Protein AF-A0AAV2GF00-F1 (afdb_monomer_lite)

InterPro domains:
  IPR001841 Zinc finger, RING-type [PS50089] (253-298)
  IPR001965 Zinc finger, PHD-type [SM00249] (252-298)
  IPR011011 Zinc finger, FYVE/PHD-type [SSF57903] (240-303)
  IPR013083 Zinc finger, RING/FYVE/PHD-type [G3DSA:3.30.40.10] (199-309)
  IPR019786 Zinc finger, PHD-type, conserved site [PS01359] (253-297)
  IPR019787 Zinc finger, PHD-finger [PF00628] (253-297)
  IPR019787 Zinc finger, PHD-finger [PS50016] (250-300)
  IPR026741 Protein strawberry notch [PTHR12706] (1-463)
  IPR026937 Strawberry notch, helicase C domain [PF13871] (341-463)
  IPR039187 Strawberry notch, AAA domain [PF13872] (1-72)

Radius of gyration: 35.1 Å; chains: 1; bounding box: 76×73×106 Å

pLDDT: mean 79.02, std 20.94, range [22.95, 98.44]

Structure (mmCIF, N/CA/C/O backbone):
data_AF-A0AAV2GF00-F1
#
_entry.id   AF-A0AAV2GF00-F1
#
loop_
_atom_site.group_PDB
_atom_site.id
_atom_site.type_symbol
_atom_site.label_atom_id
_atom_site.label_alt_id
_atom_site.label_comp_id
_atom_site.label_asym_id
_atom_site.label_entity_id
_atom_site.label_seq_id
_atom_site.pdbx_PDB_ins_code
_atom_site.Cartn_x
_atom_site.Cartn_y
_atom_site.Cartn_z
_atom_site.occupancy
_atom_site.B_iso_or_equiv
_atom_site.auth_seq_id
_atom_site.auth_comp_id
_atom_site.auth_asym_id
_atom_site.auth_atom_id
_atom_site.pdbx_PDB_model_num
ATOM 1 N N . MET A 1 1 ? 25.069 5.594 42.311 1.00 43.16 1 MET A N 1
ATOM 2 C CA . MET A 1 1 ? 23.740 5.204 41.784 1.00 43.16 1 MET A CA 1
ATOM 3 C C . MET A 1 1 ? 23.203 4.025 42.594 1.00 43.16 1 MET A C 1
ATOM 5 O O . MET A 1 1 ? 23.507 2.888 42.274 1.00 43.16 1 MET A O 1
ATOM 9 N N . VAL A 1 2 ? 22.445 4.291 43.662 1.00 58.97 2 VAL A N 1
ATOM 10 C CA . VAL A 1 2 ? 21.734 3.275 44.479 1.00 58.97 2 VAL A CA 1
ATOM 11 C C . VAL A 1 2 ? 20.240 3.628 44.480 1.00 58.97 2 VAL A C 1
ATOM 13 O O . VAL A 1 2 ? 19.574 3.681 45.503 1.00 5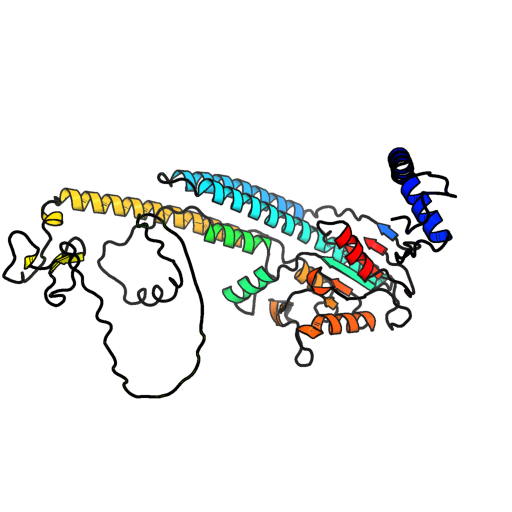8.97 2 VAL A O 1
ATOM 16 N N . ARG A 1 3 ? 19.722 4.036 43.315 1.00 56.78 3 ARG A N 1
ATOM 17 C CA . ARG A 1 3 ? 18.448 4.771 43.228 1.00 56.78 3 ARG A CA 1
ATOM 18 C C . ARG A 1 3 ? 17.212 3.877 43.387 1.00 56.78 3 ARG A C 1
ATOM 20 O O . ARG A 1 3 ? 16.143 4.394 43.667 1.00 56.78 3 ARG A O 1
ATOM 27 N N . LEU A 1 4 ? 17.369 2.565 43.197 1.00 67.06 4 LEU A N 1
ATOM 28 C CA . LEU A 1 4 ? 16.282 1.577 43.217 1.00 67.06 4 LEU A CA 1
ATOM 29 C C . LEU A 1 4 ? 16.335 0.632 44.429 1.00 67.06 4 LEU A C 1
ATOM 31 O O . LEU A 1 4 ? 15.473 -0.227 44.551 1.00 67.06 4 LEU A O 1
ATOM 35 N N . GLY A 1 5 ? 17.349 0.753 45.299 1.00 77.25 5 GLY A N 1
ATOM 36 C CA . GLY A 1 5 ? 17.471 -0.081 46.505 1.00 77.25 5 GLY A CA 1
ATOM 37 C C . GLY A 1 5 ? 17.649 -1.586 46.254 1.00 77.25 5 GLY A C 1
ATOM 38 O O . GLY A 1 5 ? 17.351 -2.381 47.136 1.00 77.25 5 GLY A O 1
ATOM 39 N N . LEU A 1 6 ? 18.108 -1.990 45.063 1.00 81.88 6 LEU A N 1
ATOM 40 C CA . LEU A 1 6 ? 18.257 -3.405 44.683 1.00 81.88 6 LEU A CA 1
ATOM 41 C C . LEU A 1 6 ? 19.615 -4.016 45.076 1.00 81.88 6 LEU A C 1
ATOM 43 O O . LEU A 1 6 ? 19.744 -5.235 45.124 1.00 81.88 6 LEU A O 1
ATOM 47 N N . TRP A 1 7 ? 20.622 -3.185 45.345 1.00 87.19 7 TRP A N 1
ATOM 48 C CA . TRP A 1 7 ? 21.958 -3.590 45.791 1.00 87.19 7 TRP A CA 1
ATOM 49 C C . TRP A 1 7 ? 22.527 -2.548 46.763 1.00 87.19 7 TRP A C 1
ATOM 51 O O . TRP A 1 7 ? 22.106 -1.389 46.759 1.00 87.19 7 TRP A O 1
ATOM 61 N N . GLY A 1 8 ? 23.506 -2.943 47.573 1.00 83.38 8 GLY A N 1
ATOM 62 C CA . GLY A 1 8 ? 24.110 -2.129 48.627 1.00 83.38 8 GLY A CA 1
ATOM 63 C C . GLY A 1 8 ? 23.740 -2.606 50.034 1.00 83.38 8 GLY A C 1
ATOM 64 O O . GLY A 1 8 ? 23.125 -3.659 50.219 1.00 83.38 8 GLY A O 1
ATOM 65 N N . SER A 1 9 ? 24.145 -1.830 51.042 1.00 81.62 9 SER A N 1
ATOM 66 C CA . SER A 1 9 ? 23.937 -2.174 52.455 1.00 81.62 9 SER A CA 1
ATOM 67 C C . SER A 1 9 ? 22.452 -2.390 52.771 1.00 81.62 9 SER A C 1
ATOM 69 O O . SER A 1 9 ? 21.619 -1.553 52.427 1.00 81.62 9 SER A O 1
ATOM 71 N N . GLY A 1 10 ? 22.122 -3.518 53.408 1.00 78.56 10 GLY A N 1
ATOM 72 C CA . GLY A 1 10 ? 20.743 -3.888 53.753 1.00 78.56 10 GLY A CA 1
ATOM 73 C C . GLY A 1 10 ? 19.945 -4.588 52.644 1.00 78.56 10 GLY A C 1
ATOM 74 O O . GLY A 1 10 ? 18.751 -4.814 52.815 1.00 78.56 10 GLY A O 1
ATOM 75 N N . THR A 1 11 ? 20.574 -4.955 51.524 1.00 83.38 11 THR A N 1
ATOM 76 C CA . THR A 1 11 ? 19.934 -5.702 50.424 1.00 83.38 11 THR A CA 1
ATOM 77 C C . THR A 1 11 ? 20.565 -7.089 50.244 1.00 83.38 11 THR A C 1
ATOM 79 O O . THR A 1 11 ? 21.616 -7.382 50.811 1.00 83.38 11 THR A O 1
ATOM 82 N N . CYS A 1 12 ? 19.947 -7.953 49.430 1.00 82.56 12 CYS A N 1
ATOM 83 C CA . CYS A 1 12 ? 20.475 -9.295 49.136 1.00 82.56 12 CYS A CA 1
ATOM 84 C C . CYS A 1 12 ? 21.765 -9.281 48.293 1.00 82.56 12 CYS A C 1
ATOM 86 O O . CYS A 1 12 ? 22.437 -10.305 48.183 1.00 82.56 12 CYS A O 1
ATOM 88 N N . PHE A 1 13 ? 22.123 -8.137 47.700 1.00 88.62 13 PHE A N 1
ATOM 89 C CA . PHE A 1 13 ? 23.288 -7.992 46.833 1.00 88.62 13 PHE A CA 1
ATOM 90 C C . PHE A 1 13 ? 24.203 -6.892 47.368 1.00 88.62 13 PHE A C 1
ATOM 92 O O . PHE A 1 13 ? 23.803 -5.738 47.462 1.00 88.62 13 PHE A O 1
ATOM 99 N N . SER A 1 14 ? 25.456 -7.220 47.692 1.00 87.75 14 SER A N 1
ATOM 100 C CA . SER A 1 14 ? 26.396 -6.236 48.255 1.00 87.75 14 SER A CA 1
ATOM 101 C C . SER A 1 14 ? 26.741 -5.101 47.287 1.00 87.75 14 SER A C 1
ATOM 103 O O . SER A 1 14 ? 26.985 -3.977 47.716 1.00 87.75 14 SER A O 1
ATOM 105 N N . ASP A 1 15 ? 26.759 -5.395 45.987 1.00 88.44 15 ASP A N 1
ATOM 106 C CA . ASP A 1 15 ? 27.180 -4.495 44.918 1.00 88.44 15 ASP A CA 1
ATOM 107 C C . ASP A 1 15 ? 26.457 -4.824 43.600 1.00 88.44 15 ASP A C 1
ATOM 109 O O . ASP A 1 15 ? 25.808 -5.866 43.457 1.00 88.44 15 ASP A O 1
ATOM 113 N N . PHE A 1 16 ? 26.570 -3.914 42.630 1.00 86.62 16 PHE A N 1
ATOM 114 C CA . PHE A 1 16 ? 25.917 -4.046 41.329 1.00 86.62 16 PHE A CA 1
ATOM 115 C C . PHE A 1 16 ? 26.411 -5.261 40.530 1.00 86.62 16 PHE A C 1
ATOM 117 O O . PHE A 1 16 ? 25.608 -5.892 39.850 1.00 86.62 16 PHE A O 1
ATOM 124 N N . HIS A 1 17 ? 27.694 -5.627 40.621 1.00 90.44 17 HIS A N 1
ATOM 125 C CA . HIS A 1 17 ? 28.245 -6.738 39.840 1.00 90.44 17 HIS A CA 1
ATOM 126 C C . HIS A 1 17 ? 27.657 -8.082 40.272 1.00 90.44 17 HIS A C 1
ATOM 128 O O . HIS A 1 17 ? 27.344 -8.917 39.424 1.00 90.44 17 HIS A O 1
ATOM 134 N N . LYS A 1 18 ? 27.434 -8.281 41.576 1.00 88.94 18 LYS A N 1
ATOM 135 C CA . LYS A 1 18 ? 26.750 -9.482 42.078 1.00 88.94 18 LYS A CA 1
ATOM 136 C C . LYS A 1 18 ? 25.276 -9.528 41.692 1.00 88.94 18 LYS A C 1
ATOM 138 O O . LYS A 1 18 ? 24.780 -10.603 41.368 1.00 88.94 18 LYS A O 1
ATOM 143 N N . PHE A 1 19 ? 24.592 -8.383 41.708 1.00 90.06 19 PHE A N 1
ATOM 144 C CA . PHE A 1 19 ? 23.216 -8.286 41.217 1.00 90.06 19 PHE A CA 1
ATOM 145 C C . PHE A 1 19 ? 23.138 -8.630 39.722 1.00 90.06 19 PHE A C 1
ATOM 147 O O . PHE A 1 19 ? 22.374 -9.512 39.336 1.00 90.06 19 PHE A O 1
ATOM 154 N N . LEU A 1 20 ? 23.978 -8.001 38.892 1.00 88.69 20 LEU A N 1
ATOM 155 C CA . LEU A 1 20 ? 24.018 -8.228 37.448 1.00 88.69 20 LEU A CA 1
ATOM 156 C C . LEU A 1 20 ? 24.326 -9.692 37.114 1.00 88.69 20 LEU A C 1
ATOM 158 O O . LEU A 1 20 ? 23.580 -10.309 36.362 1.00 88.69 20 LEU A O 1
ATOM 162 N N . GLY A 1 21 ? 25.344 -10.285 37.747 1.00 92.06 21 GLY A N 1
ATOM 163 C CA . GLY A 1 21 ? 25.698 -11.687 37.515 1.00 92.06 21 GLY A CA 1
ATOM 164 C C . GLY A 1 21 ? 24.604 -12.680 37.933 1.00 92.06 21 GLY A C 1
ATOM 165 O O . GLY A 1 21 ? 24.490 -13.754 37.342 1.00 92.06 21 GLY A O 1
ATOM 166 N N . ALA A 1 22 ? 23.774 -12.343 38.927 1.00 89.06 22 ALA A N 1
ATOM 167 C CA . ALA A 1 22 ? 22.606 -13.147 39.288 1.00 89.06 22 ALA A CA 1
ATOM 168 C C . ALA A 1 22 ? 21.471 -13.010 38.259 1.00 89.06 22 ALA A C 1
ATOM 170 O O . ALA A 1 22 ? 20.836 -14.009 37.922 1.00 89.06 22 ALA A O 1
ATOM 171 N N . MET A 1 23 ? 21.244 -11.801 37.731 1.00 91.44 23 MET A N 1
ATOM 172 C CA . MET A 1 23 ? 20.253 -11.559 36.676 1.00 91.44 23 MET A CA 1
ATOM 173 C C . MET A 1 23 ? 20.641 -12.236 35.359 1.00 91.44 23 MET A C 1
ATOM 175 O O . MET A 1 23 ? 19.802 -12.875 34.736 1.00 91.44 23 MET A O 1
ATOM 179 N N . GLU A 1 24 ? 21.915 -12.178 34.969 1.00 89.12 24 GLU A N 1
ATOM 180 C CA . GLU A 1 24 ? 22.420 -12.841 33.761 1.00 89.12 24 GLU A CA 1
ATOM 181 C C . GLU A 1 24 ? 22.286 -14.367 33.845 1.00 89.12 24 GLU A C 1
ATOM 183 O O . GLU A 1 24 ? 21.831 -14.998 32.893 1.00 89.12 24 GLU A O 1
ATOM 188 N N . LYS A 1 25 ? 22.604 -14.969 35.001 1.00 91.62 25 LYS A N 1
ATOM 189 C CA . LYS A 1 25 ? 22.424 -16.416 35.225 1.00 91.62 25 LYS A CA 1
ATOM 190 C C . LYS A 1 25 ? 20.957 -16.840 35.259 1.00 91.62 25 LYS A C 1
ATOM 192 O O . LYS A 1 25 ? 20.638 -17.949 34.843 1.00 91.62 25 LYS A O 1
ATOM 197 N N . GLY A 1 26 ? 20.083 -15.988 35.791 1.00 83.06 26 GLY A N 1
ATOM 198 C CA . GLY A 1 26 ? 18.647 -16.251 35.897 1.00 83.06 26 GLY A CA 1
ATOM 199 C C . GLY A 1 26 ? 17.848 -15.935 34.627 1.00 83.06 26 GLY A C 1
ATOM 200 O O . GLY A 1 26 ? 16.679 -16.313 34.534 1.00 83.06 26 GLY A O 1
ATOM 201 N N . GLY A 1 27 ? 18.462 -15.259 33.653 1.00 83.88 27 GLY A N 1
ATOM 202 C CA . GLY A 1 27 ? 17.851 -14.915 32.374 1.00 83.88 27 GLY A CA 1
ATOM 203 C C . GLY A 1 27 ? 16.578 -14.072 32.507 1.00 83.88 27 GLY A C 1
ATOM 204 O O . GLY A 1 27 ? 16.378 -13.327 33.468 1.00 83.88 27 GLY A O 1
ATOM 205 N N . VAL A 1 28 ? 15.691 -14.201 31.519 1.00 74.56 28 VAL A N 1
ATOM 206 C CA . VAL A 1 28 ? 14.460 -13.396 31.415 1.00 74.56 28 VAL A CA 1
ATOM 207 C C . VAL A 1 28 ? 13.525 -13.610 32.611 1.00 74.56 28 VAL A C 1
ATOM 209 O O . VAL A 1 28 ? 12.979 -12.641 33.127 1.00 74.56 28 VAL A O 1
ATOM 212 N N . GLY A 1 29 ? 13.410 -14.837 33.130 1.00 77.94 29 GLY A N 1
ATOM 213 C CA . GLY A 1 29 ? 12.537 -15.127 34.274 1.00 77.94 29 GLY A CA 1
ATOM 214 C C . GLY A 1 29 ? 12.967 -14.429 35.572 1.00 77.94 29 GLY A C 1
ATOM 215 O O . GLY A 1 29 ? 12.126 -13.946 36.328 1.00 77.94 29 GLY A O 1
ATOM 216 N N . ALA A 1 30 ? 14.276 -14.305 35.824 1.00 84.31 30 ALA A N 1
ATOM 217 C CA . ALA A 1 30 ? 14.773 -13.548 36.976 1.00 84.31 30 ALA A CA 1
ATOM 218 C C . ALA A 1 30 ? 14.529 -12.038 36.820 1.00 84.31 30 ALA A C 1
ATOM 220 O O . ALA A 1 30 ? 14.140 -11.377 37.784 1.00 84.31 30 ALA A O 1
ATOM 221 N N . LEU A 1 31 ? 14.693 -11.506 35.604 1.00 82.56 31 LEU A N 1
ATOM 222 C CA . LEU A 1 31 ? 14.383 -10.108 35.291 1.00 82.56 31 LEU A CA 1
ATOM 223 C C . LEU A 1 31 ? 12.887 -9.802 35.472 1.00 82.56 31 LEU A C 1
ATOM 225 O O . LEU A 1 31 ? 12.538 -8.756 36.021 1.00 82.56 31 LEU A O 1
ATOM 229 N N . GLU A 1 32 ? 12.005 -10.721 35.075 1.00 79.12 32 GLU A N 1
ATOM 230 C CA . GLU A 1 32 ? 10.556 -10.602 35.271 1.00 79.12 32 GLU A CA 1
ATOM 231 C C . GLU A 1 32 ? 10.169 -10.605 36.753 1.00 79.12 32 GLU A C 1
ATOM 233 O O . GLU A 1 32 ? 9.400 -9.745 37.183 1.00 79.12 32 GLU A O 1
ATOM 238 N N . LEU A 1 33 ? 10.740 -11.508 37.558 1.00 80.75 33 LEU A N 1
ATOM 239 C CA . LEU A 1 33 ? 10.497 -11.562 39.004 1.00 80.75 33 LEU A CA 1
ATOM 240 C C . LEU A 1 33 ? 10.948 -10.283 39.714 1.00 80.75 33 LEU A C 1
ATOM 242 O O . LEU A 1 33 ? 10.219 -9.757 40.557 1.00 80.75 33 LEU A O 1
ATOM 246 N N . VAL A 1 34 ? 12.116 -9.747 39.350 1.00 85.69 34 VAL A N 1
ATOM 247 C CA . VAL A 1 34 ? 12.595 -8.470 39.893 1.00 85.69 34 VAL A CA 1
ATOM 248 C C . VAL A 1 34 ? 11.671 -7.328 39.475 1.00 85.69 34 VAL A C 1
ATOM 250 O O . VAL A 1 34 ? 11.278 -6.529 40.321 1.00 85.69 34 VAL A O 1
ATOM 253 N N . ALA A 1 35 ? 11.241 -7.270 38.212 1.00 77.56 35 ALA A N 1
ATOM 254 C CA . ALA A 1 35 ? 10.284 -6.262 37.759 1.00 77.56 35 ALA A CA 1
ATOM 255 C C . ALA A 1 35 ? 8.925 -6.369 38.484 1.00 77.56 35 ALA A C 1
ATOM 257 O O . ALA A 1 35 ? 8.326 -5.344 38.829 1.00 77.56 35 ALA A O 1
ATOM 258 N N . MET A 1 36 ? 8.448 -7.590 38.756 1.00 74.38 36 MET A N 1
ATOM 259 C CA . MET A 1 36 ? 7.235 -7.846 39.539 1.00 74.38 36 MET A CA 1
ATOM 260 C C . MET A 1 36 ? 7.372 -7.373 40.991 1.00 74.38 36 MET A C 1
ATOM 262 O O . MET A 1 36 ? 6.490 -6.662 41.476 1.00 74.38 36 MET A O 1
ATOM 266 N N . ASP A 1 37 ? 8.471 -7.709 41.673 1.00 80.88 37 ASP A N 1
ATOM 267 C CA . ASP A 1 37 ? 8.743 -7.281 43.053 1.00 80.88 37 ASP A CA 1
ATOM 268 C C . ASP A 1 37 ? 8.906 -5.755 43.147 1.00 80.88 37 ASP A C 1
ATOM 270 O O . ASP A 1 37 ? 8.285 -5.106 43.991 1.00 80.88 37 ASP A O 1
ATOM 274 N N . MET A 1 38 ? 9.638 -5.148 42.208 1.00 79.31 38 MET A N 1
ATOM 275 C CA . MET A 1 38 ? 9.768 -3.693 42.113 1.00 79.31 38 MET A CA 1
ATOM 276 C C . MET A 1 38 ? 8.411 -3.005 41.927 1.00 79.31 38 MET A C 1
ATOM 278 O O . MET A 1 38 ? 8.181 -1.937 42.502 1.00 79.31 38 MET A O 1
ATOM 282 N N . LYS A 1 39 ? 7.500 -3.607 41.148 1.00 72.12 39 LYS A N 1
ATOM 283 C CA . LYS A 1 39 ? 6.128 -3.111 40.977 1.00 72.12 39 LYS A CA 1
ATOM 284 C C . LYS A 1 39 ? 5.318 -3.239 42.266 1.00 72.12 39 LYS A C 1
ATOM 286 O O . LYS A 1 39 ? 4.652 -2.282 42.653 1.00 72.12 39 LYS A O 1
ATOM 291 N N . ALA A 1 40 ? 5.389 -4.389 42.936 1.00 73.38 40 ALA A N 1
ATOM 292 C CA . ALA A 1 40 ? 4.667 -4.648 44.182 1.00 73.38 40 ALA A CA 1
ATOM 293 C C . ALA A 1 40 ? 5.099 -3.701 45.314 1.00 73.38 40 ALA A C 1
ATOM 295 O O . ALA A 1 40 ? 4.260 -3.217 46.069 1.00 73.38 40 ALA A O 1
ATOM 296 N N . ARG A 1 41 ? 6.394 -3.373 45.387 1.00 76.12 41 ARG A N 1
ATOM 297 C CA . ARG A 1 41 ? 6.958 -2.431 46.369 1.00 76.12 41 ARG A CA 1
ATOM 298 C C . ARG A 1 41 ? 6.765 -0.957 46.001 1.00 76.12 41 ARG A C 1
ATOM 300 O O . ARG A 1 41 ? 7.250 -0.087 46.716 1.00 76.12 41 ARG A O 1
ATOM 307 N N . GLY A 1 42 ? 6.120 -0.656 44.870 1.00 71.31 42 GLY A N 1
ATOM 308 C CA . GLY A 1 42 ? 5.932 0.717 44.389 1.00 71.31 42 GLY A CA 1
ATOM 309 C C . GLY A 1 42 ? 7.222 1.417 43.941 1.00 71.31 42 GLY A C 1
ATOM 310 O O . GLY A 1 42 ? 7.198 2.608 43.646 1.00 71.31 42 GLY A O 1
ATOM 311 N N . MET A 1 43 ? 8.340 0.688 43.847 1.00 72.44 43 MET A N 1
ATOM 312 C CA . MET A 1 43 ? 9.632 1.198 43.362 1.00 72.44 43 MET A CA 1
ATOM 313 C C . MET A 1 43 ? 9.641 1.371 41.838 1.00 72.44 43 MET A C 1
ATOM 315 O O . MET A 1 43 ? 10.477 2.081 41.282 1.00 72.44 43 MET A O 1
ATOM 319 N N . TYR A 1 44 ? 8.695 0.718 41.163 1.00 63.94 44 TYR A N 1
ATOM 320 C CA . TYR A 1 44 ? 8.493 0.769 39.727 1.00 63.94 44 TYR A CA 1
ATOM 321 C C . TYR A 1 44 ? 7.005 0.944 39.410 1.00 63.94 44 TYR A C 1
ATOM 323 O O . TYR A 1 44 ? 6.180 0.071 39.676 1.00 63.94 44 TYR A O 1
ATOM 331 N N . VAL A 1 45 ? 6.645 2.070 38.792 1.00 58.94 45 VAL A N 1
ATOM 332 C CA . VAL A 1 45 ? 5.304 2.256 38.227 1.00 58.94 45 VAL A CA 1
ATOM 333 C C . VAL A 1 45 ? 5.308 1.723 36.801 1.00 58.94 45 VAL A C 1
ATOM 335 O O . VAL A 1 45 ? 5.698 2.402 35.852 1.00 58.94 45 VAL A O 1
ATOM 338 N N . CYS A 1 46 ? 4.840 0.491 36.653 1.00 58.09 46 CYS A N 1
ATOM 339 C CA . CYS A 1 46 ? 4.565 -0.110 35.358 1.00 58.09 46 CYS A CA 1
ATOM 340 C C . CYS A 1 46 ? 3.311 0.546 34.757 1.00 58.09 46 CYS A C 1
ATOM 342 O O . CYS A 1 46 ? 2.189 0.136 35.056 1.00 58.09 46 CYS A O 1
ATOM 344 N N . ARG A 1 47 ? 3.491 1.589 33.936 1.00 58.72 47 ARG A N 1
ATOM 345 C CA . ARG A 1 47 ? 2.397 2.226 33.171 1.00 58.72 47 ARG A CA 1
ATOM 346 C C . ARG A 1 47 ? 1.919 1.369 31.991 1.00 58.72 47 ARG A C 1
ATOM 348 O O . ARG A 1 47 ? 1.006 1.769 31.274 1.00 58.72 47 ARG A O 1
ATOM 355 N N . THR A 1 48 ? 2.546 0.217 31.772 1.00 59.31 48 THR A N 1
ATOM 356 C CA . THR A 1 48 ? 2.193 -0.738 30.726 1.00 59.31 48 THR A CA 1
ATOM 357 C C . THR A 1 48 ? 0.830 -1.350 31.033 1.00 59.31 48 THR A C 1
ATOM 359 O O . THR A 1 48 ? 0.588 -1.851 32.134 1.00 59.31 48 THR A O 1
ATOM 362 N N . LEU A 1 49 ? -0.085 -1.273 30.065 1.00 67.31 49 LEU A N 1
ATOM 363 C CA . LEU A 1 49 ? -1.417 -1.847 30.202 1.00 67.31 49 LEU A CA 1
ATOM 364 C C . LEU A 1 49 ? -1.348 -3.371 30.316 1.00 67.31 49 LEU A C 1
ATOM 366 O O . LEU A 1 49 ? -0.550 -4.019 29.645 1.00 67.31 49 LEU A O 1
ATOM 370 N N . SER A 1 50 ? -2.230 -3.946 31.132 1.00 77.25 50 SER A N 1
ATOM 371 C CA . SER A 1 50 ? -2.435 -5.393 31.144 1.00 77.25 50 SER A CA 1
ATOM 372 C C . SER A 1 50 ? -3.061 -5.833 29.823 1.00 77.25 50 SER A C 1
ATOM 374 O O . SER A 1 50 ? -4.082 -5.280 29.433 1.00 77.25 50 SER A O 1
ATOM 376 N N . TYR A 1 51 ? -2.506 -6.863 29.182 1.00 81.88 51 TYR A N 1
ATOM 377 C CA . TYR A 1 51 ? -3.121 -7.546 28.032 1.00 81.88 51 TYR A CA 1
ATOM 378 C C . TYR A 1 51 ? -4.252 -8.507 28.432 1.00 81.88 51 TYR A C 1
ATOM 380 O O . TYR A 1 51 ? -4.706 -9.310 27.624 1.00 81.88 51 TYR A O 1
ATOM 388 N N . LYS A 1 52 ? -4.741 -8.441 29.677 1.00 80.62 52 LYS A N 1
ATOM 389 C CA . LYS A 1 52 ? -5.872 -9.255 30.125 1.00 80.62 52 LYS A CA 1
ATOM 390 C C . LYS A 1 52 ? -7.110 -8.953 29.272 1.00 80.62 52 LYS A C 1
ATOM 392 O O . LYS A 1 52 ? -7.605 -7.828 29.268 1.00 80.62 52 LYS A O 1
ATOM 397 N N . GLY A 1 53 ? -7.617 -9.982 28.595 1.00 85.44 53 GLY A N 1
ATOM 398 C CA . GLY A 1 53 ? -8.771 -9.900 27.694 1.00 85.44 53 GLY A CA 1
ATOM 399 C C . GLY A 1 53 ? -8.434 -9.472 26.262 1.00 85.44 53 GLY A C 1
ATOM 400 O O . GLY A 1 53 ? -9.340 -9.439 25.430 1.00 85.44 53 GLY A O 1
ATOM 401 N N . ALA A 1 54 ? -7.171 -9.139 25.970 1.00 90.44 54 ALA A N 1
ATOM 402 C CA . ALA A 1 54 ? -6.716 -8.987 24.596 1.00 90.44 54 ALA A CA 1
ATOM 403 C C . ALA A 1 54 ? -6.479 -10.375 23.989 1.00 90.44 54 ALA A C 1
ATOM 405 O O . ALA A 1 54 ? -5.881 -11.240 24.630 1.00 90.44 54 ALA A O 1
ATOM 406 N N . GLU A 1 55 ? -6.945 -10.571 22.763 1.00 94.38 55 GLU A N 1
ATOM 407 C CA . GLU A 1 55 ? -6.776 -11.814 22.006 1.00 94.38 55 GLU A CA 1
ATOM 408 C C . GLU A 1 55 ? -5.803 -11.565 20.856 1.00 94.38 55 GLU A C 1
ATOM 410 O O . GLU A 1 55 ? -5.817 -10.483 20.271 1.00 94.38 55 GLU A O 1
ATOM 415 N N . PHE A 1 56 ? -4.954 -12.544 20.549 1.00 93.00 56 PHE A N 1
ATOM 416 C CA . PHE A 1 56 ? -4.021 -12.492 19.427 1.00 93.00 56 PHE A CA 1
ATOM 417 C C . PHE A 1 56 ? -4.185 -13.762 18.607 1.00 93.00 56 PHE A C 1
ATOM 419 O O . PHE A 1 56 ? -4.022 -14.864 19.130 1.00 93.00 56 PHE A O 1
ATOM 426 N N . GLU A 1 57 ? -4.485 -13.595 17.330 1.00 94.06 57 GLU A N 1
ATOM 427 C CA . GLU A 1 57 ? -4.613 -14.676 16.368 1.00 94.06 57 GLU A CA 1
ATOM 428 C C . GLU A 1 57 ? -3.745 -14.337 15.158 1.00 94.06 57 GLU A C 1
ATOM 430 O O . GLU A 1 57 ? -3.785 -13.218 14.662 1.00 94.06 57 GLU A O 1
ATOM 435 N N . VAL A 1 58 ? -2.937 -15.286 14.689 1.00 93.75 58 VAL A N 1
ATOM 436 C CA . VAL A 1 58 ? -2.248 -15.139 13.404 1.00 93.75 58 VAL A CA 1
ATOM 437 C C . VAL A 1 58 ? -3.112 -15.823 12.363 1.00 93.75 58 VAL A C 1
ATOM 439 O O . VAL A 1 58 ? -3.233 -17.047 12.371 1.00 93.75 58 VAL A O 1
ATOM 442 N N . VAL A 1 59 ? -3.713 -15.037 11.475 1.00 93.00 59 VAL A N 1
ATOM 443 C CA . VAL A 1 59 ? -4.528 -15.583 10.390 1.00 93.00 59 VAL A CA 1
ATOM 444 C C . VAL A 1 59 ? -3.637 -15.889 9.191 1.00 93.00 59 VAL A C 1
ATOM 446 O O . VAL A 1 59 ? -3.106 -14.986 8.541 1.00 93.00 59 VAL A O 1
ATOM 449 N N . GLU A 1 60 ? -3.483 -17.173 8.877 1.00 92.81 60 GLU A N 1
ATOM 450 C CA . GLU A 1 60 ? -2.798 -17.603 7.662 1.00 92.81 60 GLU A CA 1
ATOM 451 C C . GLU A 1 60 ? -3.719 -17.421 6.448 1.00 92.81 60 GLU A C 1
ATOM 453 O O . GLU A 1 60 ? -4.821 -17.968 6.381 1.00 92.81 60 GLU A O 1
ATOM 458 N N . VAL A 1 61 ? -3.272 -16.617 5.482 1.00 91.19 61 VAL A N 1
ATOM 459 C CA . VAL A 1 61 ? -4.016 -16.331 4.252 1.00 91.19 61 VAL A CA 1
ATOM 460 C C . VAL A 1 61 ? -3.379 -17.103 3.107 1.00 91.19 61 VAL A C 1
ATOM 462 O O . VAL A 1 61 ? -2.290 -16.757 2.649 1.00 91.19 61 VAL A O 1
ATOM 465 N N . ALA A 1 62 ? -4.070 -18.139 2.633 1.00 90.19 62 ALA A N 1
ATOM 466 C CA . ALA A 1 62 ? -3.679 -18.838 1.416 1.00 90.19 62 ALA A CA 1
ATOM 467 C C . ALA A 1 62 ? -3.828 -17.916 0.193 1.00 90.19 62 ALA A C 1
ATOM 469 O O . ALA A 1 62 ? -4.785 -17.144 0.098 1.00 90.19 62 ALA A O 1
ATOM 470 N N . LEU A 1 63 ? -2.887 -18.015 -0.749 1.00 90.88 63 LEU A N 1
ATOM 471 C CA . LEU A 1 63 ? -2.971 -17.325 -2.035 1.00 90.88 63 LEU A CA 1
ATOM 472 C C . LEU A 1 63 ? -4.146 -17.879 -2.845 1.00 90.88 63 LEU A C 1
ATOM 474 O O . LEU A 1 63 ? -4.211 -19.080 -3.110 1.00 90.88 63 LEU A O 1
ATOM 478 N N . GLU A 1 64 ? -5.058 -16.997 -3.249 1.00 91.50 64 GLU A N 1
ATOM 479 C CA . GLU A 1 64 ? -6.147 -17.349 -4.161 1.00 91.50 64 GLU A CA 1
ATOM 480 C C . GLU A 1 64 ? -5.575 -17.758 -5.535 1.00 91.50 64 GLU A C 1
ATOM 482 O O . GLU A 1 64 ? -4.528 -17.229 -5.928 1.00 91.50 64 GLU A O 1
ATOM 487 N N . PRO A 1 65 ? -6.220 -18.686 -6.273 1.00 93.81 65 PRO A N 1
ATOM 488 C CA . PRO A 1 65 ? -5.689 -19.205 -7.538 1.00 93.81 65 PRO A CA 1
ATOM 489 C C . PRO A 1 65 ? -5.329 -18.109 -8.548 1.00 93.81 65 PRO A C 1
ATOM 491 O O . PRO A 1 65 ? -4.252 -18.150 -9.140 1.00 93.81 65 PRO A O 1
ATOM 494 N N . ASP A 1 66 ? -6.179 -17.088 -8.670 1.00 92.75 66 ASP A N 1
ATOM 495 C CA . ASP A 1 66 ? -5.969 -15.963 -9.587 1.00 92.75 66 ASP A CA 1
ATOM 496 C C . ASP A 1 66 ? -4.725 -15.148 -9.200 1.00 92.75 66 ASP A C 1
ATOM 498 O O . ASP A 1 66 ? -3.887 -14.825 -10.043 1.00 92.75 66 ASP A O 1
ATOM 502 N N . MET A 1 67 ? -4.536 -14.892 -7.901 1.00 93.75 67 MET A N 1
ATOM 503 C CA . MET A 1 67 ? -3.357 -14.194 -7.381 1.00 93.75 67 MET A CA 1
ATOM 504 C C . MET A 1 67 ? -2.082 -15.036 -7.526 1.00 93.75 67 MET A C 1
ATOM 506 O O . MET A 1 67 ? -1.000 -14.494 -7.754 1.00 93.75 67 MET A O 1
ATOM 510 N N . MET A 1 68 ? -2.188 -16.361 -7.399 1.00 94.62 68 MET A N 1
ATOM 511 C CA . MET A 1 68 ? -1.069 -17.281 -7.601 1.00 94.62 68 MET A CA 1
ATOM 512 C C . MET A 1 68 ? -0.593 -17.267 -9.057 1.00 94.62 68 MET A C 1
ATOM 514 O O . MET A 1 68 ? 0.610 -17.165 -9.304 1.00 94.62 68 MET A O 1
ATOM 518 N N . GLU A 1 69 ? -1.522 -17.308 -10.012 1.00 95.69 69 GLU A N 1
ATOM 519 C CA . GLU A 1 69 ? -1.210 -17.213 -11.439 1.00 95.69 69 GLU A CA 1
ATOM 520 C C . GLU A 1 69 ? -0.616 -15.842 -11.792 1.00 95.69 69 GLU A C 1
ATOM 522 O O . GLU A 1 69 ? 0.405 -15.758 -12.479 1.00 95.69 69 GLU A O 1
ATOM 527 N N . MET A 1 70 ? -1.187 -14.761 -11.251 1.00 95.81 70 MET A N 1
ATOM 528 C CA . MET A 1 70 ? -0.657 -13.403 -11.397 1.00 95.81 70 MET A CA 1
ATOM 529 C C . MET A 1 70 ? 0.781 -13.288 -10.868 1.00 95.81 70 MET A C 1
ATOM 531 O O . MET A 1 70 ? 1.662 -12.743 -11.537 1.00 95.81 70 MET A O 1
ATOM 535 N N . TYR A 1 71 ? 1.049 -13.841 -9.680 1.00 95.56 71 TYR A N 1
ATOM 536 C CA . TYR A 1 71 ? 2.386 -13.869 -9.088 1.00 95.56 71 TYR A CA 1
ATOM 537 C C . TYR A 1 71 ? 3.375 -14.643 -9.965 1.00 95.56 71 TYR A C 1
ATOM 539 O O . TYR A 1 71 ? 4.503 -14.191 -10.168 1.00 95.56 71 TYR A O 1
ATOM 547 N N . LYS A 1 72 ? 2.955 -15.795 -10.501 1.00 96.00 72 LYS A N 1
ATOM 548 C CA . LYS A 1 72 ? 3.783 -16.640 -11.363 1.00 96.00 72 LYS A CA 1
ATOM 549 C C . LYS A 1 72 ? 4.173 -15.914 -12.651 1.00 96.00 72 LYS A C 1
ATOM 551 O O . LYS A 1 72 ? 5.364 -15.811 -12.931 1.00 96.00 72 LYS A O 1
ATOM 556 N N . LYS A 1 73 ? 3.204 -15.319 -13.355 1.00 96.50 73 LYS A N 1
ATOM 557 C CA . LYS A 1 73 ? 3.456 -14.502 -14.557 1.00 96.50 73 LYS A CA 1
ATOM 558 C C . LYS A 1 73 ? 4.392 -13.333 -14.269 1.00 96.50 73 LYS A C 1
ATOM 560 O O . LYS A 1 73 ? 5.303 -13.058 -15.043 1.00 96.50 73 LYS A O 1
ATOM 565 N N . ALA A 1 74 ? 4.207 -12.658 -13.135 1.00 96.88 74 ALA A N 1
ATOM 566 C CA . ALA A 1 74 ? 5.092 -11.572 -12.737 1.00 96.88 74 ALA A CA 1
ATOM 567 C C . ALA A 1 74 ? 6.530 -12.059 -12.471 1.00 96.88 74 ALA A C 1
ATOM 569 O O . ALA A 1 74 ? 7.486 -11.380 -12.844 1.00 96.88 74 ALA A O 1
ATOM 570 N N . ALA A 1 75 ? 6.705 -13.228 -11.848 1.00 96.88 75 ALA A N 1
ATOM 571 C CA . ALA A 1 75 ? 8.019 -13.826 -11.611 1.00 96.88 75 ALA A CA 1
ATOM 572 C C . ALA A 1 75 ? 8.712 -14.269 -12.907 1.00 96.88 75 ALA A C 1
ATOM 574 O O . ALA A 1 75 ? 9.905 -14.005 -13.072 1.00 96.88 75 ALA A O 1
ATOM 575 N N . GLU A 1 76 ? 7.969 -14.882 -13.829 1.00 97.00 76 GLU A N 1
ATOM 576 C CA . GLU A 1 76 ? 8.447 -15.221 -15.174 1.00 97.00 76 GLU A CA 1
ATOM 577 C C . GLU A 1 76 ? 8.900 -13.959 -15.917 1.00 97.00 76 GLU A C 1
ATOM 579 O O . GLU A 1 76 ? 10.040 -13.893 -16.376 1.00 97.00 76 GLU A O 1
ATOM 584 N N . PHE A 1 77 ? 8.082 -12.902 -15.904 1.00 97.38 77 PHE A N 1
ATOM 585 C CA . PHE A 1 77 ? 8.430 -11.621 -16.514 1.00 97.38 77 PHE A CA 1
ATOM 586 C C . PHE A 1 77 ? 9.711 -11.008 -15.927 1.00 97.38 77 PHE A C 1
ATOM 588 O O . PHE A 1 77 ? 10.576 -10.556 -16.673 1.00 97.38 77 PHE A O 1
ATOM 595 N N . TRP A 1 78 ? 9.885 -11.001 -14.599 1.00 97.56 78 TRP A N 1
ATOM 596 C CA . TRP A 1 78 ? 11.130 -10.516 -13.987 1.00 97.56 78 TRP A CA 1
ATOM 597 C C . TRP A 1 78 ? 12.345 -11.350 -14.426 1.00 97.56 78 TRP A C 1
ATOM 599 O O . TRP A 1 78 ? 13.416 -10.792 -14.680 1.00 97.56 78 TRP A O 1
ATOM 609 N N . ALA A 1 79 ? 12.199 -12.673 -14.548 1.00 96.69 79 ALA A N 1
ATOM 610 C CA . ALA A 1 79 ? 13.270 -13.543 -15.027 1.00 96.69 79 ALA A CA 1
ATOM 611 C C . ALA A 1 79 ? 13.645 -13.246 -16.490 1.00 96.69 79 ALA A C 1
ATOM 613 O O . ALA A 1 79 ? 14.833 -13.132 -16.803 1.00 96.69 79 ALA A O 1
ATOM 614 N N . GLU A 1 80 ? 12.655 -13.056 -17.360 1.00 96.12 80 GLU A N 1
ATOM 615 C CA . GLU A 1 80 ? 12.851 -12.671 -18.761 1.00 96.12 80 GLU A CA 1
ATOM 616 C C . GLU A 1 80 ? 13.482 -11.282 -18.885 1.00 96.12 80 GLU A C 1
ATOM 618 O O . GLU A 1 80 ? 14.496 -11.120 -19.568 1.00 96.12 80 GLU A O 1
ATOM 623 N N . LEU A 1 81 ? 12.963 -10.297 -18.144 1.00 96.06 81 LEU A N 1
ATOM 624 C CA . LEU A 1 81 ? 13.504 -8.940 -18.096 1.00 96.06 81 LEU A CA 1
ATOM 625 C C . LEU A 1 81 ? 14.980 -8.951 -17.694 1.00 96.06 81 LEU A C 1
ATOM 627 O O . LEU A 1 81 ? 15.786 -8.224 -18.265 1.00 96.06 81 LEU A O 1
ATOM 631 N N . ARG A 1 82 ? 15.375 -9.801 -16.741 1.00 94.62 82 ARG A N 1
ATOM 632 C CA . ARG A 1 82 ? 16.783 -9.950 -16.357 1.00 94.62 82 ARG A CA 1
ATOM 633 C C . ARG A 1 82 ? 17.658 -10.441 -17.511 1.00 94.62 82 ARG A C 1
ATOM 635 O O . ARG A 1 82 ? 18.769 -9.933 -17.669 1.00 94.62 82 ARG A O 1
ATOM 642 N N . VAL A 1 83 ? 17.203 -11.437 -18.271 1.00 93.62 83 VAL A N 1
ATOM 643 C CA . VAL A 1 83 ? 17.936 -11.953 -19.441 1.00 93.62 83 VAL A CA 1
ATOM 644 C C . VAL A 1 83 ? 18.063 -10.865 -20.504 1.00 93.62 83 VAL A C 1
ATOM 646 O O . VAL A 1 83 ? 19.148 -10.657 -21.047 1.00 93.62 83 VAL A O 1
ATOM 649 N N . GLU A 1 84 ? 16.990 -10.115 -20.732 1.00 92.69 84 GLU A N 1
ATOM 650 C CA . GLU A 1 84 ? 16.975 -9.017 -21.691 1.00 92.69 84 GLU A CA 1
ATOM 651 C C . GLU A 1 84 ? 17.914 -7.874 -21.281 1.00 92.69 84 GLU A C 1
ATOM 653 O O . GLU A 1 84 ? 18.718 -7.418 -22.090 1.00 92.69 84 GLU A O 1
ATOM 658 N N . LEU A 1 85 ? 17.916 -7.468 -20.008 1.00 91.81 85 LEU A N 1
ATOM 659 C CA . LEU A 1 85 ? 18.845 -6.455 -19.493 1.00 91.81 85 LEU A CA 1
ATOM 660 C C . LEU A 1 85 ? 20.310 -6.892 -19.616 1.00 91.81 85 LEU A C 1
ATOM 662 O O . LEU A 1 85 ? 21.170 -6.070 -19.934 1.00 91.81 85 LEU A O 1
ATOM 666 N N . LEU A 1 86 ? 20.608 -8.178 -19.390 1.00 89.56 86 LEU A N 1
ATOM 667 C CA . LEU A 1 86 ? 21.949 -8.727 -19.613 1.00 89.56 86 LEU A CA 1
ATOM 668 C C . LEU A 1 86 ? 22.346 -8.612 -21.087 1.00 89.56 86 LEU A C 1
ATOM 670 O O . LEU A 1 86 ? 23.433 -8.113 -21.378 1.00 89.56 86 LEU A O 1
ATOM 674 N N . SER A 1 87 ? 21.455 -9.018 -21.993 1.00 87.69 87 SER A N 1
ATOM 675 C CA . SER A 1 87 ? 21.664 -8.942 -23.442 1.00 87.69 87 SER A CA 1
ATOM 676 C C . SER A 1 87 ? 21.893 -7.501 -23.899 1.00 87.69 87 SER A C 1
ATOM 678 O O . SER A 1 87 ? 22.906 -7.208 -24.528 1.00 87.69 87 SER A O 1
ATOM 680 N N . ALA A 1 88 ? 21.020 -6.575 -23.502 1.00 86.31 88 ALA A N 1
ATOM 681 C CA . ALA A 1 88 ? 21.125 -5.162 -23.845 1.00 86.31 88 ALA A CA 1
ATOM 682 C C . ALA A 1 88 ? 22.399 -4.512 -23.266 1.00 86.31 88 ALA A C 1
ATOM 684 O O . ALA A 1 88 ? 23.061 -3.730 -23.947 1.00 86.31 88 ALA A O 1
ATOM 685 N N . SER A 1 89 ? 22.817 -4.900 -22.054 1.00 81.50 89 SER A N 1
ATOM 686 C CA . SER A 1 89 ? 24.059 -4.400 -21.448 1.00 81.50 89 SER A CA 1
ATOM 687 C C . SER A 1 89 ? 25.339 -4.902 -22.127 1.00 81.50 89 SER A C 1
ATOM 689 O O . SER A 1 89 ? 26.358 -4.221 -22.061 1.00 81.50 89 SER A O 1
ATOM 691 N N . ALA A 1 90 ? 25.308 -6.057 -22.803 1.00 79.00 90 ALA A N 1
ATOM 692 C CA . ALA A 1 90 ? 26.480 -6.610 -23.486 1.00 79.00 90 ALA A CA 1
ATOM 693 C C . ALA A 1 90 ? 26.943 -5.745 -24.674 1.00 79.00 90 ALA A C 1
ATOM 695 O O . ALA A 1 90 ? 28.110 -5.798 -25.057 1.00 79.00 90 ALA A O 1
ATOM 696 N N . PHE A 1 91 ? 26.048 -4.925 -25.231 1.00 69.38 91 PHE A N 1
ATOM 697 C CA . PHE A 1 91 ? 26.348 -4.016 -26.339 1.00 69.38 91 PHE A CA 1
ATOM 698 C C . PHE A 1 91 ? 26.968 -2.680 -25.889 1.00 69.38 91 PHE A C 1
ATOM 700 O O . PHE A 1 91 ? 27.422 -1.906 -26.732 1.00 69.38 91 PHE A O 1
ATOM 707 N N . LEU A 1 92 ? 27.035 -2.415 -24.579 1.00 68.75 92 LEU A N 1
ATOM 708 C CA . LEU A 1 92 ? 27.689 -1.240 -23.994 1.00 68.75 92 LEU A CA 1
ATOM 709 C C . LEU A 1 92 ? 29.174 -1.559 -23.748 1.00 68.75 92 LEU A C 1
ATOM 711 O O . LEU A 1 92 ? 29.574 -1.951 -22.654 1.00 68.75 92 LEU A O 1
ATOM 715 N N . VAL A 1 93 ? 29.986 -1.485 -24.806 1.00 56.94 93 VAL A N 1
ATOM 716 C CA . VAL A 1 93 ? 31.373 -1.998 -24.810 1.00 56.94 93 VAL A CA 1
ATOM 717 C C . VAL A 1 93 ? 32.379 -1.078 -24.099 1.00 56.94 93 VAL A C 1
ATOM 719 O O . VAL A 1 93 ? 33.429 -1.564 -23.689 1.00 56.94 93 VAL A O 1
ATOM 722 N N . ASN A 1 94 ? 32.069 0.199 -23.858 1.00 54.12 94 ASN A N 1
ATOM 723 C CA . ASN A 1 94 ? 32.991 1.125 -23.190 1.00 54.12 94 ASN A CA 1
ATOM 724 C C . ASN A 1 94 ? 32.384 1.706 -21.900 1.00 54.12 94 ASN A C 1
ATOM 726 O O . ASN A 1 94 ? 31.255 2.179 -21.890 1.00 54.12 94 ASN A O 1
ATOM 730 N N . ASP A 1 95 ? 33.182 1.637 -20.831 1.00 47.06 95 ASP A N 1
ATOM 731 C CA . ASP A 1 95 ? 32.993 2.146 -19.465 1.00 47.06 95 ASP A CA 1
ATOM 732 C C . ASP A 1 95 ? 32.025 1.407 -18.515 1.00 47.06 95 ASP A C 1
ATOM 734 O O . ASP A 1 95 ? 30.813 1.609 -18.453 1.00 47.06 95 ASP A O 1
ATOM 738 N N . LYS A 1 96 ? 32.614 0.603 -17.613 1.00 54.09 96 LYS A N 1
ATOM 739 C CA . LYS A 1 96 ? 31.996 0.284 -16.313 1.00 54.09 96 LYS A CA 1
ATOM 740 C C . LYS A 1 96 ? 32.254 1.449 -15.353 1.00 54.09 96 LYS A C 1
ATOM 742 O O . LYS A 1 96 ? 33.411 1.768 -15.091 1.00 54.09 96 LYS A O 1
ATOM 747 N N . PRO A 1 97 ? 31.187 2.008 -14.753 1.00 50.84 97 PRO A N 1
ATOM 748 C CA . PRO A 1 97 ? 30.742 1.503 -13.448 1.00 50.84 97 PRO A CA 1
ATOM 749 C C . PRO A 1 97 ? 29.219 1.252 -13.323 1.00 50.84 97 PRO A C 1
ATOM 751 O O . PRO A 1 97 ? 28.764 0.791 -12.269 1.00 50.84 97 PRO A O 1
ATOM 754 N N . ASN A 1 98 ? 28.425 1.453 -14.385 1.00 56.41 98 ASN A N 1
ATOM 755 C CA . ASN A 1 98 ? 26.951 1.397 -14.311 1.00 56.41 98 ASN A CA 1
ATOM 756 C C . ASN A 1 98 ? 26.340 -0.004 -14.140 1.00 56.41 98 ASN A C 1
ATOM 758 O O . ASN A 1 98 ? 25.227 -0.123 -13.630 1.00 56.41 98 ASN A O 1
ATOM 762 N N . SER A 1 99 ? 27.060 -1.083 -14.471 1.00 64.62 99 SER A N 1
ATOM 763 C CA . SER A 1 99 ? 26.543 -2.453 -14.282 1.00 64.62 99 SER A CA 1
ATOM 764 C C . SER A 1 99 ? 26.224 -2.753 -12.807 1.00 64.62 99 SER A C 1
ATOM 766 O O . SER A 1 99 ? 25.204 -3.365 -12.498 1.00 64.62 99 SER A O 1
ATOM 768 N N . SER A 1 100 ? 27.041 -2.252 -11.870 1.00 74.12 100 SER A N 1
ATOM 769 C CA . SER A 1 100 ? 26.804 -2.449 -10.431 1.00 74.12 100 SER A CA 1
ATOM 770 C C . SER A 1 100 ? 25.580 -1.681 -9.915 1.00 74.12 100 SER A C 1
ATOM 772 O O . SER A 1 100 ? 24.895 -2.145 -9.000 1.00 74.12 100 SER A O 1
ATOM 774 N N . GLN A 1 101 ? 25.292 -0.518 -10.505 1.00 85.00 101 GLN A N 1
ATOM 775 C CA . GLN A 1 101 ? 24.155 0.319 -10.144 1.00 85.00 101 GLN A CA 1
ATOM 776 C C . GLN A 1 101 ? 22.855 -0.253 -10.708 1.00 85.00 101 GLN A C 1
ATOM 778 O O . GLN A 1 101 ? 21.893 -0.379 -9.953 1.00 85.00 101 GLN A O 1
ATOM 783 N N . LEU A 1 102 ? 22.847 -0.686 -11.976 1.00 88.62 102 LEU A N 1
ATOM 784 C CA . LEU A 1 102 ? 21.690 -1.332 -12.599 1.00 88.62 102 LEU A CA 1
ATOM 785 C C . LEU A 1 102 ? 21.220 -2.534 -11.778 1.00 88.62 102 LEU A C 1
ATOM 787 O O . LEU A 1 102 ? 20.050 -2.607 -11.421 1.00 88.62 102 LEU A O 1
ATOM 791 N N . TRP A 1 103 ? 22.126 -3.444 -11.404 1.00 91.50 103 TRP A N 1
ATOM 792 C CA . TRP A 1 103 ? 21.744 -4.634 -10.635 1.00 91.50 103 TRP A CA 1
ATOM 793 C C . TRP A 1 103 ? 21.283 -4.313 -9.215 1.00 91.50 103 TRP A C 1
ATOM 795 O O . TRP A 1 103 ? 20.362 -4.951 -8.705 1.00 91.50 103 TRP A O 1
ATOM 805 N N . ARG A 1 104 ? 21.871 -3.294 -8.579 1.00 92.56 104 ARG A N 1
ATOM 806 C CA . ARG A 1 104 ? 21.405 -2.802 -7.277 1.00 92.56 104 ARG A CA 1
ATOM 807 C C . ARG A 1 104 ? 19.976 -2.265 -7.376 1.00 92.56 104 ARG A C 1
ATOM 809 O O . ARG A 1 104 ? 19.132 -2.610 -6.550 1.00 92.56 104 ARG A O 1
ATOM 816 N N . LEU A 1 105 ? 19.699 -1.461 -8.401 1.00 93.44 105 LEU A N 1
ATOM 817 C CA . LEU A 1 105 ? 18.378 -0.893 -8.655 1.00 93.44 105 LEU A CA 1
ATOM 818 C C . LEU A 1 105 ? 17.367 -1.969 -9.048 1.00 93.44 105 LEU A C 1
ATOM 820 O O . LEU A 1 105 ? 16.263 -1.964 -8.508 1.00 93.44 105 LEU A O 1
ATOM 824 N N . TYR A 1 106 ? 17.764 -2.927 -9.885 1.00 95.12 106 TYR A N 1
ATOM 825 C CA . TYR A 1 106 ? 16.965 -4.087 -10.269 1.00 95.12 106 TYR A CA 1
ATOM 826 C C . TYR A 1 106 ? 16.500 -4.855 -9.030 1.00 95.12 106 TYR A C 1
ATOM 828 O O . TYR A 1 106 ? 15.299 -4.970 -8.799 1.00 95.12 106 TYR A O 1
ATOM 836 N N . TRP A 1 107 ? 17.423 -5.296 -8.167 1.00 95.38 107 TRP A N 1
ATOM 837 C CA . TRP A 1 107 ? 17.055 -6.080 -6.984 1.00 95.38 107 TRP A CA 1
ATOM 838 C C . TRP A 1 107 ? 16.262 -5.267 -5.958 1.00 95.38 107 TRP A C 1
ATOM 840 O O . TRP A 1 107 ? 15.335 -5.796 -5.344 1.00 95.38 107 TRP A O 1
ATOM 850 N N . SER A 1 108 ? 16.554 -3.970 -5.812 1.00 95.06 108 SER A N 1
ATOM 851 C CA . SER A 1 108 ? 15.755 -3.086 -4.953 1.00 95.06 108 SER A CA 1
ATOM 852 C C . SER A 1 108 ? 14.319 -2.906 -5.466 1.00 95.06 108 SER A C 1
ATOM 854 O O . SER A 1 108 ? 13.372 -2.829 -4.682 1.00 95.06 108 SER A O 1
ATOM 856 N N . SER A 1 109 ? 14.134 -2.836 -6.784 1.00 95.81 109 SER A N 1
ATOM 857 C CA . SER A 1 109 ? 12.829 -2.674 -7.426 1.00 95.81 109 SER A CA 1
ATOM 858 C C . SER A 1 109 ? 12.057 -3.988 -7.387 1.00 95.81 109 SER A C 1
ATOM 860 O O . SER A 1 109 ? 10.914 -3.996 -6.947 1.00 95.81 109 SER A O 1
ATOM 862 N N . HIS A 1 110 ? 12.719 -5.106 -7.680 1.00 96.75 110 HIS A N 1
ATOM 863 C CA . HIS A 1 110 ? 12.186 -6.459 -7.541 1.00 96.75 110 HIS A CA 1
ATOM 864 C C . HIS A 1 110 ? 11.658 -6.734 -6.122 1.00 96.75 110 HIS A C 1
ATOM 866 O O . HIS A 1 110 ? 10.520 -7.165 -5.950 1.00 96.75 110 HIS A O 1
ATOM 872 N N . GLN A 1 111 ? 12.439 -6.442 -5.074 1.00 94.81 111 GLN A N 1
ATOM 873 C CA . GLN A 1 111 ? 11.986 -6.630 -3.687 1.00 94.81 111 GLN A CA 1
ATOM 874 C C . GLN A 1 111 ? 10.750 -5.781 -3.357 1.00 94.81 111 GLN A C 1
ATOM 876 O O . GLN A 1 111 ? 9.797 -6.278 -2.756 1.00 94.81 111 GLN A O 1
ATOM 881 N N . ARG A 1 112 ? 10.737 -4.506 -3.769 1.00 93.38 112 ARG A N 1
ATOM 882 C CA . ARG A 1 112 ? 9.592 -3.604 -3.560 1.00 93.38 112 ARG A CA 1
ATOM 883 C C . ARG A 1 112 ? 8.352 -4.059 -4.332 1.00 93.38 112 ARG A C 1
ATOM 885 O O . ARG A 1 112 ? 7.254 -4.003 -3.783 1.00 93.38 112 ARG A O 1
ATOM 892 N N . PHE A 1 113 ? 8.535 -4.547 -5.556 1.00 95.88 113 PHE A N 1
ATOM 893 C CA . PHE A 1 113 ? 7.480 -5.105 -6.394 1.00 95.88 113 PHE A CA 1
ATOM 894 C C . PHE A 1 113 ? 6.792 -6.285 -5.701 1.00 95.88 113 PHE A C 1
ATOM 896 O O . PHE A 1 113 ? 5.593 -6.230 -5.434 1.00 95.88 113 PHE A O 1
ATOM 903 N N . PHE A 1 114 ? 7.550 -7.317 -5.315 1.00 95.56 114 PHE A N 1
ATOM 904 C CA . PHE A 1 114 ? 6.964 -8.506 -4.691 1.00 95.56 114 PHE A CA 1
ATOM 905 C C . PHE A 1 114 ? 6.401 -8.232 -3.302 1.00 95.56 114 PHE A C 1
ATOM 907 O O . PHE A 1 114 ? 5.395 -8.822 -2.918 1.00 95.56 114 PHE A O 1
ATOM 914 N N . ARG A 1 115 ? 6.973 -7.273 -2.570 1.00 92.19 115 ARG A N 1
ATOM 915 C CA . ARG A 1 115 ? 6.376 -6.784 -1.327 1.00 92.19 115 ARG A CA 1
ATOM 916 C C . ARG A 1 115 ? 4.972 -6.225 -1.563 1.00 92.19 115 ARG A C 1
ATOM 918 O O . ARG A 1 115 ? 4.065 -6.585 -0.824 1.00 92.19 115 ARG A O 1
ATOM 925 N N . HIS A 1 116 ? 4.765 -5.393 -2.587 1.00 92.19 116 HIS A N 1
ATOM 926 C CA . HIS A 1 116 ? 3.424 -4.902 -2.929 1.00 92.19 116 HIS A CA 1
ATOM 927 C C . HIS A 1 116 ? 2.480 -6.023 -3.383 1.00 92.19 116 HIS A C 1
ATOM 929 O O . HIS A 1 116 ? 1.318 -6.017 -2.982 1.00 92.19 116 HIS A O 1
ATOM 935 N N . MET A 1 117 ? 2.968 -6.994 -4.164 1.00 93.88 117 MET A N 1
ATOM 936 C CA . MET A 1 117 ? 2.173 -8.165 -4.561 1.00 93.88 117 MET A CA 1
ATOM 937 C C . MET A 1 117 ? 1.663 -8.921 -3.328 1.00 93.88 117 MET A C 1
ATOM 939 O O . MET A 1 117 ? 0.464 -9.141 -3.189 1.00 93.88 117 MET A O 1
ATOM 943 N N . CYS A 1 118 ? 2.550 -9.231 -2.377 1.00 92.12 118 CYS A N 1
ATOM 944 C CA . CYS A 1 118 ? 2.180 -9.908 -1.133 1.00 92.12 118 CYS A CA 1
ATOM 945 C C . CYS A 1 118 ? 1.205 -9.088 -0.277 1.00 92.12 118 CYS A C 1
ATOM 947 O O . CYS A 1 118 ? 0.338 -9.659 0.377 1.00 92.12 118 CYS A O 1
ATOM 949 N N . MET A 1 119 ? 1.333 -7.759 -0.266 1.00 92.31 119 MET A N 1
ATOM 950 C CA . MET A 1 119 ? 0.383 -6.891 0.436 1.00 92.31 119 MET A CA 1
ATOM 951 C C . MET A 1 119 ? -1.005 -6.927 -0.203 1.00 92.31 119 MET A C 1
ATOM 953 O O . MET A 1 119 ? -1.999 -7.040 0.509 1.00 92.31 119 MET A O 1
ATOM 957 N N . SER A 1 120 ? -1.068 -6.890 -1.533 1.00 93.19 120 SER A N 1
ATOM 958 C CA . SER A 1 120 ? -2.324 -6.930 -2.289 1.00 93.19 120 SER A CA 1
ATOM 959 C C . SER A 1 120 ? -3.029 -8.281 -2.142 1.00 93.19 120 SER A C 1
ATOM 961 O O . SER A 1 120 ? -4.237 -8.329 -1.946 1.00 93.19 120 SER A O 1
ATOM 963 N N . ALA A 1 121 ? -2.268 -9.380 -2.094 1.00 94.06 121 ALA A N 1
ATOM 964 C CA . ALA A 1 121 ? -2.801 -10.725 -1.859 1.00 94.06 121 ALA A CA 1
ATOM 965 C C . ALA A 1 121 ? -3.565 -10.865 -0.527 1.00 94.06 121 ALA A C 1
ATOM 967 O O . ALA A 1 121 ? -4.429 -11.728 -0.393 1.00 94.06 121 ALA A O 1
ATOM 968 N N . LYS A 1 122 ? -3.270 -10.020 0.471 1.00 94.31 122 LYS A N 1
ATOM 969 C CA . LYS A 1 122 ? -3.969 -10.032 1.766 1.00 94.31 122 LYS A CA 1
ATOM 970 C C . LYS A 1 122 ? -5.287 -9.257 1.751 1.00 94.31 122 LYS A C 1
ATOM 972 O O . LYS A 1 122 ? -6.069 -9.397 2.697 1.00 94.31 122 LYS A O 1
ATOM 977 N N . VAL A 1 123 ? -5.537 -8.430 0.733 1.00 95.19 123 VAL A N 1
ATOM 978 C CA . VAL A 1 123 ? -6.699 -7.529 0.686 1.00 95.19 123 VAL A CA 1
ATOM 979 C C . VAL A 1 123 ? -8.021 -8.301 0.751 1.00 95.19 123 VAL A C 1
ATOM 981 O O . VAL A 1 123 ? -8.806 -7.998 1.656 1.00 95.19 123 VAL A O 1
ATOM 984 N N . PRO A 1 124 ? -8.261 -9.354 -0.062 1.00 95.31 124 PRO A N 1
ATOM 985 C CA . PRO A 1 124 ? -9.525 -10.092 -0.018 1.00 95.31 124 PRO A CA 1
ATOM 986 C C . PRO A 1 124 ? -9.820 -10.681 1.368 1.00 95.31 124 PRO A C 1
ATOM 988 O O . PRO A 1 124 ? -10.922 -10.533 1.901 1.00 95.31 124 PRO A O 1
ATOM 991 N N . ALA A 1 125 ? -8.819 -11.298 2.004 1.00 95.62 125 ALA A N 1
ATOM 992 C CA . ALA A 1 125 ? -8.958 -11.855 3.348 1.00 95.62 125 ALA A CA 1
ATOM 993 C C . ALA A 1 125 ? -9.215 -10.772 4.406 1.00 95.62 125 ALA A C 1
ATOM 995 O O . ALA A 1 125 ? -10.089 -10.936 5.257 1.00 95.62 125 ALA A O 1
ATOM 996 N N . THR A 1 126 ? -8.516 -9.642 4.318 1.00 96.81 126 THR A N 1
ATOM 997 C CA . THR A 1 126 ? -8.692 -8.500 5.229 1.00 96.81 126 THR A CA 1
ATOM 998 C C . THR A 1 126 ? -10.098 -7.921 5.133 1.00 96.81 126 THR A C 1
ATOM 1000 O O . THR A 1 126 ? -10.745 -7.699 6.155 1.00 96.81 126 THR A O 1
ATOM 1003 N N . VAL A 1 127 ? -10.616 -7.748 3.915 1.00 97.44 127 VAL A N 1
ATOM 1004 C CA . VAL A 1 127 ? -11.991 -7.297 3.672 1.00 97.44 127 VAL A CA 1
ATOM 1005 C C . VAL A 1 127 ? -13.003 -8.301 4.231 1.00 97.44 127 VAL A C 1
ATOM 1007 O O . VAL A 1 127 ? -13.970 -7.892 4.878 1.00 97.44 127 VAL A O 1
ATOM 1010 N N . ARG A 1 128 ? -12.786 -9.613 4.045 1.00 96.88 128 ARG A N 1
ATOM 1011 C CA . ARG A 1 128 ? -13.647 -10.663 4.625 1.00 96.88 128 ARG A CA 1
ATOM 1012 C C . ARG A 1 128 ? -13.667 -10.608 6.154 1.00 96.88 128 ARG A C 1
ATOM 1014 O O . ARG A 1 128 ? -14.752 -10.602 6.735 1.00 96.88 128 ARG A O 1
ATOM 1021 N N . LEU A 1 129 ? -12.501 -10.518 6.796 1.00 97.44 129 LEU A N 1
ATOM 1022 C CA . LEU A 1 129 ? -12.371 -10.413 8.254 1.00 97.44 129 LEU A CA 1
ATOM 1023 C C . LEU A 1 129 ? -13.032 -9.141 8.791 1.00 97.44 129 LEU A C 1
ATOM 1025 O O . LEU A 1 129 ? -13.780 -9.198 9.767 1.00 97.44 129 LEU A O 1
ATOM 1029 N N . ALA A 1 130 ? -12.820 -8.006 8.124 1.00 98.19 130 ALA A N 1
ATOM 1030 C CA . ALA A 1 130 ? -13.444 -6.744 8.493 1.00 98.19 130 ALA A CA 1
ATOM 1031 C C . ALA A 1 130 ? -14.975 -6.828 8.394 1.00 98.19 130 ALA A C 1
ATOM 1033 O O . ALA A 1 130 ? -15.679 -6.509 9.351 1.00 98.19 130 ALA A O 1
ATOM 1034 N N . LYS A 1 131 ? -15.510 -7.330 7.272 1.00 98.25 131 LYS A N 1
ATOM 1035 C CA . LYS A 1 131 ? -16.958 -7.524 7.083 1.00 98.25 131 LYS A CA 1
ATOM 1036 C C . LYS A 1 131 ? -17.546 -8.496 8.108 1.00 98.25 131 LYS A C 1
ATOM 1038 O O . LYS A 1 131 ? -18.663 -8.273 8.565 1.00 98.25 131 LYS A O 1
ATOM 1043 N N . HIS A 1 132 ? -16.818 -9.546 8.485 1.00 97.88 132 HIS A N 1
ATOM 1044 C CA . HIS A 1 132 ? -17.238 -10.471 9.538 1.00 97.88 132 HIS A CA 1
ATOM 1045 C C . HIS A 1 132 ? -17.323 -9.776 10.902 1.00 97.88 132 HIS A C 1
ATOM 1047 O O . HIS A 1 132 ? -18.363 -9.828 11.548 1.00 97.88 132 HIS A O 1
ATOM 1053 N N . ALA A 1 133 ? -16.277 -9.050 11.304 1.00 97.75 133 ALA A N 1
ATOM 1054 C CA . ALA A 1 133 ? -16.265 -8.302 12.559 1.00 97.75 133 ALA A CA 1
ATOM 1055 C C . ALA A 1 133 ? -17.411 -7.275 12.640 1.00 97.75 133 ALA A C 1
ATOM 1057 O O . ALA A 1 133 ? -18.067 -7.159 13.673 1.00 97.75 133 ALA A O 1
ATOM 1058 N N . LEU A 1 134 ? -17.707 -6.576 11.539 1.00 97.69 134 LEU A N 1
ATOM 1059 C CA . LEU A 1 134 ? -18.837 -5.643 11.474 1.00 97.69 134 LEU A CA 1
ATOM 1060 C C . LEU A 1 134 ? -20.197 -6.343 11.658 1.00 97.69 134 LEU A C 1
ATOM 1062 O O . LEU A 1 134 ? -21.092 -5.767 12.273 1.00 97.69 134 LEU A O 1
ATOM 1066 N N . LYS A 1 135 ? -20.360 -7.577 11.156 1.00 97.75 135 LYS A N 1
ATOM 1067 C CA . LYS A 1 135 ? -21.577 -8.387 11.368 1.00 97.75 135 LYS A CA 1
ATOM 1068 C C . LYS A 1 135 ? -21.740 -8.833 12.823 1.00 97.75 135 LYS A C 1
ATOM 1070 O O . LYS A 1 135 ? -22.866 -8.971 13.280 1.00 97.75 135 LYS A O 1
ATOM 1075 N N . GLU A 1 136 ? -20.639 -9.013 13.549 1.00 97.44 136 GLU A N 1
ATOM 1076 C CA . GLU A 1 136 ? -20.623 -9.329 14.987 1.00 97.44 136 GLU A CA 1
ATOM 1077 C C . GLU A 1 136 ? -20.785 -8.091 15.890 1.00 97.44 136 GLU A C 1
ATOM 1079 O O . GLU A 1 136 ? -20.477 -8.144 17.079 1.00 97.44 136 GLU A O 1
ATOM 1084 N N . ASP A 1 137 ? -21.229 -6.961 15.336 1.00 97.12 137 ASP A N 1
ATOM 1085 C CA . ASP A 1 137 ? -21.373 -5.686 16.045 1.00 97.12 137 ASP A CA 1
ATOM 1086 C C . ASP A 1 137 ? -20.055 -5.131 16.630 1.00 97.12 137 ASP A C 1
ATOM 1088 O O . ASP A 1 137 ? -20.041 -4.384 17.611 1.00 97.12 137 ASP A O 1
ATOM 1092 N N . LYS A 1 138 ? -18.915 -5.459 16.008 1.00 97.81 138 LYS A N 1
ATOM 1093 C CA . LYS A 1 138 ? -17.586 -4.943 16.378 1.00 97.81 138 LYS A CA 1
ATOM 1094 C C . LYS A 1 138 ? -17.162 -3.788 15.464 1.00 97.81 138 LYS A C 1
ATOM 1096 O O . LYS A 1 138 ? -17.746 -3.550 14.409 1.00 97.81 138 LYS A O 1
ATOM 1101 N N . CYS A 1 139 ? -16.120 -3.066 15.871 1.00 97.56 139 CYS A N 1
ATOM 1102 C CA . CYS A 1 139 ? -15.468 -2.029 15.065 1.00 97.56 139 CYS A CA 1
ATOM 1103 C C . CYS A 1 139 ? -14.090 -2.498 14.611 1.00 97.56 139 CYS A C 1
ATOM 1105 O O . CYS A 1 139 ? -13.385 -3.167 15.366 1.00 97.56 139 CYS A O 1
ATOM 1107 N N . VAL A 1 140 ? -13.681 -2.097 13.411 1.00 98.44 140 VAL A N 1
ATOM 1108 C CA . VAL A 1 140 ? -12.444 -2.574 12.785 1.00 98.44 140 VAL A CA 1
ATOM 1109 C C . VAL A 1 140 ? -11.415 -1.454 12.725 1.00 98.44 140 VAL A C 1
ATOM 1111 O O . VAL A 1 140 ? -11.738 -0.328 12.357 1.00 98.44 140 VAL A O 1
ATOM 1114 N N . VAL A 1 141 ? -10.168 -1.770 13.063 1.00 97.88 141 VAL A N 1
ATOM 1115 C CA . VAL A 1 141 ? -9.006 -0.904 12.845 1.00 97.88 141 VAL A CA 1
ATOM 1116 C C . VAL A 1 141 ? -8.001 -1.678 12.002 1.00 97.88 141 VAL A C 1
ATOM 1118 O O . VAL A 1 141 ? -7.565 -2.745 12.410 1.00 97.88 141 VAL A O 1
ATOM 1121 N N . ILE A 1 142 ? -7.642 -1.170 10.829 1.00 97.56 142 ILE A N 1
ATOM 1122 C CA . ILE A 1 142 ? -6.695 -1.813 9.916 1.00 97.56 142 ILE A CA 1
ATOM 1123 C C . ILE A 1 142 ? -5.391 -1.028 9.942 1.00 97.56 142 ILE A C 1
ATOM 1125 O O . ILE A 1 142 ? -5.363 0.170 9.663 1.00 97.56 142 ILE A O 1
ATOM 1129 N N . GLY A 1 143 ? -4.309 -1.709 10.288 1.00 94.88 143 GLY A N 1
ATOM 1130 C CA . GLY A 1 143 ? -2.968 -1.159 10.315 1.00 94.88 143 GLY A CA 1
ATOM 1131 C C . GLY A 1 143 ? -2.169 -1.507 9.065 1.00 94.88 143 GLY A C 1
ATOM 1132 O O . GLY A 1 143 ? -1.968 -2.685 8.778 1.00 94.88 143 GLY A O 1
ATOM 1133 N N . LEU A 1 144 ? -1.650 -0.495 8.366 1.00 93.06 144 LEU A N 1
ATOM 1134 C CA . LEU A 1 144 ? -0.723 -0.658 7.237 1.00 93.06 144 LEU A CA 1
ATOM 1135 C C . LEU A 1 144 ? 0.429 0.351 7.319 1.00 93.06 144 LEU A C 1
ATOM 1137 O O . LEU A 1 144 ? 0.282 1.405 7.925 1.00 93.06 144 LEU A O 1
ATOM 1141 N N . GLN A 1 145 ? 1.577 0.061 6.711 1.00 89.06 145 GLN A N 1
ATOM 1142 C CA . GLN A 1 145 ? 2.711 0.998 6.686 1.00 89.06 145 GLN A CA 1
ATOM 1143 C C . GLN A 1 145 ? 2.760 1.766 5.364 1.00 89.06 145 GLN A C 1
ATOM 1145 O O . GLN A 1 145 ? 3.041 2.961 5.342 1.00 89.06 145 GLN A O 1
ATOM 1150 N N . SER A 1 146 ? 2.467 1.086 4.257 1.00 86.62 146 SER A N 1
ATOM 1151 C CA . SER A 1 146 ? 2.670 1.607 2.908 1.00 86.62 146 SER A CA 1
ATOM 1152 C C . SER A 1 146 ? 1.366 2.120 2.299 1.00 86.62 146 SER A C 1
ATOM 1154 O O . SER A 1 146 ? 0.517 1.330 1.905 1.00 86.62 146 SER A O 1
ATOM 1156 N N . THR A 1 147 ? 1.222 3.440 2.161 1.00 88.62 147 THR A N 1
ATOM 1157 C CA . THR A 1 147 ? 0.012 4.075 1.597 1.00 88.62 147 THR A CA 1
ATOM 1158 C C . THR A 1 147 ? 0.019 4.169 0.067 1.00 88.62 147 THR A C 1
ATOM 1160 O O . THR A 1 147 ? -1.017 4.422 -0.539 1.00 88.62 147 THR A O 1
ATOM 1163 N N . GLY A 1 148 ? 1.183 4.027 -0.576 1.00 85.69 148 GLY A N 1
ATOM 1164 C CA . GLY A 1 148 ? 1.331 4.142 -2.034 1.00 85.69 148 GLY A CA 1
ATOM 1165 C C . GLY A 1 148 ? 1.072 5.542 -2.617 1.00 85.69 148 GLY A C 1
ATOM 1166 O O . GLY A 1 148 ? 1.014 5.679 -3.836 1.00 85.69 148 GLY A O 1
ATOM 1167 N N . GLU A 1 149 ? 0.976 6.571 -1.771 1.00 88.06 149 GLU A N 1
ATOM 1168 C CA . GLU A 1 149 ? 0.661 7.954 -2.159 1.00 88.06 149 GLU A CA 1
ATOM 1169 C C . GLU A 1 149 ? 1.594 8.510 -3.235 1.00 88.06 149 GLU A C 1
ATOM 1171 O O . GLU A 1 149 ? 1.111 8.949 -4.268 1.00 88.06 149 GLU A O 1
ATOM 1176 N N . ALA A 1 150 ? 2.915 8.405 -3.055 1.00 87.00 150 ALA A N 1
ATOM 1177 C CA . ALA A 1 150 ? 3.876 8.975 -4.004 1.00 87.00 150 ALA A CA 1
ATOM 1178 C C . ALA A 1 150 ? 3.668 8.484 -5.451 1.00 87.00 150 ALA A C 1
ATOM 1180 O O . ALA A 1 150 ? 3.843 9.246 -6.393 1.00 87.00 150 ALA A O 1
ATOM 1181 N N . ARG A 1 151 ? 3.254 7.219 -5.638 1.00 88.50 151 ARG A N 1
ATOM 1182 C CA . ARG A 1 151 ? 2.947 6.685 -6.980 1.00 88.50 151 ARG A CA 1
ATOM 1183 C C . ARG A 1 151 ? 1.609 7.190 -7.503 1.00 88.50 151 ARG A C 1
ATOM 1185 O O . ARG A 1 151 ? 1.448 7.357 -8.702 1.00 88.50 151 ARG A O 1
ATOM 1192 N N . THR A 1 152 ? 0.660 7.413 -6.601 1.00 88.31 152 THR A N 1
ATOM 1193 C CA . THR A 1 152 ? -0.650 7.968 -6.943 1.00 88.31 152 THR A CA 1
ATOM 1194 C C . THR A 1 152 ? -0.495 9.411 -7.420 1.00 88.31 152 THR A C 1
ATOM 1196 O O . THR A 1 152 ? -1.017 9.752 -8.470 1.00 88.31 152 THR A O 1
ATOM 1199 N N . GLU A 1 153 ? 0.289 10.234 -6.719 1.00 89.81 153 GLU A N 1
ATOM 1200 C CA . GLU A 1 153 ? 0.574 11.619 -7.123 1.00 89.81 153 GLU A CA 1
ATOM 1201 C C . GLU A 1 153 ? 1.349 11.698 -8.447 1.00 89.81 153 GLU A C 1
ATOM 1203 O O . GLU A 1 153 ? 1.015 12.509 -9.314 1.00 89.81 153 GLU A O 1
ATOM 1208 N N . GLU A 1 154 ? 2.353 10.834 -8.637 1.00 89.31 154 GLU A N 1
ATOM 1209 C CA . GLU A 1 154 ? 3.115 10.748 -9.889 1.00 89.31 154 GLU A CA 1
ATOM 1210 C C . GLU A 1 154 ? 2.208 10.361 -11.069 1.00 89.31 154 GLU A C 1
ATOM 1212 O O . GLU A 1 154 ? 2.230 11.018 -12.111 1.00 89.31 154 GLU A O 1
ATOM 1217 N N . ALA A 1 155 ? 1.347 9.356 -10.888 1.00 86.81 155 ALA A N 1
ATOM 1218 C CA . ALA A 1 155 ? 0.398 8.932 -11.911 1.00 86.81 155 ALA A CA 1
ATOM 1219 C C . ALA A 1 155 ? -0.656 10.009 -12.214 1.00 86.81 155 ALA A C 1
ATOM 1221 O O . ALA A 1 155 ? -0.945 10.258 -13.380 1.00 86.81 155 ALA A O 1
ATOM 1222 N N . VAL A 1 156 ? -1.182 10.702 -11.200 1.00 90.00 156 VAL A N 1
ATOM 1223 C CA . VAL A 1 156 ? -2.133 11.813 -11.390 1.00 90.00 156 VAL A CA 1
ATOM 1224 C C . VAL A 1 156 ? -1.483 12.980 -12.133 1.00 90.00 156 VAL A C 1
ATOM 1226 O O . VAL A 1 156 ? -2.107 13.599 -12.989 1.00 90.00 156 VAL A O 1
ATOM 1229 N N . THR A 1 157 ? -0.203 13.249 -11.876 1.00 90.38 157 THR A N 1
ATOM 1230 C CA . THR A 1 157 ? 0.558 14.266 -12.619 1.00 90.38 157 THR A CA 1
ATOM 1231 C C . THR A 1 157 ? 0.761 13.864 -14.086 1.00 90.38 157 THR A C 1
ATOM 1233 O O . THR A 1 157 ? 0.744 14.724 -14.964 1.00 90.38 157 THR A O 1
ATOM 1236 N N . LYS A 1 158 ? 0.938 12.564 -14.365 1.00 88.50 158 LYS A N 1
ATOM 1237 C CA . LYS A 1 158 ? 1.198 12.026 -15.712 1.00 88.50 158 LYS A CA 1
ATOM 1238 C C . LYS A 1 158 ? -0.071 11.854 -16.554 1.00 88.50 158 LYS A C 1
ATOM 1240 O O . LYS A 1 158 ? -0.048 12.163 -17.742 1.00 88.50 158 LYS A O 1
ATOM 1245 N N . TYR A 1 159 ? -1.149 11.347 -15.961 1.00 87.81 159 TYR A N 1
ATOM 1246 C CA . TYR A 1 159 ? -2.368 10.930 -16.667 1.00 87.81 159 TYR A CA 1
ATOM 1247 C C . TYR A 1 159 ? -3.581 11.833 -16.391 1.00 87.81 159 TYR A C 1
ATOM 1249 O O . TYR A 1 159 ? -4.562 11.769 -17.126 1.00 87.81 159 TYR A O 1
ATOM 1257 N N . GLY A 1 160 ? -3.512 12.704 -15.380 1.00 90.19 160 GLY A N 1
ATOM 1258 C CA . GLY A 1 160 ? -4.596 13.600 -14.983 1.00 90.19 160 GLY A CA 1
ATOM 1259 C C . GLY A 1 160 ? -5.381 13.122 -13.757 1.00 90.19 160 GLY A C 1
ATOM 1260 O O . GLY A 1 160 ? -5.037 12.144 -13.095 1.00 90.19 160 GLY A O 1
ATOM 1261 N N . PHE A 1 161 ? -6.443 13.862 -13.428 1.00 88.19 161 PHE A N 1
ATOM 1262 C CA . PHE A 1 161 ? -7.259 13.641 -12.226 1.00 88.19 161 PHE A CA 1
ATOM 1263 C C . PHE A 1 161 ? -8.317 12.541 -12.379 1.00 88.19 161 PHE A C 1
ATOM 1265 O O . PHE A 1 161 ? -8.806 12.035 -11.370 1.00 88.19 161 PHE A O 1
ATOM 1272 N N . GLU A 1 162 ? -8.681 12.184 -13.609 1.00 88.88 162 GLU A N 1
ATOM 1273 C CA . GLU A 1 162 ? -9.633 11.116 -13.921 1.00 88.88 162 GLU A CA 1
ATOM 1274 C C . GLU A 1 162 ? -8.878 9.946 -14.547 1.00 88.88 162 GLU A C 1
ATOM 1276 O O . GLU A 1 162 ? -8.129 10.124 -15.506 1.00 88.88 162 GLU A O 1
ATOM 1281 N N . LEU A 1 163 ? -9.052 8.759 -13.973 1.00 88.69 163 LEU A N 1
ATOM 1282 C CA . LEU A 1 163 ? -8.350 7.540 -14.362 1.00 88.69 163 LEU A CA 1
ATOM 1283 C C . LEU A 1 163 ? -9.356 6.406 -14.565 1.00 88.69 163 LEU A C 1
ATOM 1285 O O . LEU A 1 163 ? -10.422 6.397 -13.948 1.00 88.69 163 LEU A O 1
ATOM 1289 N N . ASP A 1 164 ? -9.000 5.417 -15.382 1.00 87.50 164 ASP A N 1
ATOM 1290 C CA . ASP A 1 164 ? -9.881 4.278 -15.674 1.00 87.50 164 ASP A CA 1
ATOM 1291 C C . ASP A 1 164 ? -10.067 3.336 -14.470 1.00 87.50 164 ASP A C 1
ATOM 1293 O O . ASP A 1 164 ? -11.157 2.795 -14.264 1.00 87.50 164 ASP A O 1
ATOM 1297 N N . ASP A 1 165 ? -9.029 3.158 -13.649 1.00 89.81 165 ASP A N 1
ATOM 1298 C CA . ASP A 1 165 ? -9.081 2.382 -12.406 1.00 89.81 165 ASP A CA 1
ATOM 1299 C C . ASP A 1 165 ? -8.004 2.849 -11.409 1.00 89.81 165 ASP A C 1
ATOM 1301 O O . ASP A 1 165 ? -7.207 3.749 -11.693 1.00 89.81 165 ASP A O 1
ATOM 1305 N N . PHE A 1 166 ? -7.987 2.249 -10.217 1.00 91.56 166 PHE A N 1
ATOM 1306 C CA . PHE A 1 166 ? -6.955 2.501 -9.217 1.00 91.56 166 PHE A CA 1
ATOM 1307 C C . PHE A 1 166 ? -5.542 2.234 -9.747 1.00 91.56 166 PHE A C 1
ATOM 1309 O O . PHE A 1 166 ? -5.289 1.336 -10.546 1.00 91.56 166 PHE A O 1
ATOM 1316 N N . ILE A 1 167 ? -4.577 2.997 -9.233 1.00 91.50 167 ILE A N 1
ATOM 1317 C CA . ILE A 1 167 ? -3.182 2.863 -9.647 1.00 91.50 167 ILE A CA 1
ATOM 1318 C C . ILE A 1 167 ? -2.573 1.573 -9.095 1.00 91.50 167 ILE A C 1
ATOM 1320 O O . ILE A 1 167 ? -2.527 1.339 -7.882 1.00 91.50 167 ILE A O 1
ATOM 1324 N N . SER A 1 168 ? -2.018 0.762 -9.995 1.00 93.88 168 SER A N 1
ATOM 1325 C CA . SER A 1 168 ? -1.224 -0.409 -9.634 1.00 93.88 168 SER A CA 1
ATOM 1326 C C . SER A 1 168 ? 0.201 0.004 -9.259 1.00 93.88 168 SER A C 1
ATOM 1328 O O . SER A 1 168 ? 1.047 0.297 -10.105 1.00 93.88 168 SER A O 1
ATOM 1330 N N . GLY A 1 169 ? 0.499 -0.012 -7.958 1.00 91.31 169 GLY A N 1
ATOM 1331 C CA . GLY A 1 169 ? 1.843 0.265 -7.442 1.00 91.31 169 GLY A CA 1
ATOM 1332 C C . GLY A 1 169 ? 2.951 -0.632 -8.031 1.00 91.31 169 GLY A C 1
ATOM 1333 O O . GLY A 1 169 ? 4.035 -0.118 -8.315 1.00 91.31 169 GLY A O 1
ATOM 1334 N N . PRO A 1 170 ? 2.739 -1.954 -8.205 1.00 94.25 170 PRO A N 1
ATOM 1335 C CA . PRO A 1 170 ? 3.675 -2.829 -8.913 1.00 94.25 170 PRO A CA 1
ATOM 1336 C C . PRO A 1 170 ? 3.913 -2.425 -10.376 1.00 94.25 170 PRO A C 1
ATOM 1338 O O . PRO A 1 170 ? 5.062 -2.445 -10.820 1.00 94.25 170 PRO A O 1
ATOM 1341 N N . ARG A 1 171 ? 2.860 -2.025 -11.105 1.00 94.81 171 ARG A N 1
ATOM 1342 C CA . ARG A 1 171 ? 2.952 -1.615 -12.516 1.00 94.81 171 ARG A CA 1
ATOM 1343 C C . ARG A 1 171 ? 3.775 -0.346 -12.685 1.00 94.81 171 ARG A C 1
ATOM 1345 O O . ARG A 1 171 ? 4.740 -0.354 -13.440 1.00 94.81 171 ARG A O 1
ATOM 1352 N N . GLU A 1 172 ? 3.440 0.709 -11.943 1.00 93.31 172 GLU A N 1
ATOM 1353 C CA . GLU A 1 172 ? 4.155 1.991 -12.026 1.00 93.31 172 GLU A CA 1
ATOM 1354 C C . GLU A 1 172 ? 5.633 1.839 -11.657 1.00 93.31 172 GLU A C 1
ATOM 1356 O O . GLU A 1 172 ? 6.511 2.426 -12.286 1.00 93.31 172 GLU A O 1
ATOM 1361 N N . LEU A 1 173 ? 5.936 0.977 -10.681 1.00 94.06 173 LEU A N 1
ATOM 1362 C CA . LEU A 1 173 ? 7.314 0.660 -10.320 1.00 94.06 173 LEU A CA 1
ATOM 1363 C C . LEU A 1 173 ? 8.078 0.008 -11.481 1.00 94.06 173 LEU A C 1
ATOM 1365 O O . LEU A 1 173 ? 9.226 0.380 -11.725 1.00 94.06 173 LEU A O 1
ATOM 1369 N N . LEU A 1 174 ? 7.469 -0.953 -12.182 1.00 95.19 174 LEU A N 1
ATOM 1370 C CA . LEU A 1 174 ? 8.079 -1.613 -13.340 1.00 95.19 174 LEU A CA 1
ATOM 1371 C C . LEU A 1 174 ? 8.261 -0.656 -14.519 1.00 95.19 174 LEU A C 1
ATOM 1373 O O . LEU A 1 174 ? 9.346 -0.624 -15.101 1.00 95.19 174 LEU A O 1
ATOM 1377 N N . LEU A 1 175 ? 7.229 0.130 -14.842 1.00 95.06 175 LEU A N 1
ATOM 1378 C CA . LEU A 1 175 ? 7.279 1.124 -15.914 1.00 95.06 175 LEU A CA 1
ATOM 1379 C C . LEU A 1 175 ? 8.419 2.106 -15.673 1.00 95.06 175 LEU A C 1
ATOM 1381 O O . LEU A 1 175 ? 9.311 2.208 -16.509 1.00 95.06 175 LEU A O 1
ATOM 1385 N N . LYS A 1 176 ? 8.460 2.729 -14.492 1.00 93.69 176 LYS A N 1
ATOM 1386 C CA . LYS A 1 176 ? 9.518 3.669 -14.116 1.00 93.69 176 LYS A CA 1
ATOM 1387 C C . LYS A 1 176 ? 10.904 3.035 -14.168 1.00 93.69 176 LYS A C 1
ATOM 1389 O O . LYS A 1 176 ? 11.845 3.638 -14.675 1.00 93.69 176 LYS A O 1
ATOM 1394 N N . PHE A 1 177 ? 11.037 1.799 -13.684 1.00 95.31 177 PHE A N 1
ATOM 1395 C CA . PHE A 1 177 ? 12.317 1.099 -13.712 1.00 95.31 177 PHE A CA 1
ATOM 1396 C C . PHE A 1 177 ? 12.835 0.893 -15.146 1.00 95.31 177 PHE A C 1
ATOM 1398 O O . PHE A 1 177 ? 14.005 1.160 -15.417 1.00 95.31 177 PHE A O 1
ATOM 1405 N N . VAL A 1 178 ? 11.982 0.447 -16.071 1.00 95.44 178 VAL A N 1
ATOM 1406 C CA . VAL A 1 178 ? 12.373 0.246 -17.477 1.00 95.44 178 VAL A CA 1
ATOM 1407 C C . VAL A 1 178 ? 12.542 1.584 -18.205 1.00 95.44 178 VAL A C 1
ATOM 1409 O O . VAL A 1 178 ? 13.475 1.737 -18.992 1.00 95.44 178 VAL A O 1
ATOM 1412 N N . GLU A 1 179 ? 11.698 2.579 -17.929 1.00 93.62 179 GLU A N 1
ATOM 1413 C CA . GLU A 1 179 ? 11.808 3.928 -18.497 1.00 93.62 179 GLU A CA 1
ATOM 1414 C C . GLU A 1 179 ? 13.155 4.583 -18.141 1.00 93.62 179 GLU A C 1
ATOM 1416 O O . GLU A 1 179 ? 13.816 5.110 -19.039 1.00 93.62 179 GLU A O 1
ATOM 1421 N N . GLU A 1 180 ? 13.596 4.496 -16.884 1.00 92.06 180 GLU A N 1
ATOM 1422 C CA . GLU A 1 180 ? 14.807 5.172 -16.394 1.00 92.06 180 GLU A CA 1
ATOM 1423 C C . GLU A 1 180 ? 16.098 4.357 -16.565 1.00 92.06 180 GLU A C 1
ATOM 1425 O O . GLU A 1 180 ? 17.147 4.932 -16.853 1.00 92.06 180 GLU A O 1
ATOM 1430 N N . TYR A 1 181 ? 16.054 3.032 -16.379 1.00 91.31 181 TYR A N 1
ATOM 1431 C CA . TYR A 1 181 ? 17.272 2.219 -16.220 1.00 91.31 181 TYR A CA 1
ATOM 1432 C C . TYR A 1 181 ? 17.499 1.180 -17.317 1.00 91.31 181 TYR A C 1
ATOM 1434 O O . TYR A 1 181 ? 18.484 0.440 -17.245 1.00 91.31 181 TYR A O 1
ATOM 1442 N N . TYR A 1 182 ? 16.633 1.098 -18.332 1.00 92.00 182 TYR A N 1
ATOM 1443 C CA . TYR A 1 182 ? 16.901 0.213 -19.465 1.00 92.00 182 TYR A CA 1
ATOM 1444 C C . TYR A 1 182 ? 18.175 0.673 -20.204 1.00 92.00 182 TYR A C 1
ATOM 1446 O O . TYR A 1 182 ? 18.246 1.834 -20.618 1.00 92.00 182 TYR A O 1
ATOM 1454 N N . PRO A 1 183 ? 19.184 -0.202 -20.371 1.00 88.94 183 PRO A N 1
ATOM 1455 C CA . PRO A 1 183 ? 20.455 0.158 -20.987 1.00 88.94 183 PRO A CA 1
ATOM 1456 C C . PRO A 1 183 ? 20.260 0.457 -22.476 1.00 88.94 183 PRO A C 1
ATOM 1458 O O . PRO A 1 183 ? 19.939 -0.432 -23.263 1.00 88.94 183 PRO A O 1
ATOM 1461 N N . LEU A 1 184 ? 20.474 1.715 -22.859 1.00 86.94 184 LEU A N 1
ATOM 1462 C CA . LEU A 1 184 ? 20.475 2.160 -24.251 1.00 86.94 184 LEU A CA 1
ATOM 1463 C C . LEU A 1 184 ? 21.908 2.505 -24.684 1.00 86.94 184 LEU A C 1
ATOM 1465 O O . LEU A 1 184 ? 22.650 3.072 -23.878 1.00 86.94 184 LEU A O 1
ATOM 1469 N N . PRO A 1 185 ? 22.304 2.192 -25.933 1.00 82.38 185 PRO A N 1
ATOM 1470 C CA . PRO A 1 185 ? 23.528 2.724 -26.527 1.00 82.38 185 PRO A CA 1
ATOM 1471 C C . PRO A 1 185 ? 23.544 4.257 -26.512 1.00 82.38 185 PRO A C 1
ATOM 1473 O O . PRO A 1 185 ? 22.492 4.893 -26.418 1.00 82.38 185 PRO A O 1
ATOM 1476 N N . GLU A 1 186 ? 24.726 4.859 -26.646 1.00 78.00 186 GLU A N 1
ATOM 1477 C CA . GLU A 1 186 ? 24.834 6.310 -26.820 1.00 78.00 186 GLU A CA 1
ATOM 1478 C C . GLU A 1 186 ? 24.014 6.759 -28.035 1.00 78.00 186 GLU A C 1
ATOM 1480 O O . GLU A 1 186 ? 24.142 6.198 -29.128 1.00 78.00 186 GLU A O 1
ATOM 1485 N N . LYS A 1 187 ? 23.151 7.763 -27.833 1.00 79.38 187 LYS A N 1
ATOM 1486 C CA . LYS A 1 187 ? 22.377 8.358 -28.922 1.00 79.38 187 LYS A CA 1
ATOM 1487 C C . LYS A 1 187 ? 23.366 9.062 -29.861 1.00 79.38 187 LYS A C 1
ATOM 1489 O O . LYS A 1 187 ? 24.052 9.971 -29.394 1.00 79.38 187 LYS A O 1
ATOM 1494 N N . PRO A 1 188 ? 23.446 8.688 -31.150 1.00 74.81 188 PRO A N 1
ATOM 1495 C CA . PRO A 1 188 ? 24.293 9.404 -32.091 1.00 74.81 188 PRO A CA 1
ATOM 1496 C C . PRO A 1 188 ? 23.828 10.857 -32.181 1.00 74.81 188 PRO A C 1
ATOM 1498 O O . PRO A 1 188 ? 22.635 11.114 -32.368 1.00 74.81 188 PRO A O 1
ATOM 1501 N N . GLU A 1 189 ? 24.749 11.807 -32.046 1.00 69.69 189 GLU A N 1
ATOM 1502 C CA . GLU A 1 189 ? 24.441 13.202 -32.347 1.00 69.69 189 GLU A CA 1
ATOM 1503 C C . GLU A 1 189 ? 24.108 13.323 -33.842 1.00 69.69 189 GLU A C 1
ATOM 1505 O O . GLU A 1 189 ? 24.840 12.769 -34.675 1.00 69.69 189 GLU A O 1
ATOM 1510 N N . PRO A 1 190 ? 23.010 14.012 -34.209 1.00 58.38 190 PRO A N 1
ATOM 1511 C CA . PRO A 1 190 ? 22.743 14.326 -35.602 1.00 58.38 190 PRO A CA 1
ATOM 1512 C C . PRO A 1 190 ? 23.947 15.066 -36.185 1.00 58.38 190 PRO A C 1
ATOM 1514 O O . PRO A 1 190 ? 24.518 15.943 -35.535 1.00 58.38 190 PRO A O 1
ATOM 1517 N N . LEU A 1 191 ? 24.335 14.727 -37.416 1.00 53.16 191 LEU A N 1
ATOM 1518 C CA . LEU A 1 191 ? 25.247 15.573 -38.184 1.00 53.16 191 LEU A CA 1
ATOM 1519 C C . LEU A 1 191 ? 24.616 16.968 -38.216 1.00 53.16 191 LEU A C 1
ATOM 1521 O O . LEU A 1 191 ? 23.496 17.097 -38.695 1.00 53.16 191 LEU A O 1
ATOM 1525 N N . GLY A 1 192 ? 25.282 17.976 -37.648 1.00 50.38 192 GLY A N 1
ATOM 1526 C CA . GLY A 1 192 ? 24.764 19.341 -37.607 1.00 50.38 192 GLY A CA 1
ATOM 1527 C C . GLY A 1 192 ? 24.341 19.804 -39.001 1.00 50.38 192 GLY A C 1
ATOM 1528 O O . GLY A 1 192 ? 25.187 20.092 -39.843 1.00 50.38 192 GLY A O 1
ATOM 1529 N N . GLY A 1 193 ? 23.030 19.847 -39.226 1.00 51.03 193 GLY A N 1
ATOM 1530 C CA . GLY A 1 193 ? 22.398 20.142 -40.505 1.00 51.03 193 GLY A CA 1
ATOM 1531 C C . GLY A 1 193 ? 20.926 19.741 -40.438 1.00 51.03 193 GLY A C 1
ATOM 1532 O O . GLY A 1 193 ? 20.626 18.557 -40.435 1.00 51.03 193 GLY A O 1
ATOM 1533 N N . GLU A 1 194 ? 20.055 20.748 -40.366 1.00 39.47 194 GLU A N 1
ATOM 1534 C CA . GLU A 1 194 ? 18.607 20.696 -40.086 1.00 39.47 194 GLU A CA 1
ATOM 1535 C C . GLU A 1 194 ? 18.252 20.612 -38.594 1.00 39.47 194 GLU A C 1
ATOM 1537 O O . GLU A 1 194 ? 17.845 19.592 -38.046 1.00 39.47 194 GLU A O 1
ATOM 1542 N N . VAL A 1 195 ? 18.413 21.757 -37.924 1.00 36.66 195 VAL A N 1
ATOM 1543 C CA . VAL A 1 195 ? 17.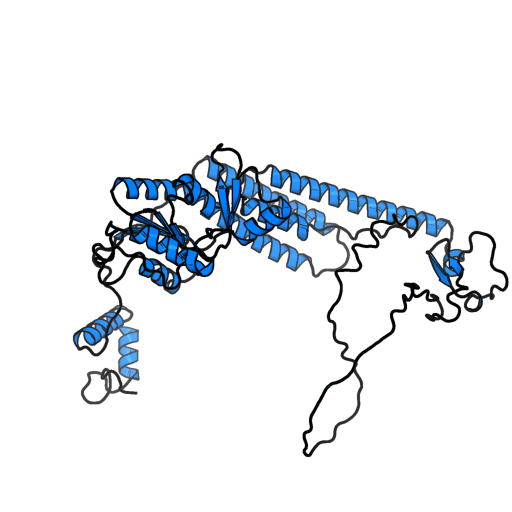766 22.020 -36.637 1.00 36.66 195 VAL A CA 1
ATOM 1544 C C . VAL A 1 195 ? 16.317 22.404 -36.929 1.00 36.66 195 VAL A C 1
ATOM 1546 O O . VAL A 1 195 ? 16.066 23.447 -37.531 1.00 36.66 195 VAL A O 1
ATOM 1549 N N . ASP A 1 196 ? 15.373 21.572 -36.496 1.00 37.41 196 ASP A N 1
ATOM 1550 C CA . ASP A 1 196 ? 13.963 21.947 -36.420 1.00 37.41 196 ASP A CA 1
ATOM 1551 C C . ASP A 1 196 ? 13.815 23.025 -35.315 1.00 37.41 196 ASP A C 1
ATOM 1553 O O . ASP A 1 196 ? 14.293 22.800 -34.195 1.00 37.41 196 ASP A O 1
ATOM 1557 N N . PRO A 1 197 ? 13.191 24.197 -35.556 1.00 35.44 197 PRO A N 1
ATOM 1558 C CA . PRO A 1 197 ? 13.275 25.365 -34.660 1.00 35.44 197 PRO A CA 1
ATOM 1559 C C . PRO A 1 197 ? 12.684 25.188 -33.248 1.00 35.44 197 PRO A C 1
ATOM 1561 O O . PRO A 1 197 ? 12.737 26.108 -32.434 1.00 35.44 197 PRO A O 1
ATOM 1564 N N . VAL A 1 198 ? 12.086 24.036 -32.939 1.00 41.06 198 VAL A N 1
ATOM 1565 C CA . VAL A 1 198 ? 11.235 23.842 -31.755 1.00 41.06 198 VAL A CA 1
ATOM 1566 C C . VAL A 1 198 ? 11.991 23.242 -30.555 1.00 41.06 198 VAL A C 1
ATOM 1568 O O . VAL A 1 198 ? 11.577 23.435 -29.412 1.00 41.06 198 VAL A O 1
ATOM 1571 N N . GLU A 1 199 ? 13.136 22.572 -30.747 1.00 38.16 199 GLU A N 1
ATOM 1572 C CA . GLU A 1 199 ? 13.867 21.928 -29.632 1.00 38.16 199 GLU A CA 1
ATOM 1573 C C . GLU A 1 199 ? 14.833 22.850 -28.860 1.00 38.16 199 GLU A C 1
ATOM 1575 O O . GLU A 1 199 ? 15.246 22.515 -27.745 1.00 38.16 199 GLU A O 1
ATOM 1580 N N . LEU A 1 200 ? 15.140 24.043 -29.379 1.00 34.03 200 LEU A N 1
ATOM 1581 C CA . LEU A 1 200 ? 16.039 25.012 -28.730 1.00 34.03 200 LEU A CA 1
ATOM 1582 C C . LEU A 1 200 ? 15.456 25.646 -27.452 1.00 34.03 200 LEU A C 1
ATOM 1584 O O . LEU A 1 200 ? 16.213 26.105 -26.597 1.00 34.03 200 LEU A O 1
ATOM 1588 N N . GLN A 1 201 ? 14.134 25.613 -27.252 1.00 34.09 201 GLN A N 1
ATOM 1589 C CA . GLN A 1 201 ? 13.505 26.214 -26.067 1.00 34.09 201 GLN A CA 1
ATOM 1590 C C . GLN A 1 201 ? 13.476 25.301 -24.830 1.00 34.09 201 GLN A C 1
ATOM 1592 O O . GLN A 1 201 ? 13.377 25.802 -23.711 1.00 34.09 201 GLN A O 1
ATOM 1597 N N . ARG A 1 202 ? 13.603 23.972 -24.969 1.00 34.41 202 ARG A N 1
ATOM 1598 C CA . ARG A 1 202 ? 13.493 23.057 -23.809 1.00 34.41 202 ARG A CA 1
ATOM 1599 C C . ARG A 1 202 ? 14.806 22.779 -23.082 1.00 34.41 202 ARG A C 1
ATOM 1601 O O . ARG A 1 202 ? 14.764 22.431 -21.907 1.00 34.41 202 ARG A O 1
ATOM 1608 N N . LYS A 1 203 ? 15.965 22.966 -23.722 1.00 34.44 203 LYS A N 1
ATOM 1609 C CA . LYS A 1 203 ? 17.273 22.730 -23.076 1.00 34.44 203 LYS A CA 1
ATOM 1610 C C . LYS A 1 203 ? 17.812 23.913 -22.261 1.00 34.44 203 LYS A C 1
ATOM 1612 O O . LYS A 1 203 ? 18.761 23.717 -21.510 1.00 34.44 203 LYS A O 1
ATOM 1617 N N . ARG A 1 204 ? 17.204 25.106 -22.330 1.00 34.94 204 ARG A N 1
ATOM 1618 C CA . ARG A 1 204 ? 17.666 26.292 -21.575 1.00 34.94 204 ARG A CA 1
ATOM 1619 C C . ARG A 1 204 ? 17.174 26.373 -20.117 1.00 34.94 204 ARG A C 1
ATOM 1621 O O . ARG A 1 204 ? 17.647 27.234 -19.388 1.00 34.94 204 ARG A O 1
ATOM 1628 N N . HIS A 1 205 ? 16.295 25.481 -19.645 1.00 35.03 205 HIS A N 1
ATOM 1629 C CA . HIS A 1 205 ? 15.698 25.605 -18.300 1.00 35.03 205 HIS A CA 1
ATOM 1630 C C . HIS A 1 205 ? 16.108 24.547 -17.260 1.00 35.03 205 HIS A C 1
ATOM 1632 O O . HIS A 1 205 ? 15.479 24.486 -16.207 1.00 35.03 205 HIS A O 1
ATOM 1638 N N . SER A 1 206 ? 17.129 23.707 -17.485 1.00 35.06 206 SER A N 1
ATOM 1639 C CA . SER A 1 206 ? 17.365 22.563 -16.569 1.00 35.06 206 SER A CA 1
ATOM 1640 C C . SER A 1 206 ? 18.794 22.309 -16.083 1.00 35.06 206 SER A C 1
ATOM 1642 O O . SER A 1 206 ? 18.984 21.393 -15.291 1.00 35.06 206 SER A O 1
ATOM 1644 N N . THR A 1 207 ? 19.795 23.098 -16.471 1.00 28.67 207 THR A N 1
ATOM 1645 C CA . THR A 1 207 ? 21.178 22.960 -15.966 1.00 28.67 207 THR A CA 1
ATOM 1646 C C . THR A 1 207 ? 21.866 24.328 -16.058 1.00 28.67 207 THR A C 1
ATOM 1648 O O . THR A 1 207 ? 21.922 24.871 -17.151 1.00 28.67 207 THR A O 1
ATOM 1651 N N . ALA A 1 208 ? 22.411 24.973 -15.029 1.00 32.31 208 ALA A N 1
ATOM 1652 C CA . ALA A 1 208 ? 22.748 24.528 -13.691 1.00 32.31 208 ALA A CA 1
ATOM 1653 C C . ALA A 1 208 ? 22.884 25.743 -12.753 1.00 32.31 208 ALA A C 1
ATOM 1655 O O . ALA A 1 208 ? 23.608 26.692 -13.047 1.00 32.31 208 ALA A O 1
ATOM 1656 N N . SER A 1 209 ? 22.239 25.665 -11.592 1.00 28.30 209 SER A N 1
ATOM 1657 C CA . SER A 1 209 ? 22.820 26.138 -10.339 1.00 28.30 209 SER A CA 1
ATOM 1658 C C . SER A 1 209 ? 23.866 25.121 -9.867 1.00 28.30 209 SER A C 1
ATOM 1660 O O . SER A 1 209 ? 23.633 23.919 -9.978 1.00 28.30 209 SER A O 1
ATOM 1662 N N . ASP A 1 210 ? 24.952 25.634 -9.288 1.00 30.16 210 ASP A N 1
ATOM 1663 C CA . ASP A 1 210 ? 26.002 24.932 -8.536 1.00 30.16 210 ASP A CA 1
ATOM 1664 C C . ASP A 1 210 ? 26.909 23.955 -9.299 1.00 30.16 210 ASP A C 1
ATOM 1666 O O . ASP A 1 210 ? 26.565 22.790 -9.447 1.00 30.16 210 ASP A O 1
ATOM 1670 N N . VAL A 1 211 ? 28.154 24.376 -9.592 1.00 28.94 211 VAL A N 1
ATOM 1671 C CA . VAL A 1 211 ? 29.354 23.640 -9.132 1.00 28.94 211 VAL A CA 1
ATOM 1672 C C . VAL A 1 211 ? 30.527 24.599 -8.861 1.00 28.94 211 VAL A C 1
ATOM 1674 O O . VAL A 1 211 ? 31.018 25.318 -9.725 1.00 28.94 211 VAL A O 1
ATOM 1677 N N . SER A 1 212 ? 30.998 24.519 -7.618 1.00 27.92 212 SER A N 1
ATOM 1678 C CA . SER A 1 212 ? 32.198 25.103 -7.017 1.00 27.92 212 SER A CA 1
ATOM 1679 C C . SER A 1 212 ? 33.517 24.753 -7.734 1.00 27.92 212 SER A C 1
ATOM 1681 O O . SER A 1 212 ? 33.862 23.583 -7.901 1.00 27.92 212 SER A O 1
ATOM 1683 N N . LEU A 1 213 ? 34.322 25.774 -8.054 1.00 29.22 213 LEU A N 1
ATOM 1684 C CA . LEU A 1 213 ? 35.718 25.646 -8.487 1.00 29.22 213 LEU A CA 1
ATOM 1685 C C . LEU A 1 213 ? 36.671 25.730 -7.278 1.00 29.22 213 LEU A C 1
ATOM 1687 O O . LEU A 1 213 ? 36.868 26.796 -6.698 1.00 29.22 213 LEU A O 1
ATOM 1691 N N . LYS A 1 214 ? 37.332 24.617 -6.926 1.00 28.31 214 LYS A N 1
ATOM 1692 C CA . LYS A 1 214 ? 38.566 24.622 -6.114 1.00 28.31 214 LYS A CA 1
ATOM 1693 C C . LYS A 1 214 ? 39.784 24.462 -7.023 1.00 28.31 214 LYS A C 1
ATOM 1695 O O . LYS A 1 214 ? 40.100 23.358 -7.462 1.00 28.31 214 LYS A O 1
ATOM 1700 N N . GLY A 1 215 ? 40.496 25.564 -7.251 1.00 28.83 215 GLY A N 1
ATOM 1701 C CA . GLY A 1 215 ? 41.819 25.587 -7.875 1.00 28.83 215 GLY A CA 1
ATOM 1702 C C . GLY A 1 215 ? 42.942 25.238 -6.888 1.00 28.83 215 GLY A C 1
ATOM 1703 O O . GLY A 1 215 ? 42.949 25.675 -5.737 1.00 28.83 215 GLY A O 1
ATOM 1704 N N . ARG A 1 216 ? 43.917 24.447 -7.349 1.00 27.36 216 ARG A N 1
ATOM 1705 C CA . ARG A 1 216 ? 45.208 24.204 -6.682 1.00 27.36 216 ARG A CA 1
ATOM 1706 C C . ARG A 1 216 ? 46.167 25.363 -6.973 1.00 27.36 216 ARG A C 1
ATOM 1708 O O . ARG A 1 216 ? 46.534 25.543 -8.126 1.00 27.36 216 ARG A O 1
ATOM 1715 N N . VAL A 1 217 ? 46.701 26.020 -5.940 1.00 29.47 217 VAL A N 1
ATOM 1716 C CA . VAL A 1 217 ? 47.992 26.735 -6.014 1.00 29.47 217 VAL A CA 1
ATOM 1717 C C . VAL A 1 217 ? 48.805 26.456 -4.744 1.00 29.47 217 VAL A C 1
ATOM 1719 O O . VAL A 1 217 ? 48.308 26.559 -3.626 1.00 29.47 217 VAL A O 1
ATOM 1722 N N . ARG A 1 218 ? 50.071 26.061 -4.926 1.00 26.17 218 ARG A N 1
ATOM 1723 C CA . ARG A 1 218 ? 51.092 25.917 -3.874 1.00 26.17 218 ARG A CA 1
ATOM 1724 C C . ARG A 1 218 ? 51.632 27.299 -3.478 1.00 26.17 218 ARG A C 1
ATOM 1726 O O . ARG A 1 218 ? 52.119 27.992 -4.364 1.00 26.17 218 ARG A O 1
ATOM 1733 N N . LYS A 1 219 ? 51.713 27.606 -2.175 1.00 27.83 219 LYS A N 1
ATOM 1734 C CA . LYS A 1 219 ? 52.935 28.099 -1.490 1.00 27.83 219 LYS A CA 1
ATOM 1735 C C . LYS A 1 219 ? 52.710 28.320 0.019 1.00 27.83 219 LYS A C 1
ATOM 1737 O O . LYS A 1 219 ? 51.817 29.044 0.425 1.00 27.83 219 LYS A O 1
ATOM 1742 N N . VAL A 1 220 ? 53.563 27.636 0.786 1.00 28.62 220 VAL A N 1
ATOM 1743 C CA . VAL A 1 220 ? 54.230 27.969 2.063 1.00 28.62 220 VAL A CA 1
ATOM 1744 C C . VAL A 1 220 ? 53.467 28.774 3.129 1.00 28.62 220 VAL A C 1
ATOM 1746 O O . VAL A 1 220 ? 53.106 29.929 2.952 1.00 28.62 220 VAL A O 1
ATOM 1749 N N . ALA A 1 221 ? 53.360 28.156 4.306 1.00 26.30 221 ALA A N 1
ATOM 1750 C CA . ALA A 1 221 ? 52.840 28.721 5.542 1.00 26.30 221 ALA A CA 1
ATOM 1751 C C . ALA A 1 221 ? 53.832 29.659 6.254 1.00 26.30 221 ALA A C 1
ATOM 1753 O O . ALA A 1 221 ? 55.002 29.307 6.405 1.00 26.30 221 ALA A O 1
ATOM 1754 N N . ARG A 1 222 ? 53.320 30.736 6.869 1.00 26.75 222 ARG A N 1
ATOM 1755 C CA . ARG A 1 222 ? 53.552 31.003 8.301 1.00 26.75 222 ARG A CA 1
ATOM 1756 C C . ARG A 1 222 ? 52.467 31.909 8.908 1.00 26.75 222 ARG A C 1
ATOM 1758 O O . ARG A 1 222 ? 51.863 32.731 8.239 1.00 26.75 222 ARG A O 1
ATOM 1765 N N . TRP A 1 223 ? 52.208 31.623 10.177 1.00 23.42 223 TRP A N 1
ATOM 1766 C CA . TRP A 1 223 ? 51.090 31.946 11.069 1.00 23.42 223 TRP A CA 1
ATOM 1767 C C . TRP A 1 223 ? 50.849 33.423 11.480 1.00 23.42 223 TRP A C 1
ATOM 1769 O O . TRP A 1 223 ? 51.815 34.105 11.792 1.00 23.42 223 TRP A O 1
ATOM 1779 N N . LYS A 1 224 ? 49.542 33.781 11.577 1.00 22.95 224 LYS A N 1
ATOM 1780 C CA . LYS A 1 224 ? 48.703 34.379 12.676 1.00 22.95 224 LYS A CA 1
ATOM 1781 C C . LYS A 1 224 ? 49.258 35.481 13.620 1.00 22.95 224 LYS A C 1
ATOM 1783 O O . LYS A 1 224 ? 50.438 35.434 13.938 1.00 22.95 224 LYS A O 1
ATOM 1788 N N . PRO A 1 225 ? 48.382 36.207 14.367 1.00 34.97 225 PRO A N 1
ATOM 1789 C CA . PRO A 1 225 ? 47.021 36.740 14.101 1.00 34.97 225 PRO A CA 1
ATOM 1790 C C . PRO A 1 225 ? 46.874 38.219 14.580 1.00 34.97 225 PRO A C 1
ATOM 1792 O O . PRO A 1 225 ? 47.833 38.750 15.118 1.00 34.97 225 PRO A O 1
ATOM 1795 N N . THR A 1 226 ? 45.697 38.853 14.424 1.00 24.69 226 THR A N 1
ATOM 1796 C CA . THR A 1 226 ? 44.904 39.542 15.488 1.00 24.69 226 THR A CA 1
ATOM 1797 C C . THR A 1 226 ? 43.860 40.519 14.915 1.00 24.69 226 THR A C 1
ATOM 1799 O O . THR A 1 226 ? 44.205 41.381 14.119 1.00 24.69 226 THR A O 1
ATOM 1802 N N . ASN A 1 227 ? 42.631 40.363 15.418 1.00 24.66 227 ASN A N 1
ATOM 1803 C CA . ASN A 1 227 ? 41.673 41.374 15.885 1.00 24.66 227 ASN A CA 1
ATOM 1804 C C . ASN A 1 227 ? 41.061 42.478 14.990 1.00 24.66 227 ASN A C 1
ATOM 1806 O O . ASN A 1 227 ? 41.735 43.375 14.502 1.00 24.66 227 ASN A O 1
ATOM 1810 N N . ASP A 1 228 ? 39.723 42.430 15.026 1.00 26.81 228 ASP A N 1
ATOM 1811 C CA . ASP A 1 228 ? 38.780 43.492 15.408 1.00 26.81 228 ASP A CA 1
ATOM 1812 C C . ASP A 1 228 ? 38.127 44.415 14.361 1.00 26.81 228 ASP A C 1
ATOM 1814 O O . ASP A 1 228 ? 38.751 44.958 13.456 1.00 26.81 228 ASP A O 1
ATOM 1818 N N . HIS A 1 229 ? 36.837 44.626 14.660 1.00 29.28 229 HIS A N 1
ATOM 1819 C CA . HIS A 1 229 ? 35.918 45.715 14.315 1.00 29.28 229 HIS A CA 1
ATOM 1820 C C . HIS A 1 229 ? 35.032 45.635 13.058 1.00 29.28 229 HIS A C 1
ATOM 1822 O O . HIS A 1 229 ? 35.391 46.024 11.954 1.00 29.28 229 HIS A O 1
ATOM 1828 N N . GLU A 1 230 ? 33.819 45.125 13.316 1.00 27.73 230 GLU A N 1
ATOM 1829 C CA . GLU A 1 230 ? 32.503 45.782 13.172 1.00 27.73 230 GLU A CA 1
ATOM 1830 C C . GLU A 1 230 ? 32.370 47.073 12.345 1.00 27.73 230 GLU A C 1
ATOM 1832 O O . GLU A 1 230 ? 33.013 48.082 12.628 1.00 27.73 230 GLU A O 1
ATOM 1837 N N . SER A 1 231 ? 31.391 47.045 11.432 1.00 28.25 231 SER A N 1
ATOM 1838 C CA . SER A 1 231 ? 30.354 48.053 11.089 1.00 28.25 231 SER A CA 1
ATOM 1839 C C . SER A 1 231 ? 29.950 47.800 9.623 1.00 28.25 231 SER A C 1
ATOM 1841 O O . SER A 1 231 ? 30.807 47.510 8.798 1.00 28.25 231 SER A O 1
ATOM 1843 N N . GLY A 1 232 ? 28.692 47.747 9.196 1.00 25.36 232 GLY A N 1
ATOM 1844 C CA . GLY A 1 232 ? 27.452 48.293 9.731 1.00 25.36 232 GLY A CA 1
ATOM 1845 C C . GLY A 1 232 ? 26.830 49.153 8.625 1.00 25.36 232 GLY A C 1
ATOM 1846 O O . GLY A 1 232 ? 27.454 50.134 8.242 1.00 25.36 232 GLY A O 1
ATOM 1847 N N . GLU A 1 233 ? 25.630 48.760 8.174 1.00 28.61 233 GLU A N 1
ATOM 1848 C CA . GLU A 1 233 ? 24.618 49.603 7.497 1.00 28.61 233 GLU A CA 1
ATOM 1849 C C . GLU A 1 233 ? 24.908 50.074 6.056 1.00 28.61 233 GLU A C 1
ATOM 1851 O O . GLU A 1 233 ? 26.051 50.136 5.624 1.00 28.61 233 GLU A O 1
ATOM 1856 N N . GLU A 1 234 ? 23.954 50.474 5.215 1.00 26.44 234 GLU A N 1
ATOM 1857 C CA . GLU A 1 234 ? 22.537 50.171 4.951 1.00 26.44 234 GLU A CA 1
ATOM 1858 C C . GLU A 1 234 ? 22.274 50.704 3.516 1.00 26.44 234 GLU A C 1
ATOM 1860 O O . GLU A 1 234 ? 23.163 51.235 2.854 1.00 26.44 234 GLU A O 1
ATOM 1865 N N . SER A 1 235 ? 21.065 50.464 3.030 1.00 28.73 235 SER A N 1
ATOM 1866 C CA . SER A 1 235 ? 20.495 50.569 1.682 1.00 28.73 235 SER A CA 1
ATOM 1867 C C . SER A 1 235 ? 20.455 51.945 0.980 1.00 28.73 235 SER A C 1
ATOM 1869 O O . SER A 1 235 ? 20.818 52.964 1.555 1.00 28.73 235 SER A O 1
ATOM 1871 N N . GLU A 1 236 ? 19.848 51.910 -0.229 1.00 27.41 236 GLU A N 1
ATOM 1872 C CA . GLU A 1 236 ? 19.225 52.989 -1.045 1.00 27.41 236 GLU A CA 1
ATOM 1873 C C . GLU A 1 236 ? 20.106 53.421 -2.248 1.00 27.41 236 GLU A C 1
ATOM 1875 O O . GLU A 1 236 ? 21.290 53.672 -2.084 1.00 27.41 236 GLU A O 1
ATOM 1880 N N . THR A 1 237 ? 19.679 53.525 -3.516 1.00 26.58 237 THR A N 1
ATOM 1881 C CA . THR A 1 237 ? 18.364 53.782 -4.131 1.00 26.58 237 THR A CA 1
ATOM 1882 C C . THR A 1 237 ? 18.351 53.447 -5.639 1.00 26.58 237 THR A C 1
ATOM 1884 O O . THR A 1 237 ? 19.373 53.429 -6.320 1.00 26.58 237 THR A O 1
ATOM 1887 N N . ASP A 1 238 ? 17.123 53.220 -6.100 1.00 25.14 238 ASP A N 1
ATOM 1888 C CA . ASP A 1 238 ? 16.483 53.243 -7.421 1.00 25.14 238 ASP A CA 1
ATOM 1889 C C . ASP A 1 238 ? 17.132 53.867 -8.688 1.00 25.14 238 ASP A C 1
ATOM 1891 O O . ASP A 1 238 ? 17.415 55.060 -8.772 1.00 25.14 238 ASP A O 1
ATOM 1895 N N . SER A 1 239 ? 17.017 53.076 -9.768 1.00 26.78 239 SER A N 1
ATOM 1896 C CA . SER A 1 239 ? 16.241 53.349 -11.003 1.00 26.78 239 SER A CA 1
ATOM 1897 C C . SER A 1 239 ? 16.916 53.702 -12.348 1.00 26.78 239 SER A C 1
ATOM 1899 O O . SER A 1 239 ? 17.801 54.541 -12.468 1.00 26.78 239 SER A O 1
ATOM 1901 N N . VAL A 1 240 ? 16.282 53.103 -13.373 1.00 27.02 240 VAL A N 1
ATOM 1902 C CA . VAL A 1 240 ? 16.170 53.446 -14.806 1.00 27.02 240 VAL A CA 1
ATOM 1903 C C . VAL A 1 240 ? 17.174 52.813 -15.779 1.00 27.02 240 VAL A C 1
ATOM 1905 O O . VAL A 1 240 ? 18.352 53.148 -15.802 1.00 27.02 240 VAL A O 1
ATOM 1908 N N . GLY A 1 241 ? 16.632 51.995 -16.692 1.00 26.80 241 GLY A N 1
ATOM 1909 C CA . GLY A 1 241 ? 17.246 51.704 -17.988 1.00 26.80 241 GLY A CA 1
ATOM 1910 C C . GLY A 1 241 ? 16.908 50.327 -18.548 1.00 26.80 241 GLY A C 1
ATOM 1911 O O . GLY A 1 241 ? 17.762 49.451 -18.551 1.00 26.80 241 GLY A O 1
ATOM 1912 N N . GLU A 1 242 ? 15.681 50.129 -19.040 1.00 38.59 242 GLU A N 1
ATOM 1913 C CA . GLU A 1 242 ? 15.410 49.051 -19.996 1.00 38.59 242 GLU A CA 1
ATOM 1914 C C . GLU A 1 242 ? 16.232 49.301 -21.268 1.00 38.59 242 GLU A C 1
ATOM 1916 O O . GLU A 1 242 ? 15.974 50.245 -22.015 1.00 38.59 242 GLU A O 1
ATOM 1921 N N . SER A 1 243 ? 17.204 48.435 -21.532 1.00 29.30 243 SER A N 1
ATOM 1922 C CA . SER A 1 243 ? 17.761 48.241 -22.864 1.00 29.30 243 SER A CA 1
ATOM 1923 C C . SER A 1 243 ? 17.717 46.754 -23.174 1.00 29.30 243 SER A C 1
ATOM 1925 O O . SER A 1 243 ? 18.434 45.948 -22.589 1.00 29.30 243 SER A O 1
ATOM 1927 N N . THR A 1 244 ? 16.809 46.405 -24.079 1.00 39.03 244 THR A N 1
ATOM 1928 C CA . THR A 1 244 ? 16.753 45.128 -24.784 1.00 39.03 244 THR A CA 1
ATOM 1929 C C . THR A 1 244 ? 18.077 44.901 -25.508 1.00 39.03 244 THR A C 1
ATOM 1931 O O . THR A 1 244 ? 18.270 45.403 -26.616 1.00 39.03 244 THR A O 1
ATOM 1934 N N . GLU A 1 245 ? 18.993 44.172 -24.879 1.00 31.25 245 GLU A N 1
ATOM 1935 C CA . GLU A 1 245 ? 20.167 43.636 -25.555 1.00 31.25 245 GLU A CA 1
ATOM 1936 C C . GLU A 1 245 ? 19.789 42.293 -26.177 1.00 31.25 245 GLU A C 1
ATOM 1938 O O . GLU A 1 245 ? 19.292 41.378 -25.521 1.00 31.25 245 GLU A O 1
ATOM 1943 N N . SER A 1 246 ? 19.931 42.247 -27.497 1.00 36.44 246 SER A N 1
ATOM 1944 C CA . SER A 1 246 ? 19.778 41.063 -28.323 1.00 36.44 246 SER A CA 1
ATOM 1945 C C . SER A 1 246 ? 20.721 39.959 -27.850 1.00 36.44 246 SER A C 1
ATOM 1947 O O . SER A 1 246 ? 21.905 40.215 -27.651 1.00 36.44 246 SER A O 1
ATOM 1949 N N . ASP A 1 247 ? 20.188 38.742 -27.737 1.00 38.97 247 ASP A N 1
ATOM 1950 C CA . ASP A 1 247 ? 20.918 37.478 -27.576 1.00 38.97 247 ASP A CA 1
ATOM 1951 C C . ASP A 1 247 ? 21.868 37.283 -28.789 1.00 38.97 247 ASP A C 1
ATOM 1953 O O . ASP A 1 247 ? 21.542 36.587 -29.750 1.00 38.97 247 ASP A O 1
ATOM 1957 N N . ASP A 1 248 ? 23.026 37.951 -28.793 1.00 43.03 248 ASP A N 1
ATOM 1958 C CA . ASP A 1 248 ? 24.131 37.637 -29.704 1.00 43.03 248 ASP A CA 1
ATOM 1959 C C . ASP A 1 248 ? 24.791 36.356 -29.166 1.00 43.03 248 ASP A C 1
ATOM 1961 O O . ASP A 1 248 ? 25.511 36.369 -28.167 1.00 43.03 248 ASP A O 1
ATOM 1965 N N . GLU A 1 249 ? 24.497 35.213 -29.796 1.00 58.72 249 GLU A N 1
ATOM 1966 C CA . GLU A 1 249 ? 25.207 33.958 -29.535 1.00 58.72 249 GLU A CA 1
ATOM 1967 C C . GLU A 1 249 ? 26.718 34.179 -29.708 1.00 58.72 249 GLU A C 1
ATOM 1969 O O . GLU A 1 249 ? 27.175 34.616 -30.764 1.00 58.72 249 GLU A O 1
ATOM 1974 N N . PHE A 1 250 ? 27.502 33.863 -28.675 1.00 59.12 250 PHE A N 1
ATOM 1975 C CA . PHE A 1 250 ? 28.960 33.974 -28.690 1.00 59.12 250 PHE A CA 1
ATOM 1976 C C . PHE A 1 250 ? 29.565 33.073 -29.778 1.00 59.12 250 PHE A C 1
ATOM 1978 O O . PHE A 1 250 ? 29.673 31.855 -29.623 1.00 59.12 250 PHE A O 1
ATOM 1985 N N . GLN A 1 251 ? 29.943 33.669 -30.908 1.00 71.62 251 GLN A N 1
ATOM 1986 C CA . GLN A 1 251 ? 30.598 32.971 -32.008 1.00 71.62 251 GLN A CA 1
ATOM 1987 C C . GLN A 1 251 ? 32.117 33.011 -31.808 1.00 71.62 251 GLN A C 1
ATOM 1989 O O . GLN A 1 251 ? 32.741 34.064 -31.924 1.00 71.62 251 GLN A O 1
ATOM 1994 N N . ILE A 1 252 ? 32.702 31.852 -31.501 1.00 79.19 252 ILE A N 1
ATOM 1995 C CA . ILE A 1 252 ? 34.120 31.703 -31.151 1.00 79.19 252 ILE A CA 1
ATOM 1996 C C . ILE A 1 252 ? 34.845 30.941 -32.265 1.00 79.19 252 ILE A C 1
ATOM 1998 O O . ILE A 1 252 ? 34.337 29.946 -32.785 1.00 79.19 252 ILE A O 1
ATOM 2002 N N . CYS A 1 253 ? 36.048 31.387 -32.634 1.00 78.50 253 CYS A N 1
ATOM 2003 C CA . CYS A 1 253 ? 36.881 30.657 -33.588 1.00 78.50 253 CYS A CA 1
ATOM 2004 C C . CYS A 1 253 ? 37.526 29.411 -32.959 1.00 78.50 253 CYS A C 1
ATOM 2006 O O . CYS A 1 253 ? 38.228 29.514 -31.960 1.00 78.50 253 CYS A O 1
ATOM 2008 N N . GLU A 1 254 ? 37.424 28.260 -33.626 1.00 79.12 254 GLU A N 1
ATOM 2009 C CA . GLU A 1 254 ? 37.982 26.969 -33.177 1.00 79.12 254 GLU A CA 1
ATOM 2010 C C . GLU A 1 254 ? 39.524 26.953 -33.038 1.00 79.12 254 GLU A C 1
ATOM 2012 O O . GLU A 1 254 ? 40.083 26.114 -32.339 1.00 79.12 254 GLU A O 1
ATOM 2017 N N . ILE A 1 255 ? 40.246 27.862 -33.707 1.00 77.31 255 ILE A N 1
ATOM 2018 C CA . ILE A 1 255 ? 41.722 27.872 -33.704 1.00 77.31 255 ILE A CA 1
ATOM 2019 C C . ILE A 1 255 ? 42.279 28.716 -32.556 1.00 77.31 255 ILE A C 1
ATOM 2021 O O . ILE A 1 255 ? 43.182 28.275 -31.847 1.00 77.31 255 ILE A O 1
ATOM 2025 N N . CYS A 1 256 ? 41.784 29.944 -32.390 1.00 79.19 256 CYS A N 1
ATOM 2026 C CA . CYS A 1 256 ? 42.294 30.881 -31.385 1.00 79.19 256 CYS A CA 1
ATOM 2027 C C . CYS A 1 256 ? 41.415 30.965 -30.135 1.00 79.19 256 CYS A C 1
ATOM 2029 O O . CYS A 1 256 ? 41.854 31.509 -29.126 1.00 79.19 256 CYS A O 1
ATOM 2031 N N . ASN A 1 257 ? 40.204 30.409 -30.191 1.00 75.75 257 ASN A N 1
ATOM 2032 C CA . ASN A 1 257 ? 39.223 30.419 -29.116 1.00 75.75 257 ASN A CA 1
ATOM 2033 C C . ASN A 1 257 ? 38.882 31.841 -28.619 1.00 75.75 257 ASN A C 1
ATOM 2035 O O . ASN A 1 257 ? 38.638 32.042 -27.429 1.00 75.75 257 ASN A O 1
ATOM 2039 N N . THR A 1 258 ? 38.899 32.827 -29.528 1.00 74.06 258 THR A N 1
ATOM 2040 C CA . THR A 1 258 ? 38.538 34.232 -29.271 1.00 74.06 258 THR A CA 1
ATOM 2041 C C . THR A 1 258 ? 37.297 34.648 -30.066 1.00 74.06 258 THR A C 1
ATOM 2043 O O . THR A 1 258 ? 36.968 34.035 -31.083 1.00 74.06 258 THR A O 1
ATOM 2046 N N . GLU A 1 259 ? 36.628 35.701 -29.590 1.00 74.00 259 GLU A N 1
ATOM 2047 C CA . GLU A 1 259 ? 35.446 36.340 -30.208 1.00 74.00 259 GLU A CA 1
ATOM 2048 C C . GLU A 1 259 ? 35.801 37.583 -31.043 1.00 74.00 259 GLU A C 1
ATOM 2050 O O . GLU A 1 259 ? 34.928 38.288 -31.558 1.00 74.00 259 GLU A O 1
ATOM 2055 N N . GLU A 1 260 ? 37.091 37.899 -31.149 1.00 62.94 260 GLU A N 1
ATOM 2056 C CA . GLU A 1 260 ? 37.576 39.030 -31.935 1.00 62.94 260 GLU A CA 1
ATOM 2057 C C . GLU A 1 260 ? 37.189 38.828 -33.405 1.00 62.94 260 GLU A C 1
ATOM 2059 O O . GLU A 1 260 ? 37.588 37.842 -33.993 1.00 62.94 260 GLU A O 1
ATOM 2064 N N . GLU A 1 261 ? 36.440 39.754 -34.014 1.00 61.09 261 GLU A N 1
ATOM 2065 C CA . GLU A 1 261 ? 35.918 39.621 -35.391 1.00 61.09 261 GLU A CA 1
ATOM 2066 C C . GLU A 1 261 ? 34.779 38.592 -35.579 1.00 61.09 261 GLU A C 1
ATOM 2068 O O . GLU A 1 261 ? 34.574 38.096 -36.689 1.00 61.09 261 GLU A O 1
ATOM 2073 N N . SER A 1 262 ? 33.956 38.350 -34.548 1.00 61.88 262 SER A N 1
ATOM 2074 C CA . SER A 1 262 ? 32.776 37.456 -34.589 1.00 61.88 262 SER A CA 1
ATOM 2075 C C . SER A 1 262 ? 31.865 37.626 -35.820 1.00 61.88 262 SER A C 1
ATOM 2077 O O . SER A 1 262 ? 31.342 36.656 -36.359 1.00 61.88 262 SER A O 1
ATOM 2079 N N . LYS A 1 263 ? 31.740 38.847 -36.358 1.00 62.09 263 LYS A N 1
ATOM 2080 C CA . LYS A 1 263 ? 30.944 39.156 -37.566 1.00 62.09 263 LYS A CA 1
ATOM 2081 C C . LYS A 1 263 ? 31.580 38.700 -38.893 1.00 62.09 263 LYS A C 1
ATOM 2083 O O . LYS A 1 263 ? 30.999 38.927 -39.953 1.00 62.09 263 LYS A O 1
ATOM 2088 N N . ARG A 1 264 ? 32.780 38.110 -38.866 1.00 69.56 264 ARG A N 1
ATOM 2089 C CA . ARG A 1 264 ? 33.573 37.688 -40.038 1.00 69.56 264 ARG A CA 1
ATOM 2090 C C . ARG A 1 264 ? 34.106 36.254 -39.921 1.00 69.56 264 ARG A C 1
ATOM 2092 O O . ARG A 1 264 ? 35.131 35.923 -40.512 1.00 69.56 264 ARG A O 1
ATOM 2099 N N . LEU A 1 265 ? 33.401 35.385 -39.203 1.00 77.06 265 LEU A N 1
ATOM 2100 C CA . LEU A 1 265 ? 33.741 33.967 -39.100 1.00 77.06 265 LEU A CA 1
ATOM 2101 C C . LEU A 1 265 ? 33.320 33.175 -40.349 1.00 77.06 265 LEU A C 1
ATOM 2103 O O . LEU A 1 265 ? 32.211 33.313 -40.861 1.00 77.06 265 LEU A O 1
ATOM 2107 N N . LEU A 1 266 ? 34.205 32.297 -40.821 1.00 75.00 266 LEU A N 1
ATOM 2108 C CA . LEU A 1 266 ? 33.919 31.302 -41.851 1.00 75.00 266 LEU A CA 1
ATOM 2109 C C . LEU A 1 266 ? 33.364 30.035 -41.201 1.00 75.00 266 LEU A C 1
ATOM 2111 O O . LEU A 1 266 ? 34.021 29.428 -40.354 1.00 75.00 266 LEU A O 1
ATOM 2115 N N . ARG A 1 267 ? 32.177 29.603 -41.631 1.00 79.25 267 ARG A N 1
ATOM 2116 C CA . ARG A 1 267 ? 31.573 28.335 -41.209 1.00 79.25 267 ARG A CA 1
ATOM 2117 C C . ARG A 1 267 ? 31.990 27.217 -42.156 1.00 79.25 267 ARG A C 1
ATOM 2119 O O . ARG A 1 267 ? 31.727 27.287 -43.351 1.00 79.25 267 ARG A O 1
ATOM 2126 N N . CYS A 1 268 ? 32.616 26.173 -41.622 1.00 77.88 268 CYS A N 1
ATOM 2127 C CA . CYS A 1 268 ? 32.960 24.992 -42.408 1.00 77.88 268 CYS A CA 1
ATOM 2128 C C . CYS A 1 268 ? 31.690 24.217 -42.794 1.00 77.88 268 CYS A C 1
ATOM 2130 O O . CYS A 1 268 ? 30.954 23.771 -41.911 1.00 77.88 268 CYS A O 1
ATOM 2132 N N . SER A 1 269 ? 31.473 23.980 -44.089 1.00 71.81 269 SER A N 1
ATOM 2133 C CA . SER A 1 269 ? 30.326 23.207 -44.599 1.00 71.81 269 SER A CA 1
ATOM 2134 C C . SER A 1 269 ? 30.318 21.741 -44.136 1.00 71.81 269 SER A C 1
ATOM 2136 O O . SER A 1 269 ? 29.264 21.116 -44.072 1.00 71.81 269 SER A O 1
ATOM 2138 N N . CYS A 1 270 ? 31.478 21.184 -43.766 1.00 66.56 270 CYS A N 1
ATOM 2139 C CA . CYS A 1 270 ? 31.608 19.775 -43.378 1.00 66.56 270 CYS A CA 1
ATOM 2140 C C . CYS A 1 270 ? 31.433 19.507 -41.875 1.00 66.56 270 CYS A C 1
ATOM 2142 O O . CYS A 1 270 ? 30.936 18.446 -41.504 1.00 66.56 270 CYS A O 1
ATOM 2144 N N . CYS A 1 271 ? 31.894 20.407 -41.000 1.00 72.38 271 CYS A N 1
ATOM 2145 C CA . CYS A 1 271 ? 31.862 20.199 -39.544 1.00 72.38 271 CYS A CA 1
ATOM 2146 C C . CYS A 1 271 ? 31.089 21.272 -38.772 1.00 72.38 271 CYS A C 1
ATOM 2148 O O . CYS A 1 271 ? 30.977 21.167 -37.555 1.00 72.38 271 CYS A O 1
ATOM 2150 N N . GLY A 1 272 ? 30.587 22.308 -39.449 1.00 72.88 272 GLY A N 1
ATOM 2151 C CA . GLY A 1 272 ? 29.811 23.386 -38.840 1.00 72.88 272 GLY A CA 1
ATOM 2152 C C . GLY A 1 272 ? 30.607 24.354 -37.959 1.00 72.88 272 GLY A C 1
ATOM 2153 O O . GLY A 1 272 ? 30.026 25.342 -37.523 1.00 72.88 272 GLY A O 1
ATOM 2154 N N . GLN A 1 273 ? 31.900 24.098 -37.729 1.00 80.12 273 GLN A N 1
ATOM 2155 C CA . GLN A 1 273 ? 32.773 24.917 -36.883 1.00 80.12 273 GLN A CA 1
ATOM 2156 C C . GLN A 1 273 ? 33.121 26.262 -37.531 1.00 80.12 273 GLN A C 1
ATOM 2158 O O . GLN A 1 273 ? 33.163 26.375 -38.763 1.00 80.12 273 GLN A O 1
ATOM 2163 N N . LEU A 1 274 ? 33.387 27.258 -36.684 1.00 81.69 274 LEU A N 1
ATOM 2164 C CA . LEU A 1 274 ? 33.652 28.645 -37.061 1.00 81.69 274 LEU A CA 1
ATOM 2165 C C . LEU A 1 274 ? 35.152 28.964 -36.999 1.00 81.69 274 LEU A C 1
ATOM 2167 O O . LEU A 1 274 ? 35.855 28.572 -36.067 1.00 81.69 274 LEU A O 1
ATOM 2171 N N . PHE A 1 275 ? 35.655 29.684 -38.000 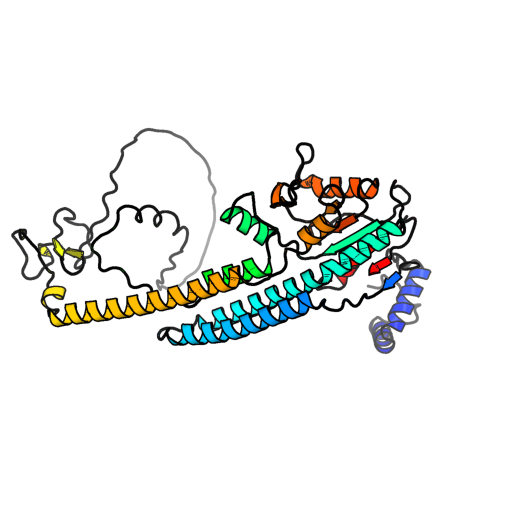1.00 79.88 275 PHE A N 1
ATOM 2172 C CA . PHE A 1 275 ? 37.077 29.997 -38.142 1.00 79.88 275 PHE A CA 1
ATOM 2173 C C . PHE A 1 275 ? 37.294 31.442 -38.585 1.00 79.88 275 PHE A C 1
ATOM 2175 O O . PHE A 1 275 ? 36.641 31.897 -39.521 1.00 79.88 275 PHE A O 1
ATOM 2182 N N . HIS A 1 276 ? 38.253 32.155 -37.990 1.00 82.00 276 HIS A N 1
ATOM 2183 C CA . HIS A 1 276 ? 38.673 33.440 -38.547 1.00 82.00 276 HIS A CA 1
ATOM 2184 C C . HIS A 1 276 ? 39.434 33.221 -39.863 1.00 82.00 276 HIS A C 1
ATOM 2186 O O . HIS A 1 276 ? 40.324 32.364 -39.907 1.00 82.00 276 HIS A O 1
ATOM 2192 N N . PRO A 1 277 ? 39.175 34.022 -40.915 1.00 77.25 277 PRO A N 1
ATOM 2193 C CA . PRO A 1 277 ? 39.940 33.985 -42.163 1.00 77.25 277 PRO A CA 1
ATOM 2194 C C . PRO A 1 277 ? 41.452 34.169 -41.947 1.00 77.25 277 PRO A C 1
ATOM 2196 O O . PRO A 1 277 ? 42.269 33.558 -42.640 1.00 77.25 277 PRO A O 1
ATOM 2199 N N . SER A 1 278 ? 41.814 34.970 -40.939 1.00 73.00 278 SER A N 1
ATOM 2200 C CA . SER A 1 278 ? 43.179 35.250 -40.484 1.00 73.00 278 SER A CA 1
ATOM 2201 C C . SER A 1 278 ? 43.787 34.145 -39.611 1.00 73.00 278 SER A C 1
ATOM 2203 O O . SER A 1 278 ? 45.003 34.086 -39.478 1.00 73.00 278 SER A O 1
ATOM 2205 N N . CYS A 1 279 ? 43.003 33.226 -39.046 1.00 75.06 279 CYS A N 1
ATOM 2206 C CA . CYS A 1 279 ? 43.544 32.080 -38.303 1.00 75.06 279 CYS A CA 1
ATOM 2207 C C . CYS A 1 279 ? 43.849 30.874 -39.205 1.00 75.06 279 CYS A C 1
ATOM 2209 O O . CYS A 1 279 ? 44.485 29.918 -38.764 1.00 75.06 279 CYS A O 1
ATOM 2211 N N . LEU A 1 280 ? 43.404 30.903 -40.463 1.00 72.19 280 LEU A N 1
ATOM 2212 C CA . LEU A 1 280 ? 43.628 29.841 -41.442 1.00 72.19 280 LEU A CA 1
ATOM 2213 C C . LEU A 1 280 ? 44.984 29.993 -42.136 1.00 72.19 280 LEU A C 1
ATOM 2215 O O . LEU A 1 280 ? 45.466 31.105 -42.335 1.00 72.19 280 LEU A O 1
ATOM 2219 N N . VAL A 1 281 ? 45.581 28.870 -42.544 1.00 64.25 281 VAL A N 1
ATOM 2220 C CA . VAL A 1 281 ? 46.842 28.837 -43.298 1.00 64.25 281 VAL A CA 1
ATOM 2221 C C . VAL A 1 281 ? 46.619 28.086 -44.619 1.00 64.25 281 VAL A C 1
ATOM 2223 O O . VAL A 1 281 ? 46.293 26.899 -44.570 1.00 64.25 281 VAL A O 1
ATOM 2226 N N . PRO A 1 282 ? 46.807 28.723 -45.795 1.00 61.66 282 PRO A N 1
ATOM 2227 C CA . PRO A 1 282 ? 47.084 30.150 -45.990 1.00 61.66 282 PRO A CA 1
ATOM 2228 C C . PRO A 1 282 ? 45.880 31.033 -45.613 1.00 61.66 282 PRO A C 1
ATOM 2230 O O . PRO A 1 282 ? 44.732 30.602 -45.720 1.00 61.66 282 PRO A O 1
ATOM 2233 N N . HIS A 1 283 ? 46.158 32.266 -45.181 1.00 72.31 283 HIS A N 1
ATOM 2234 C CA . HIS A 1 283 ? 45.131 33.241 -44.809 1.00 72.31 283 HIS A CA 1
ATOM 2235 C C . HIS A 1 283 ? 44.190 33.516 -45.980 1.00 72.31 283 HIS A C 1
ATOM 2237 O O . HIS A 1 283 ? 44.638 33.720 -47.111 1.00 72.31 283 HIS A O 1
ATOM 2243 N N . ILE A 1 284 ? 42.890 33.542 -45.704 1.00 70.69 284 ILE A N 1
ATOM 2244 C CA . ILE A 1 284 ? 41.870 33.779 -46.724 1.00 70.69 284 ILE A CA 1
ATOM 2245 C C . ILE A 1 284 ? 41.512 35.262 -46.703 1.00 70.69 284 ILE A C 1
ATOM 2247 O O . ILE A 1 284 ? 41.017 35.770 -45.702 1.00 70.69 284 ILE A O 1
ATOM 2251 N N . THR A 1 285 ? 41.789 35.963 -47.799 1.00 60.16 285 THR A N 1
ATOM 2252 C CA . THR A 1 285 ? 41.525 37.405 -47.928 1.00 60.16 285 THR A CA 1
ATOM 2253 C C . THR A 1 285 ? 40.167 37.717 -48.552 1.00 60.16 285 THR A C 1
ATOM 2255 O O . THR A 1 285 ? 39.617 38.779 -48.273 1.00 60.16 285 THR A O 1
ATOM 2258 N N . ASP A 1 286 ? 39.599 36.782 -49.320 1.00 63.25 286 ASP A N 1
ATOM 2259 C CA . ASP A 1 286 ? 38.305 36.933 -49.990 1.00 63.25 286 ASP A CA 1
ATOM 2260 C C . ASP A 1 286 ? 37.295 35.923 -49.437 1.00 63.25 286 ASP A C 1
ATOM 2262 O O . ASP A 1 286 ? 37.585 34.728 -49.377 1.00 63.25 286 ASP A O 1
ATOM 2266 N N . PHE A 1 287 ? 36.107 36.389 -49.037 1.00 62.19 287 PHE A N 1
ATOM 2267 C CA . PHE A 1 287 ? 35.023 35.502 -48.608 1.00 62.19 287 PHE A CA 1
ATOM 2268 C C . PHE A 1 287 ? 34.602 34.616 -49.794 1.00 62.19 287 PHE A C 1
ATOM 2270 O O . PHE A 1 287 ? 34.095 35.147 -50.786 1.00 62.19 287 PHE A O 1
ATOM 2277 N N . PRO A 1 288 ? 34.818 33.289 -49.732 1.00 62.59 288 PRO A N 1
ATOM 2278 C CA . PRO A 1 288 ? 34.421 32.393 -50.809 1.00 62.59 288 PRO A CA 1
ATOM 2279 C C . PRO A 1 288 ? 32.897 32.417 -50.951 1.00 62.59 288 PRO A C 1
ATOM 2281 O O . PRO A 1 288 ? 32.181 32.389 -49.951 1.00 62.59 288 PRO A O 1
ATOM 2284 N N . SER A 1 289 ? 32.399 32.492 -52.186 1.00 56.94 289 SER A N 1
ATOM 2285 C CA . SER A 1 289 ? 30.967 32.670 -52.441 1.00 56.94 289 SER A CA 1
ATOM 2286 C C . SER A 1 289 ? 30.128 31.409 -52.206 1.00 56.94 289 SER A C 1
ATOM 2288 O O . SER A 1 289 ? 28.941 31.565 -51.952 1.00 56.94 289 SER A O 1
ATOM 2290 N N . GLU A 1 290 ? 30.708 30.196 -52.235 1.00 60.88 290 GLU A N 1
ATOM 2291 C CA . GLU A 1 290 ? 30.019 28.930 -51.897 1.00 60.88 290 GLU A CA 1
ATOM 2292 C C . GLU A 1 290 ? 30.967 27.867 -51.278 1.00 60.88 290 GLU A C 1
ATOM 2294 O O . GLU A 1 290 ? 32.160 27.826 -51.587 1.00 60.88 290 GLU A O 1
ATOM 2299 N N . ASP A 1 291 ? 30.410 27.040 -50.375 1.00 63.16 291 ASP A N 1
ATOM 2300 C CA . ASP A 1 291 ? 30.926 25.821 -49.711 1.00 63.16 291 ASP A CA 1
ATOM 2301 C C . ASP A 1 291 ? 32.428 25.744 -49.368 1.00 63.16 291 ASP A C 1
ATOM 2303 O O . ASP A 1 291 ? 33.186 24.903 -49.859 1.00 63.16 291 ASP A O 1
ATOM 2307 N N . TRP A 1 292 ? 32.862 26.570 -48.412 1.00 75.19 292 TRP A N 1
ATOM 2308 C CA . TRP A 1 292 ? 34.202 26.474 -47.833 1.00 75.19 292 TRP A CA 1
ATOM 2309 C C . TRP A 1 292 ? 34.323 25.353 -46.780 1.00 75.19 292 TRP A C 1
ATOM 2311 O O . TRP A 1 292 ? 33.542 25.278 -45.829 1.00 75.19 292 TRP A O 1
ATOM 2321 N N . SER A 1 293 ? 35.357 24.513 -46.908 1.00 70.62 293 SER A N 1
ATOM 2322 C CA . SER A 1 293 ? 35.736 23.493 -45.920 1.00 70.62 293 SER A CA 1
ATOM 2323 C C . SER A 1 293 ? 37.076 23.817 -45.244 1.00 70.62 293 SER A C 1
ATOM 2325 O O . SER A 1 293 ? 38.021 24.289 -45.884 1.00 70.62 293 SER A O 1
ATOM 2327 N N . CYS A 1 294 ? 37.178 23.560 -43.934 1.00 72.94 294 CYS A N 1
ATOM 2328 C CA . CYS A 1 294 ? 38.408 23.796 -43.175 1.00 72.94 294 CYS A CA 1
ATOM 2329 C C . CYS A 1 294 ? 39.518 22.808 -43.562 1.00 72.94 294 CYS A C 1
ATOM 2331 O O . CYS A 1 294 ? 39.240 21.712 -44.046 1.00 72.94 294 CYS A O 1
ATOM 2333 N N . GLN A 1 295 ? 40.780 23.163 -43.305 1.00 64.31 295 GLN A N 1
ATOM 2334 C CA . GLN A 1 295 ? 41.942 22.342 -43.671 1.00 64.31 295 GLN A CA 1
ATOM 2335 C C . GLN A 1 295 ? 41.863 20.917 -43.096 1.00 64.31 295 GLN A C 1
ATOM 2337 O O . GLN A 1 295 ? 42.095 19.951 -43.813 1.00 64.31 295 GLN A O 1
ATOM 2342 N N . SER A 1 296 ? 41.396 20.763 -41.854 1.00 65.75 296 SER A N 1
ATOM 2343 C CA . SER A 1 296 ? 41.183 19.452 -41.225 1.00 65.75 296 SER A CA 1
ATOM 2344 C C . SER A 1 296 ? 40.080 18.619 -41.891 1.00 65.75 296 SER A C 1
ATOM 2346 O O . SER A 1 296 ? 40.058 17.401 -41.736 1.00 65.75 296 SER A O 1
ATOM 2348 N N . CYS A 1 297 ? 39.138 19.255 -42.597 1.00 66.88 297 CYS A N 1
ATOM 2349 C CA . CYS A 1 297 ? 38.134 18.581 -43.425 1.00 66.88 297 CYS A CA 1
ATOM 2350 C C . CYS A 1 297 ? 38.605 18.389 -44.872 1.00 66.88 297 CYS A C 1
ATOM 2352 O O . CYS A 1 297 ? 38.201 17.412 -45.486 1.00 66.88 297 CYS A O 1
ATOM 2354 N N . LYS A 1 298 ? 39.490 19.248 -45.394 1.00 62.97 298 LYS A N 1
ATOM 2355 C CA . LYS A 1 298 ? 40.168 19.059 -46.690 1.00 62.97 298 LYS A CA 1
ATOM 2356 C C . LYS A 1 298 ? 41.187 17.919 -46.664 1.00 62.97 298 LYS A C 1
ATOM 2358 O O . LYS A 1 298 ? 41.390 17.262 -47.676 1.00 62.97 298 LYS A O 1
ATOM 2363 N N . GLU A 1 299 ? 41.805 17.673 -45.511 1.00 55.59 299 GLU A N 1
ATOM 2364 C CA . GLU A 1 299 ? 42.718 16.544 -45.281 1.00 55.59 299 GLU A CA 1
ATOM 2365 C C . GLU A 1 299 ? 41.981 15.221 -45.016 1.00 55.59 299 GLU A C 1
ATOM 2367 O O . GLU A 1 299 ? 42.575 14.146 -45.103 1.00 55.59 299 GLU A O 1
ATOM 2372 N N . LYS A 1 300 ? 40.674 15.271 -44.733 1.00 59.97 300 LYS A N 1
ATOM 2373 C CA . LYS A 1 300 ? 39.817 14.085 -44.652 1.00 59.97 300 LYS A CA 1
ATOM 2374 C C . LYS A 1 300 ? 39.339 13.741 -46.059 1.00 59.97 300 LYS A C 1
ATOM 2376 O O . LYS A 1 300 ? 38.597 14.500 -46.669 1.00 59.97 300 LYS A O 1
ATOM 2381 N N . THR A 1 301 ? 39.765 12.594 -46.577 1.00 65.88 301 THR A N 1
ATOM 2382 C CA . THR A 1 301 ? 39.335 12.105 -47.892 1.00 65.88 301 THR A CA 1
ATOM 2383 C C . THR A 1 301 ? 37.810 11.935 -47.951 1.00 65.88 301 THR A C 1
ATOM 2385 O O . THR A 1 301 ? 37.171 11.651 -46.936 1.00 65.88 301 THR A O 1
ATOM 2388 N N . GLU A 1 302 ? 37.211 12.047 -49.142 1.00 68.56 302 GLU A N 1
ATOM 2389 C CA . GLU A 1 302 ? 35.793 11.693 -49.364 1.00 68.56 302 GLU A CA 1
ATOM 2390 C C . GLU A 1 302 ? 35.487 10.282 -48.819 1.00 68.56 302 GLU A C 1
ATOM 2392 O O . GLU A 1 302 ? 34.454 10.041 -48.198 1.00 68.56 302 GLU A O 1
ATOM 2397 N N . GLU A 1 303 ? 36.456 9.368 -48.928 1.00 70.31 303 GLU A N 1
ATOM 2398 C CA . GLU A 1 303 ? 36.423 8.027 -48.337 1.00 70.31 303 GLU A CA 1
ATOM 2399 C C . GLU A 1 303 ? 36.246 8.041 -46.807 1.00 70.31 303 GLU A C 1
ATOM 2401 O O . GLU A 1 303 ? 35.450 7.265 -46.272 1.00 70.31 303 GLU A O 1
ATOM 2406 N N . TYR A 1 304 ? 36.929 8.941 -46.086 1.00 70.00 304 TYR A N 1
ATOM 2407 C CA . TYR A 1 304 ? 36.754 9.115 -44.641 1.00 70.00 304 TYR A CA 1
ATOM 2408 C C . TYR A 1 304 ? 35.342 9.609 -44.300 1.00 70.00 304 TYR A C 1
ATOM 2410 O O . TYR A 1 304 ? 34.731 9.119 -43.346 1.00 70.00 304 TYR A O 1
ATOM 2418 N N . LEU A 1 305 ? 34.802 10.562 -45.069 1.00 73.06 305 LEU A N 1
ATOM 2419 C CA . LEU A 1 305 ? 33.453 11.096 -44.849 1.00 73.06 305 LEU A CA 1
ATOM 2420 C C . LEU A 1 305 ? 32.377 10.031 -45.112 1.00 73.06 305 LEU A C 1
ATOM 2422 O O . LEU A 1 305 ? 31.454 9.887 -44.306 1.00 73.06 305 LEU A O 1
ATOM 2426 N N . ILE A 1 306 ? 32.525 9.229 -46.171 1.00 79.25 306 ILE A N 1
ATOM 2427 C CA . ILE A 1 306 ? 31.651 8.083 -46.466 1.00 79.25 306 ILE A CA 1
ATOM 2428 C C . ILE A 1 306 ? 31.721 7.041 -45.340 1.00 79.25 306 ILE A C 1
ATOM 2430 O O . ILE A 1 306 ? 30.681 6.619 -44.827 1.00 79.25 306 ILE A O 1
ATOM 2434 N N . ALA A 1 307 ? 32.925 6.670 -44.893 1.00 75.12 307 ALA A N 1
ATOM 2435 C CA . ALA A 1 307 ? 33.110 5.715 -43.800 1.00 75.12 307 ALA A CA 1
ATOM 2436 C C . ALA A 1 307 ? 32.506 6.219 -42.475 1.00 75.12 307 ALA A C 1
ATOM 2438 O O . ALA A 1 307 ? 31.871 5.456 -41.745 1.00 75.12 307 ALA A O 1
ATOM 2439 N N . ARG A 1 308 ? 32.640 7.519 -42.177 1.00 76.00 308 ARG A N 1
ATOM 2440 C CA . ARG A 1 308 ? 32.043 8.154 -40.993 1.00 76.00 308 ARG A CA 1
ATOM 2441 C C . ARG A 1 308 ? 30.513 8.144 -41.050 1.00 76.00 308 ARG A C 1
ATOM 2443 O O . ARG A 1 308 ? 29.889 7.822 -40.041 1.00 76.00 308 ARG A O 1
ATOM 2450 N N . ARG A 1 309 ? 29.906 8.459 -42.203 1.00 81.25 309 ARG A N 1
ATOM 2451 C CA . ARG A 1 309 ? 28.444 8.381 -42.398 1.00 81.25 309 ARG A CA 1
ATOM 2452 C C . ARG A 1 309 ? 27.936 6.950 -42.220 1.00 81.25 309 ARG A C 1
ATOM 2454 O O . ARG A 1 309 ? 26.959 6.747 -41.507 1.00 81.25 309 ARG A O 1
ATOM 2461 N N . ALA A 1 310 ? 28.627 5.964 -42.794 1.00 82.88 310 ALA A N 1
ATOM 2462 C CA . ALA A 1 310 ? 28.284 4.551 -42.630 1.00 82.88 310 ALA A CA 1
ATOM 2463 C C . ALA A 1 310 ? 28.367 4.100 -41.159 1.00 82.88 310 ALA A C 1
ATOM 2465 O O . ALA A 1 310 ? 27.475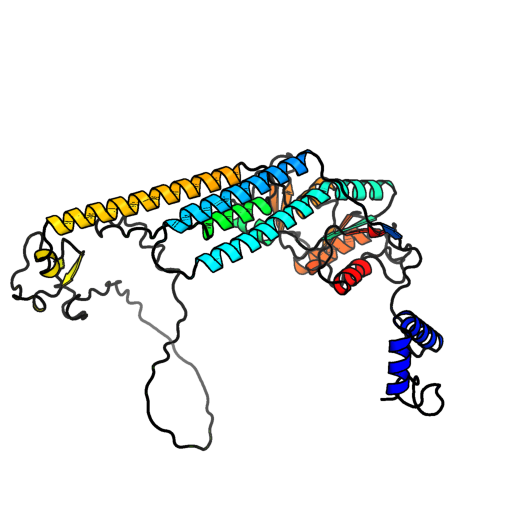 3.409 -40.672 1.00 82.88 310 ALA A O 1
ATOM 2466 N N . TYR A 1 311 ? 29.395 4.546 -40.430 1.00 81.06 311 TYR A N 1
ATOM 2467 C CA . TYR A 1 311 ? 29.538 4.282 -38.997 1.00 81.06 311 TYR A CA 1
ATOM 2468 C C . TYR A 1 311 ? 28.398 4.893 -38.166 1.00 81.06 311 TYR A C 1
ATOM 2470 O O . TYR A 1 311 ? 27.826 4.210 -37.318 1.00 81.06 311 TYR A O 1
ATOM 2478 N N . LEU A 1 312 ? 28.035 6.157 -38.419 1.00 82.38 312 LEU A N 1
ATOM 2479 C CA . LEU A 1 312 ? 26.927 6.821 -37.721 1.00 82.38 312 LEU A CA 1
ATOM 2480 C C . LEU A 1 312 ? 25.574 6.171 -38.032 1.00 82.38 312 LEU A C 1
ATOM 2482 O O . LEU A 1 312 ? 24.778 5.975 -37.117 1.00 82.38 312 LEU A O 1
ATOM 2486 N N . ALA A 1 313 ? 25.333 5.787 -39.288 1.00 84.88 313 ALA A N 1
ATOM 2487 C CA . ALA A 1 313 ? 24.119 5.076 -39.686 1.00 84.88 313 ALA A CA 1
ATOM 2488 C C . ALA A 1 313 ? 23.992 3.719 -38.972 1.00 84.88 313 ALA A C 1
ATOM 2490 O O . ALA A 1 313 ? 22.915 3.359 -38.501 1.00 84.88 313 ALA A O 1
ATOM 2491 N N . GLU A 1 314 ? 25.097 2.985 -38.833 1.00 85.06 314 GLU A N 1
ATOM 2492 C CA . GLU A 1 314 ? 25.130 1.729 -38.080 1.00 85.06 314 GLU A CA 1
ATOM 2493 C C . GLU A 1 314 ? 24.903 1.951 -36.573 1.00 85.06 314 GLU A C 1
ATOM 2495 O O . GLU A 1 314 ? 24.192 1.172 -35.936 1.00 85.06 314 GLU A O 1
ATOM 2500 N N . LEU A 1 315 ? 25.449 3.025 -35.992 1.00 83.44 315 LEU A N 1
ATOM 2501 C CA . LEU A 1 315 ? 25.219 3.365 -34.585 1.00 83.44 315 LEU A CA 1
ATOM 2502 C C . LEU A 1 315 ? 23.753 3.746 -34.325 1.00 83.44 315 LEU A C 1
ATOM 2504 O O . LEU A 1 315 ? 23.160 3.265 -33.359 1.00 83.44 315 LEU A O 1
ATOM 2508 N N . LEU A 1 316 ? 23.152 4.541 -35.216 1.00 86.62 316 LEU A N 1
ATOM 2509 C CA . LEU A 1 316 ? 21.738 4.917 -35.149 1.00 86.62 316 LEU A CA 1
ATOM 2510 C C . LEU A 1 316 ? 20.835 3.691 -35.261 1.00 86.62 316 LEU A C 1
ATOM 2512 O O . LEU A 1 316 ? 19.972 3.483 -34.416 1.00 86.62 316 LEU A O 1
ATOM 2516 N N . LYS A 1 317 ? 21.124 2.797 -36.210 1.00 87.69 317 LYS A N 1
ATOM 2517 C CA . LYS A 1 317 ? 20.403 1.530 -36.357 1.00 87.69 317 LYS A CA 1
ATOM 2518 C C . LYS A 1 317 ? 20.431 0.692 -35.075 1.00 87.69 317 LYS A C 1
ATOM 2520 O O . LYS A 1 317 ? 19.420 0.098 -34.706 1.00 87.69 317 LYS A O 1
ATOM 2525 N N . ARG A 1 318 ? 21.569 0.627 -34.376 1.00 84.75 318 ARG A N 1
ATOM 2526 C CA . ARG A 1 318 ? 21.675 -0.088 -33.088 1.00 84.75 318 ARG A CA 1
ATOM 2527 C C . ARG A 1 318 ? 20.866 0.586 -31.988 1.00 84.75 318 ARG A C 1
ATOM 2529 O O . ARG A 1 318 ? 20.220 -0.112 -31.208 1.00 84.75 318 ARG A O 1
ATOM 2536 N N . TYR A 1 319 ? 20.911 1.914 -31.929 1.00 88.31 319 TYR A N 1
ATOM 2537 C CA . TYR A 1 319 ? 20.132 2.700 -30.980 1.00 88.31 319 TYR A CA 1
ATOM 2538 C C . TYR A 1 319 ? 18.626 2.479 -31.179 1.00 88.31 319 TYR A C 1
ATOM 2540 O O . TYR A 1 319 ? 17.932 2.133 -30.224 1.00 88.31 319 TYR A O 1
ATOM 2548 N N . ASP A 1 320 ? 18.142 2.566 -32.418 1.00 90.56 320 ASP A N 1
ATOM 2549 C CA . ASP A 1 320 ? 16.726 2.390 -32.757 1.00 90.56 320 ASP A CA 1
ATOM 2550 C C . ASP A 1 320 ? 16.227 0.979 -32.425 1.00 90.56 320 ASP A C 1
ATOM 2552 O O . ASP A 1 320 ? 15.155 0.814 -31.845 1.00 90.56 320 ASP A O 1
ATOM 2556 N N . VAL A 1 321 ? 17.032 -0.054 -32.704 1.00 90.50 321 VAL A N 1
ATOM 2557 C CA . VAL A 1 321 ? 16.704 -1.440 -32.326 1.00 90.50 321 VAL A CA 1
ATOM 2558 C C . VAL A 1 321 ? 16.607 -1.600 -30.805 1.00 90.50 321 VAL A C 1
ATOM 2560 O O . VAL A 1 321 ? 15.723 -2.304 -30.318 1.00 90.50 321 VAL A O 1
ATOM 2563 N N . ALA A 1 322 ? 17.494 -0.966 -30.034 1.00 89.81 322 ALA A N 1
ATOM 2564 C CA . ALA A 1 322 ? 17.426 -1.005 -28.572 1.00 89.81 322 ALA A CA 1
ATOM 2565 C C . ALA A 1 322 ? 16.200 -0.246 -28.034 1.00 89.81 322 ALA A C 1
ATOM 2567 O O . ALA A 1 322 ? 15.561 -0.691 -27.077 1.00 89.81 322 ALA A O 1
ATOM 2568 N N . LEU A 1 323 ? 15.836 0.870 -28.669 1.00 92.00 323 LEU A N 1
ATOM 2569 C CA . LEU A 1 323 ? 14.661 1.659 -28.312 1.00 92.00 323 LEU A CA 1
ATOM 2570 C C . LEU A 1 323 ? 13.350 0.911 -28.607 1.00 92.00 323 LEU A C 1
ATOM 2572 O O . LEU A 1 323 ? 12.430 0.940 -27.788 1.00 92.00 323 LEU A O 1
ATOM 2576 N N . ASP A 1 324 ? 13.277 0.193 -29.728 1.00 94.00 324 ASP A N 1
ATOM 2577 C CA . ASP A 1 324 ? 12.150 -0.685 -30.067 1.00 94.00 324 ASP A CA 1
ATOM 2578 C C . ASP A 1 324 ? 11.975 -1.808 -29.030 1.00 94.00 324 ASP A C 1
ATOM 2580 O O . ASP A 1 324 ? 10.872 -2.032 -28.527 1.00 94.00 324 ASP A O 1
ATOM 2584 N N . ARG A 1 325 ? 13.070 -2.457 -28.609 1.00 93.31 325 ARG A N 1
ATOM 2585 C CA . ARG A 1 325 ? 13.030 -3.466 -27.532 1.00 93.31 325 ARG A CA 1
ATOM 2586 C C . ARG A 1 325 ? 12.521 -2.886 -26.218 1.00 93.31 325 ARG A C 1
ATOM 2588 O O . ARG A 1 325 ? 11.620 -3.463 -25.610 1.00 93.31 325 ARG A O 1
ATOM 2595 N N . LYS A 1 326 ? 13.047 -1.727 -25.804 1.00 94.69 326 LYS A N 1
ATOM 2596 C CA . LYS A 1 326 ? 12.568 -1.005 -24.615 1.00 94.69 326 LYS A CA 1
ATOM 2597 C C . LYS A 1 326 ? 11.062 -0.739 -24.702 1.00 94.69 326 LYS A C 1
ATOM 2599 O O . LYS A 1 326 ? 10.342 -0.974 -23.735 1.00 94.69 326 LYS A O 1
ATOM 2604 N N . SER A 1 327 ? 10.587 -0.286 -25.860 1.00 96.19 327 SER A N 1
ATOM 2605 C CA . SER A 1 327 ? 9.179 0.055 -26.087 1.00 96.19 327 SER A CA 1
ATOM 2606 C C . SER A 1 327 ? 8.269 -1.173 -25.993 1.00 96.19 327 SER A C 1
ATOM 2608 O O . SER A 1 327 ? 7.264 -1.127 -25.287 1.00 96.19 327 SER A O 1
ATOM 2610 N N . LYS A 1 328 ? 8.674 -2.304 -26.583 1.00 96.06 328 LYS A N 1
ATOM 2611 C CA . LYS A 1 328 ? 7.962 -3.590 -26.469 1.00 96.06 328 LYS A CA 1
ATOM 2612 C C . LYS A 1 328 ? 7.839 -4.071 -25.025 1.00 96.06 328 LYS A C 1
ATOM 2614 O O . LYS A 1 328 ? 6.778 -4.528 -24.616 1.00 96.06 328 LYS A O 1
ATOM 2619 N N . ILE A 1 329 ? 8.897 -3.935 -24.224 1.00 96.44 329 ILE A N 1
ATOM 2620 C CA . ILE A 1 329 ? 8.854 -4.298 -22.798 1.00 96.44 329 ILE A CA 1
ATOM 2621 C C . ILE A 1 329 ? 7.854 -3.414 -22.048 1.00 96.44 329 ILE A C 1
ATOM 2623 O O . ILE A 1 329 ? 7.078 -3.920 -21.240 1.00 96.44 329 ILE A O 1
ATOM 2627 N N . LEU A 1 330 ? 7.838 -2.106 -22.321 1.00 96.31 330 LEU A N 1
ATOM 2628 C CA . LEU A 1 330 ? 6.874 -1.188 -21.709 1.00 96.31 330 LEU A CA 1
ATOM 2629 C C . LEU A 1 330 ? 5.429 -1.542 -22.085 1.00 96.31 330 LEU A C 1
ATOM 2631 O O . LEU A 1 330 ? 4.550 -1.484 -21.227 1.00 96.31 330 LEU A O 1
ATOM 2635 N N . GLU A 1 331 ? 5.174 -1.951 -23.328 1.00 95.69 331 GLU A N 1
ATOM 2636 C CA . GLU A 1 331 ? 3.859 -2.444 -23.754 1.00 95.69 331 GLU A CA 1
ATOM 2637 C C . GLU A 1 331 ? 3.456 -3.726 -23.022 1.00 95.69 331 GLU A C 1
ATOM 2639 O O . GLU A 1 331 ? 2.345 -3.796 -22.497 1.00 95.69 331 GLU A O 1
ATOM 2644 N N . ILE A 1 332 ? 4.368 -4.696 -22.893 1.00 95.62 332 ILE A N 1
ATOM 2645 C CA . ILE A 1 332 ? 4.126 -5.915 -22.108 1.00 95.62 332 ILE A CA 1
ATOM 2646 C C . ILE A 1 332 ? 3.761 -5.545 -20.665 1.00 95.62 332 ILE A C 1
ATOM 2648 O O . ILE A 1 332 ? 2.761 -6.037 -20.147 1.00 95.62 332 ILE A O 1
ATOM 2652 N N . ILE A 1 333 ? 4.500 -4.625 -20.032 1.00 95.69 333 ILE A N 1
ATOM 2653 C CA . ILE A 1 333 ? 4.215 -4.178 -18.659 1.00 95.69 333 ILE A CA 1
ATOM 2654 C C . ILE A 1 333 ? 2.820 -3.556 -18.543 1.00 95.69 333 ILE A C 1
ATOM 2656 O O . ILE A 1 333 ? 2.156 -3.767 -17.530 1.00 95.69 333 ILE A O 1
ATOM 2660 N N . ARG A 1 334 ? 2.347 -2.803 -19.544 1.00 92.81 334 ARG A N 1
ATOM 2661 C CA . ARG A 1 334 ? 0.983 -2.235 -19.544 1.00 92.81 334 ARG A CA 1
ATOM 2662 C C . ARG A 1 334 ? -0.100 -3.309 -19.651 1.00 92.81 334 ARG A C 1
ATOM 2664 O O . ARG A 1 334 ? -1.177 -3.117 -19.101 1.00 92.81 334 ARG A O 1
ATOM 2671 N N . LEU A 1 335 ? 0.196 -4.429 -20.308 1.00 93.44 335 LEU A N 1
ATOM 2672 C CA . LEU A 1 335 ? -0.733 -5.547 -20.494 1.00 93.44 335 LEU A CA 1
ATOM 2673 C C . LEU A 1 335 ? -0.705 -6.576 -19.358 1.00 93.44 335 LEU A C 1
ATOM 2675 O O . LEU A 1 335 ? -1.635 -7.372 -19.249 1.00 93.44 335 LEU A O 1
ATOM 2679 N N . LEU A 1 336 ? 0.335 -6.583 -18.514 1.00 93.62 336 LEU A N 1
ATOM 2680 C CA . LEU A 1 336 ? 0.386 -7.472 -17.351 1.00 93.62 336 LEU A CA 1
ATOM 2681 C C . LEU A 1 336 ? -0.818 -7.225 -16.444 1.00 93.62 336 LEU A C 1
ATOM 2683 O O . LEU A 1 336 ? -1.118 -6.082 -16.112 1.00 93.62 336 LEU A O 1
ATOM 2687 N N . ASP A 1 337 ? -1.474 -8.282 -15.992 1.00 92.69 337 ASP A N 1
ATOM 2688 C CA . ASP A 1 337 ? -2.469 -8.166 -14.934 1.00 92.69 337 ASP A CA 1
ATOM 2689 C C . ASP A 1 337 ? -1.734 -7.994 -13.596 1.00 92.69 337 ASP A C 1
ATOM 2691 O O . ASP A 1 337 ? -0.929 -8.845 -13.215 1.00 92.69 337 ASP A O 1
ATOM 2695 N N . LEU A 1 338 ? -1.904 -6.844 -12.943 1.00 95.19 338 LEU A N 1
ATOM 2696 C CA . LEU A 1 338 ? -1.187 -6.469 -11.722 1.00 95.19 338 LEU A CA 1
ATOM 2697 C C . LEU A 1 338 ? -2.160 -5.804 -10.752 1.00 95.19 338 LEU A C 1
ATOM 2699 O O . LEU A 1 338 ? -3.002 -5.018 -11.187 1.00 95.19 338 LEU A O 1
ATOM 2703 N N . PRO A 1 339 ? -2.024 -6.055 -9.439 1.00 94.44 339 PRO A N 1
ATOM 2704 C CA . PRO A 1 339 ? -3.028 -5.653 -8.476 1.00 94.44 339 PRO A CA 1
ATOM 2705 C C . PRO A 1 339 ? -2.995 -4.145 -8.224 1.00 94.44 339 PRO A C 1
ATOM 2707 O O . PRO A 1 339 ? -1.952 -3.487 -8.350 1.00 94.44 339 PRO A O 1
ATOM 2710 N N . ASN A 1 340 ? -4.146 -3.625 -7.814 1.00 92.94 340 ASN A N 1
ATOM 2711 C CA . ASN A 1 340 ? -4.347 -2.232 -7.435 1.00 92.94 340 ASN A CA 1
ATOM 2712 C C . ASN A 1 340 ? -3.665 -1.894 -6.099 1.00 92.94 340 ASN A C 1
ATOM 2714 O O . ASN A 1 340 ? -3.195 -2.769 -5.367 1.00 92.94 340 ASN A O 1
ATOM 2718 N N . ASN A 1 341 ? -3.584 -0.601 -5.771 1.00 93.00 341 ASN A N 1
ATOM 2719 C CA . ASN A 1 341 ? -3.097 -0.153 -4.468 1.00 93.00 341 ASN A CA 1
ATOM 2720 C C . ASN A 1 341 ? -3.943 -0.776 -3.332 1.00 93.00 341 ASN A C 1
ATOM 2722 O O . ASN A 1 341 ? -5.148 -0.527 -3.286 1.00 93.00 341 ASN A O 1
ATOM 2726 N N . PRO A 1 342 ? -3.331 -1.514 -2.380 1.00 94.12 342 PRO A N 1
ATOM 2727 C CA . PRO A 1 342 ? -4.063 -2.174 -1.302 1.00 94.12 342 PRO A CA 1
ATOM 2728 C C . PRO A 1 342 ? -4.920 -1.240 -0.447 1.00 94.12 342 PRO A C 1
ATOM 2730 O O . PRO A 1 342 ? -5.979 -1.642 0.017 1.00 94.12 342 PRO A O 1
ATOM 2733 N N . LEU A 1 343 ? -4.464 -0.010 -0.196 1.00 95.12 343 LEU A N 1
ATOM 2734 C CA . LEU A 1 343 ? -5.200 0.937 0.639 1.00 95.12 343 LEU A CA 1
ATOM 2735 C C . LEU A 1 343 ? -6.486 1.389 -0.058 1.00 95.12 343 LEU A C 1
ATOM 2737 O O . LEU A 1 343 ? -7.559 1.313 0.536 1.00 95.12 343 LEU A O 1
ATOM 2741 N N . ASP A 1 344 ? -6.377 1.813 -1.314 1.00 94.88 344 ASP A N 1
ATOM 2742 C CA . ASP A 1 344 ? -7.521 2.282 -2.097 1.00 94.88 344 ASP A CA 1
ATOM 2743 C C . ASP A 1 344 ? -8.524 1.145 -2.350 1.00 94.88 344 ASP A C 1
ATOM 2745 O O . ASP A 1 344 ? -9.724 1.331 -2.159 1.00 94.88 344 ASP A O 1
ATOM 2749 N N . ASP A 1 345 ? -8.030 -0.063 -2.641 1.00 95.00 345 ASP A N 1
ATOM 2750 C CA . ASP A 1 345 ? -8.857 -1.260 -2.833 1.00 95.00 345 ASP A CA 1
ATOM 2751 C C . ASP A 1 345 ? -9.603 -1.676 -1.547 1.00 95.00 345 ASP A C 1
ATOM 2753 O O . ASP A 1 345 ? -10.803 -1.953 -1.565 1.00 95.00 345 ASP A O 1
ATOM 2757 N N . ILE A 1 346 ? -8.938 -1.634 -0.381 1.00 96.94 346 ILE A N 1
ATOM 2758 C CA . ILE A 1 346 ? -9.600 -1.884 0.912 1.00 96.94 346 ILE A CA 1
ATOM 2759 C C . ILE A 1 346 ? -10.684 -0.835 1.183 1.00 96.94 346 ILE A C 1
ATOM 2761 O O . ILE A 1 346 ? -11.769 -1.197 1.645 1.00 96.94 346 ILE A O 1
ATOM 2765 N N . ILE A 1 347 ? -10.407 0.451 0.937 1.00 96.62 347 ILE A N 1
ATOM 2766 C CA . ILE A 1 347 ? -11.383 1.527 1.156 1.00 96.62 347 ILE A CA 1
ATOM 2767 C C . ILE A 1 347 ? -12.609 1.307 0.267 1.00 96.62 347 ILE A C 1
ATOM 2769 O O . ILE A 1 347 ? -13.729 1.300 0.780 1.00 96.62 347 ILE A O 1
ATOM 2773 N N . ASP A 1 348 ? -12.406 1.067 -1.029 1.00 95.75 348 ASP A N 1
ATOM 2774 C CA . ASP A 1 348 ? -13.476 0.836 -2.006 1.00 95.75 348 ASP A CA 1
ATOM 2775 C C . ASP A 1 348 ? -14.353 -0.359 -1.600 1.00 95.75 348 ASP A C 1
ATOM 2777 O O . ASP A 1 348 ? -15.565 -0.230 -1.399 1.00 95.75 348 ASP A O 1
ATOM 2781 N N . GLN A 1 349 ? -13.734 -1.511 -1.326 1.00 96.06 349 GLN A N 1
ATOM 2782 C CA . GLN A 1 349 ? -14.451 -2.739 -0.971 1.00 96.06 349 GLN A CA 1
ATOM 2783 C C . GLN A 1 349 ? -15.158 -2.697 0.396 1.00 96.06 349 GLN A C 1
ATOM 2785 O O . GLN A 1 349 ? -16.051 -3.524 0.656 1.00 96.06 349 GLN A O 1
ATOM 2790 N N . LEU A 1 350 ? -14.767 -1.774 1.283 1.00 97.00 350 LEU A N 1
ATOM 2791 C CA . LEU A 1 350 ? -15.399 -1.528 2.586 1.00 97.00 350 LEU A CA 1
ATOM 2792 C C . LEU A 1 350 ? -16.432 -0.389 2.559 1.00 97.00 350 LEU A C 1
ATOM 2794 O O . LEU A 1 350 ? -16.970 -0.027 3.609 1.00 97.00 350 LEU A O 1
ATOM 2798 N N . GLY A 1 351 ? -16.789 0.099 1.368 1.00 93.06 351 GLY A N 1
ATOM 2799 C CA . GLY A 1 351 ? -17.881 1.052 1.166 1.00 93.06 351 GLY A CA 1
ATOM 2800 C C . GLY A 1 351 ? -17.427 2.497 0.981 1.00 93.06 351 GLY A C 1
ATOM 2801 O O . GLY A 1 351 ? -18.221 3.407 1.214 1.00 93.06 351 GLY A O 1
ATOM 2802 N N . GLY A 1 352 ? -16.172 2.708 0.586 1.00 94.25 352 GLY A N 1
ATOM 2803 C CA . GLY A 1 352 ? -15.639 4.007 0.205 1.00 94.25 352 GLY A CA 1
ATOM 2804 C C . GLY A 1 352 ? -15.294 4.934 1.379 1.00 94.25 352 GLY A C 1
ATOM 2805 O O . GLY A 1 352 ? -15.415 4.562 2.557 1.00 94.25 352 GLY A O 1
ATOM 2806 N N . PRO A 1 353 ? -14.871 6.174 1.068 1.00 93.88 353 PRO A N 1
ATOM 2807 C CA . PRO A 1 353 ? -14.417 7.142 2.065 1.00 93.88 353 PRO A CA 1
ATOM 2808 C C . PRO A 1 353 ? -15.515 7.544 3.057 1.00 93.88 353 PRO A C 1
ATOM 2810 O O . PRO A 1 353 ? -15.205 7.898 4.189 1.00 93.88 353 PRO A O 1
ATOM 2813 N N . ASP A 1 354 ? -16.797 7.420 2.706 1.00 93.44 354 ASP A N 1
ATOM 2814 C CA . ASP A 1 354 ? -17.909 7.738 3.613 1.00 93.44 354 ASP A CA 1
ATOM 2815 C C . ASP A 1 354 ? -18.071 6.722 4.752 1.00 93.44 354 ASP A C 1
ATOM 2817 O O . ASP A 1 354 ? -18.596 7.046 5.821 1.00 93.44 354 ASP A O 1
ATOM 2821 N N . ARG A 1 355 ? -17.613 5.481 4.551 1.00 95.81 355 ARG A N 1
ATOM 2822 C CA . ARG A 1 355 ? -17.759 4.376 5.516 1.00 95.81 355 ARG A CA 1
ATOM 2823 C C . ARG A 1 355 ? -16.466 4.061 6.258 1.00 95.81 355 ARG A C 1
ATOM 2825 O O . ARG A 1 355 ? -16.524 3.520 7.368 1.00 95.81 355 ARG A O 1
ATOM 2832 N N . VAL A 1 356 ? -15.326 4.416 5.669 1.00 97.62 356 VAL A N 1
ATOM 2833 C CA . VAL A 1 356 ? -13.989 4.127 6.189 1.00 97.62 356 VAL A CA 1
ATOM 2834 C C . VAL A 1 356 ? -13.319 5.404 6.684 1.00 97.62 356 VAL A C 1
ATOM 2836 O O . VAL A 1 356 ? -13.196 6.385 5.957 1.00 97.62 356 VAL A O 1
ATOM 2839 N N . ALA A 1 357 ? -12.894 5.394 7.946 1.00 96.75 357 ALA A N 1
ATOM 2840 C CA . ALA A 1 357 ? -12.155 6.489 8.549 1.00 96.75 357 ALA A CA 1
ATOM 2841 C C . ALA A 1 357 ? -10.665 6.350 8.243 1.00 96.75 357 ALA A C 1
ATOM 2843 O O . ALA A 1 357 ? -9.961 5.551 8.866 1.00 96.75 357 ALA A O 1
ATOM 2844 N N . GLU A 1 358 ? -10.172 7.114 7.277 1.00 95.56 358 GLU A N 1
ATOM 2845 C CA . GLU A 1 358 ? -8.760 7.095 6.914 1.00 95.56 358 GLU A CA 1
ATOM 2846 C C . GLU A 1 358 ? -7.957 8.040 7.821 1.00 95.56 358 GLU A C 1
ATOM 2848 O O . GLU A 1 358 ? -8.216 9.238 7.869 1.00 95.56 358 GLU A O 1
ATOM 2853 N N . MET A 1 359 ? -6.948 7.518 8.520 1.00 94.44 359 MET A N 1
ATOM 2854 C CA . MET A 1 359 ? -5.999 8.273 9.350 1.00 94.44 359 MET A CA 1
ATOM 2855 C C . MET A 1 359 ? -4.571 7.962 8.903 1.00 94.44 359 MET A C 1
ATOM 2857 O O . MET A 1 359 ? -3.777 7.306 9.593 1.00 94.44 359 MET A O 1
ATOM 2861 N N . THR A 1 360 ? -4.259 8.397 7.688 1.00 93.56 360 THR A N 1
ATOM 2862 C CA . THR A 1 360 ? -2.960 8.188 7.054 1.00 93.56 360 THR A CA 1
ATOM 2863 C C . THR A 1 360 ? -2.229 9.509 6.825 1.00 93.56 360 THR A C 1
ATOM 2865 O O . THR A 1 360 ? -2.778 10.591 7.049 1.00 93.56 360 THR A O 1
ATOM 2868 N N . GLY A 1 361 ? -0.962 9.419 6.419 1.00 88.62 361 GLY A N 1
ATOM 2869 C CA . GLY A 1 361 ? -0.172 10.589 6.036 1.00 88.62 361 GLY A CA 1
ATOM 2870 C C . GLY A 1 361 ? -0.536 11.176 4.671 1.00 88.62 361 GLY A C 1
ATOM 2871 O O . GLY A 1 361 ? 0.007 12.225 4.341 1.00 88.62 361 GLY A O 1
ATOM 2872 N N . ARG A 1 362 ? -1.426 10.531 3.894 1.00 91.38 362 ARG A N 1
ATOM 2873 C CA . ARG A 1 362 ? -1.665 10.953 2.512 1.00 91.38 362 ARG A CA 1
ATOM 2874 C C . ARG A 1 362 ? -2.475 12.242 2.412 1.00 91.38 362 ARG A C 1
ATOM 2876 O O . ARG A 1 362 ? -3.302 12.504 3.282 1.00 91.38 362 ARG A O 1
ATOM 2883 N N . ARG A 1 363 ? -2.280 13.027 1.355 1.00 90.00 363 ARG A N 1
ATOM 2884 C CA . ARG A 1 363 ? -2.979 14.297 1.101 1.00 90.00 363 ARG A CA 1
ATOM 2885 C C . ARG A 1 363 ? -4.186 14.132 0.186 1.00 90.00 363 ARG A C 1
ATOM 2887 O O . ARG A 1 363 ? -5.215 14.755 0.425 1.00 90.00 363 ARG A O 1
ATOM 2894 N N . GLY A 1 364 ? -4.097 13.274 -0.822 1.00 90.94 364 GLY A N 1
ATOM 2895 C CA . GLY A 1 364 ? -5.217 12.961 -1.710 1.00 90.94 364 GLY A CA 1
ATOM 2896 C C . GLY A 1 364 ? -5.453 11.469 -1.837 1.00 90.94 364 GLY A C 1
ATOM 2897 O O . GLY A 1 364 ? -4.592 10.672 -1.486 1.00 90.94 364 GLY A O 1
ATOM 2898 N N . MET A 1 365 ? -6.640 11.103 -2.301 1.00 91.19 365 MET A N 1
ATOM 2899 C CA . MET A 1 365 ? -7.112 9.730 -2.460 1.00 91.19 365 MET A CA 1
ATOM 2900 C C . MET A 1 365 ? -7.751 9.552 -3.839 1.00 91.19 365 MET A C 1
ATOM 2902 O O . MET A 1 365 ? -8.220 10.519 -4.439 1.00 91.19 365 MET A O 1
ATOM 2906 N N . LEU A 1 366 ? -7.799 8.315 -4.327 1.00 93.00 366 LEU A N 1
ATOM 2907 C CA . LEU A 1 366 ? -8.606 7.959 -5.490 1.00 93.00 366 LEU A CA 1
ATOM 2908 C C . LEU A 1 366 ? -9.958 7.443 -5.005 1.00 93.00 366 LEU A C 1
ATOM 2910 O O . LEU A 1 366 ? -10.017 6.594 -4.119 1.00 93.00 366 LEU A O 1
ATOM 2914 N N . VAL A 1 367 ? -11.042 7.948 -5.586 1.00 92.94 367 VAL A N 1
ATOM 2915 C CA . VAL A 1 367 ? -12.406 7.539 -5.236 1.00 92.94 367 VAL A CA 1
ATOM 2916 C C . VAL A 1 367 ? -13.105 7.036 -6.487 1.00 92.94 367 VAL A C 1
ATOM 2918 O O . VAL A 1 367 ? -13.126 7.728 -7.506 1.00 92.94 367 VAL A O 1
ATOM 2921 N N . ARG A 1 368 ? -13.684 5.835 -6.415 1.00 92.38 368 ARG A N 1
ATOM 2922 C CA . ARG A 1 368 ? -14.475 5.271 -7.511 1.00 92.38 368 ARG A CA 1
ATOM 2923 C C . ARG A 1 368 ? -15.718 6.124 -7.755 1.00 92.38 368 ARG A C 1
ATOM 2925 O O . ARG A 1 368 ? -16.430 6.481 -6.816 1.00 92.38 368 ARG A O 1
ATOM 2932 N N . ALA A 1 369 ? -15.973 6.461 -9.018 1.00 88.38 369 ALA A N 1
ATOM 2933 C CA . ALA A 1 369 ? -17.135 7.263 -9.380 1.00 88.38 369 ALA A CA 1
ATOM 2934 C C . ALA A 1 369 ? -18.445 6.513 -9.078 1.00 88.38 369 ALA A C 1
ATOM 2936 O O . ALA A 1 369 ? -18.514 5.286 -9.163 1.00 88.38 369 ALA A O 1
ATOM 2937 N N . SER A 1 370 ? -19.523 7.250 -8.796 1.00 81.50 370 SER A N 1
ATOM 2938 C CA . SER A 1 370 ? -20.854 6.677 -8.523 1.00 81.50 370 SER A CA 1
ATOM 2939 C C . SER A 1 370 ? -21.437 5.886 -9.700 1.00 81.50 370 SER A C 1
ATOM 2941 O O . SER A 1 370 ? -22.282 5.016 -9.504 1.00 81.50 370 SER A O 1
ATOM 2943 N N . SER A 1 371 ? -20.960 6.153 -10.919 1.00 79.94 371 SER A N 1
ATOM 2944 C CA . SER A 1 371 ? -21.270 5.391 -12.134 1.00 79.94 371 SER A CA 1
ATOM 2945 C C . SER A 1 371 ? -20.642 3.989 -12.154 1.00 79.94 371 SER A C 1
ATOM 2947 O O . SER A 1 371 ? -20.958 3.195 -13.041 1.00 79.94 371 SER A O 1
ATOM 2949 N N . GLY A 1 372 ? -19.730 3.690 -11.222 1.00 75.56 372 GLY A N 1
ATOM 2950 C CA . GLY A 1 372 ? -18.947 2.455 -11.171 1.00 75.56 372 GLY A CA 1
ATOM 2951 C C . GLY A 1 372 ? -17.822 2.380 -12.208 1.00 75.56 372 GLY A C 1
ATOM 2952 O O . GLY A 1 372 ? -17.100 1.386 -12.237 1.00 75.56 372 GLY A O 1
ATOM 2953 N N . LYS A 1 373 ? -17.655 3.408 -13.050 1.00 81.81 373 LYS A N 1
ATOM 2954 C CA . LYS A 1 373 ? -16.616 3.479 -14.084 1.00 81.81 373 LYS A CA 1
ATOM 2955 C C . LYS A 1 373 ? -15.621 4.580 -13.750 1.00 81.81 373 LYS A C 1
ATOM 2957 O O . LYS A 1 373 ? -16.031 5.726 -13.586 1.00 81.81 373 LYS A O 1
ATOM 2962 N N . GLY A 1 374 ? -14.339 4.233 -13.710 1.00 89.25 374 GLY A N 1
ATOM 2963 C CA . GLY A 1 374 ? -13.276 5.183 -13.416 1.00 89.25 374 GLY A CA 1
ATOM 2964 C C . GLY A 1 374 ? -13.115 5.501 -11.932 1.00 89.25 374 GLY A C 1
ATOM 2965 O O . GLY A 1 374 ? -13.965 5.198 -11.084 1.00 89.25 374 GLY A O 1
ATOM 2966 N N . VAL A 1 375 ? -11.994 6.145 -11.635 1.00 93.06 375 VAL A N 1
ATOM 2967 C CA . VAL A 1 375 ? -11.659 6.717 -10.336 1.00 93.06 375 VAL A CA 1
ATOM 2968 C C . VAL A 1 375 ? -11.235 8.170 -10.525 1.00 93.06 375 VAL A C 1
ATOM 2970 O O . VAL A 1 375 ? -10.599 8.531 -11.514 1.00 93.06 375 VAL A O 1
ATOM 2973 N N . THR A 1 376 ? -11.578 9.013 -9.560 1.00 92.81 376 THR A N 1
ATOM 2974 C CA . THR A 1 376 ? -11.221 10.432 -9.574 1.00 92.81 376 THR A CA 1
ATOM 2975 C C . THR A 1 376 ? -10.328 10.736 -8.386 1.00 92.81 376 THR A C 1
ATOM 2977 O O . THR A 1 376 ? -10.631 10.349 -7.254 1.00 92.81 376 THR A O 1
ATOM 2980 N N . TYR A 1 377 ? -9.236 11.451 -8.635 1.00 93.56 377 TYR A N 1
ATOM 2981 C CA . TYR A 1 377 ? -8.383 11.966 -7.579 1.00 93.56 377 TYR A CA 1
ATOM 2982 C C . TYR A 1 377 ? -9.058 13.127 -6.858 1.00 93.56 377 TYR A C 1
ATOM 2984 O O . TYR A 1 377 ? -9.493 14.102 -7.471 1.00 93.56 377 TYR A O 1
ATOM 2992 N N . GLN A 1 378 ? -9.123 13.026 -5.536 1.00 92.19 378 GLN A N 1
ATOM 2993 C CA . GLN A 1 378 ? -9.722 14.031 -4.672 1.00 92.19 378 GLN A CA 1
ATOM 2994 C C . GLN A 1 378 ? -8.804 14.306 -3.487 1.00 92.19 378 GLN A C 1
ATOM 2996 O O . GLN A 1 378 ? -8.149 13.410 -2.953 1.00 92.19 378 GLN A O 1
ATOM 3001 N N . SER A 1 379 ? -8.770 15.563 -3.050 1.00 91.00 379 SER A N 1
ATOM 3002 C CA . SER A 1 379 ? -8.117 15.904 -1.789 1.00 91.00 379 SER A CA 1
ATOM 3003 C C . SER A 1 379 ? -8.862 15.251 -0.626 1.00 91.00 379 SER A C 1
ATOM 3005 O O . SER A 1 379 ? -10.091 15.199 -0.631 1.00 91.00 379 SER A O 1
ATOM 3007 N N . ARG A 1 380 ? -8.141 14.782 0.400 1.00 91.19 380 ARG A N 1
ATOM 3008 C CA . ARG A 1 380 ? -8.775 14.178 1.586 1.00 91.19 380 ARG A CA 1
ATOM 3009 C C . ARG A 1 380 ? -9.531 15.185 2.444 1.00 91.19 380 ARG A C 1
ATOM 3011 O O . ARG A 1 380 ? -10.358 14.801 3.266 1.00 91.19 380 ARG A O 1
ATOM 3018 N N . ASN A 1 381 ? -9.204 16.464 2.311 1.00 89.50 381 ASN A N 1
ATOM 3019 C CA . ASN A 1 381 ? -9.819 17.514 3.097 1.00 89.50 381 ASN A CA 1
ATOM 3020 C C . ASN A 1 381 ? -11.131 17.981 2.453 1.00 89.50 381 ASN A C 1
ATOM 3022 O O . ASN A 1 381 ? -11.226 18.129 1.236 1.00 89.50 381 ASN A O 1
ATOM 3026 N N . THR A 1 382 ? -12.140 18.244 3.279 1.00 85.31 382 THR A N 1
ATOM 3027 C CA . THR A 1 382 ? -13.387 18.875 2.833 1.00 85.31 382 THR A CA 1
ATOM 3028 C C . THR A 1 382 ? -13.258 20.398 2.899 1.00 85.31 382 THR A C 1
ATOM 3030 O O . THR A 1 382 ? -12.272 20.929 3.412 1.00 85.31 382 THR A O 1
ATOM 3033 N N . LYS A 1 383 ? -14.262 21.129 2.395 1.00 79.56 383 LYS A N 1
ATOM 3034 C CA . LYS A 1 383 ? -14.285 22.603 2.470 1.00 79.56 383 LYS A CA 1
ATOM 3035 C C . LYS A 1 383 ? -14.213 23.126 3.912 1.00 79.56 383 LYS A C 1
ATOM 3037 O O . LYS A 1 383 ? -13.666 24.200 4.132 1.00 79.56 383 LYS A O 1
ATOM 3042 N N . ASP A 1 384 ? -14.710 22.344 4.869 1.00 84.00 384 ASP A N 1
ATOM 3043 C CA . ASP A 1 384 ? -14.851 22.744 6.273 1.00 84.00 384 ASP A CA 1
ATOM 3044 C C . ASP A 1 384 ? -13.722 22.223 7.180 1.00 84.00 384 ASP A C 1
ATOM 3046 O O . ASP A 1 384 ? -13.663 22.568 8.360 1.00 84.00 384 ASP A O 1
ATOM 3050 N N . VAL A 1 385 ? -12.827 21.373 6.661 1.00 87.94 385 VAL A N 1
ATOM 3051 C CA . VAL A 1 385 ? -11.752 20.739 7.437 1.00 87.94 385 VAL A CA 1
ATOM 3052 C C . VAL A 1 385 ? -10.419 20.989 6.746 1.00 87.94 385 VAL A C 1
ATOM 3054 O O . VAL A 1 385 ? -10.232 20.646 5.581 1.00 87.94 385 VAL A O 1
ATOM 3057 N N . THR A 1 386 ? -9.463 21.575 7.466 1.00 88.81 386 THR A N 1
ATOM 3058 C CA . THR A 1 386 ? -8.101 21.771 6.951 1.00 88.81 386 THR A CA 1
ATOM 3059 C C . THR A 1 386 ? -7.367 20.436 6.857 1.00 88.81 386 THR A C 1
ATOM 3061 O O . THR A 1 386 ? -7.640 19.515 7.626 1.00 88.81 386 THR A O 1
ATOM 3064 N N . MET A 1 387 ? -6.392 20.331 5.947 1.00 86.31 387 MET A N 1
ATOM 3065 C CA . MET A 1 387 ? -5.615 19.098 5.745 1.00 86.31 387 MET A CA 1
ATOM 3066 C C . MET A 1 387 ? -4.995 18.561 7.048 1.00 86.31 387 MET A C 1
ATOM 3068 O O . MET A 1 387 ? -5.030 17.362 7.311 1.00 86.31 387 MET A O 1
ATOM 3072 N N . GLU A 1 388 ? -4.491 19.449 7.905 1.00 84.75 388 GLU A N 1
ATOM 3073 C CA . GLU A 1 388 ? -3.888 19.100 9.199 1.00 84.75 388 GLU A CA 1
ATOM 3074 C C . GLU A 1 388 ? -4.895 18.480 10.179 1.00 84.75 388 GLU A C 1
ATOM 3076 O O . GLU A 1 388 ? -4.541 17.644 11.013 1.00 84.75 388 GLU A O 1
ATOM 3081 N N . MET A 1 389 ? -6.170 18.859 10.066 1.00 87.56 389 MET A N 1
ATOM 3082 C CA . MET A 1 389 ? -7.243 18.394 10.938 1.00 87.56 389 MET A CA 1
ATOM 3083 C C . MET A 1 389 ? -7.973 17.157 10.407 1.00 87.56 389 MET A C 1
ATOM 3085 O O . MET A 1 389 ? -8.732 16.555 11.169 1.00 87.56 389 MET A O 1
ATOM 3089 N N . VAL A 1 390 ? -7.736 16.730 9.159 1.00 91.81 390 VAL A N 1
ATOM 3090 C CA . VAL A 1 390 ? -8.441 15.592 8.535 1.00 91.81 390 VAL A CA 1
ATOM 3091 C C . VAL A 1 390 ? -8.344 14.333 9.391 1.00 91.81 390 VAL A C 1
ATOM 3093 O O . VAL A 1 390 ? -9.365 13.737 9.718 1.00 91.81 390 VAL A O 1
ATOM 3096 N N . ASN A 1 391 ? -7.144 13.961 9.845 1.00 92.06 391 ASN A N 1
ATOM 3097 C CA . ASN A 1 391 ? -6.965 12.755 10.663 1.00 92.06 391 ASN A CA 1
ATOM 3098 C C . ASN A 1 391 ? -7.714 12.843 12.006 1.00 92.06 391 ASN A C 1
ATOM 3100 O O . ASN A 1 391 ? -8.232 11.841 12.500 1.00 92.06 391 ASN A O 1
ATOM 3104 N N . MET A 1 392 ? -7.812 14.039 12.594 1.00 89.94 392 MET A N 1
ATOM 3105 C CA . MET A 1 392 ? -8.567 14.255 13.832 1.00 89.94 392 MET A CA 1
ATOM 3106 C C . MET A 1 392 ? -10.077 14.228 13.600 1.00 89.94 392 MET A C 1
ATOM 3108 O O . MET A 1 392 ? -10.806 13.682 14.430 1.00 89.94 392 MET A O 1
ATOM 3112 N N . HIS A 1 393 ? -10.538 14.768 12.473 1.00 93.06 393 HIS A N 1
ATOM 3113 C CA . HIS A 1 393 ? -11.930 14.689 12.055 1.00 93.06 393 HIS A CA 1
ATOM 3114 C C . HIS A 1 393 ? -12.349 13.235 11.799 1.00 93.06 393 HIS A C 1
ATOM 3116 O O . HIS A 1 393 ? -13.327 12.768 12.376 1.00 93.06 393 HIS A O 1
ATOM 3122 N N . GLU A 1 394 ? -11.557 12.480 11.037 1.00 95.25 394 GLU A N 1
ATOM 3123 C CA . GLU A 1 394 ? -11.791 11.061 10.742 1.00 95.25 394 GLU A CA 1
ATOM 3124 C C . GLU A 1 394 ? -11.793 10.195 12.006 1.00 95.25 394 GLU A C 1
ATOM 3126 O O . GLU A 1 394 ? -12.691 9.374 12.219 1.00 95.25 394 GLU A O 1
ATOM 3131 N N . LYS A 1 395 ? -10.851 10.448 12.924 1.00 94.88 395 LYS A N 1
ATOM 3132 C CA . LYS A 1 395 ? -10.867 9.849 14.263 1.00 94.88 395 LYS A CA 1
ATOM 3133 C C . LYS A 1 395 ? -12.186 10.141 14.984 1.00 94.88 395 LYS A C 1
ATOM 3135 O O . LYS A 1 395 ? -12.749 9.234 15.595 1.00 94.88 395 LYS A O 1
ATOM 3140 N N . GLN A 1 396 ? -12.668 11.384 14.961 1.00 94.75 396 GLN A N 1
ATOM 3141 C CA . GLN A 1 396 ? -13.911 11.751 15.639 1.00 94.75 396 GLN A CA 1
ATOM 3142 C C . GLN A 1 396 ? -15.111 11.012 15.034 1.00 94.75 396 GLN A C 1
ATOM 3144 O O . GLN A 1 396 ? -15.886 10.421 15.780 1.00 94.75 396 GLN A O 1
ATOM 3149 N N . LEU A 1 397 ? -15.212 10.939 13.702 1.00 96.88 397 LEU A N 1
ATOM 3150 C CA . LEU A 1 397 ? -16.258 10.170 13.017 1.00 96.88 397 LEU A CA 1
ATOM 3151 C C . LEU A 1 397 ? -16.247 8.688 13.421 1.00 96.88 397 LEU A C 1
ATOM 3153 O O . LEU A 1 397 ? -17.310 8.092 13.618 1.00 96.88 397 LEU A O 1
ATOM 3157 N N . PHE A 1 398 ? -15.061 8.100 13.593 1.00 97.75 398 PHE A N 1
ATOM 3158 C CA . PHE A 1 398 ? -14.919 6.731 14.087 1.00 97.75 398 PHE A CA 1
ATOM 3159 C C . PHE A 1 398 ? -15.352 6.583 15.557 1.00 97.75 398 PHE A C 1
ATOM 3161 O O . PHE A 1 398 ? -16.119 5.681 15.906 1.00 97.75 398 PHE A O 1
ATOM 3168 N N . MET A 1 399 ? -14.903 7.486 16.434 1.00 96.31 399 MET A N 1
ATOM 3169 C CA . MET A 1 399 ? -15.205 7.452 17.873 1.00 96.31 399 MET A CA 1
ATOM 3170 C C . MET A 1 399 ? -16.664 7.814 18.204 1.00 96.31 399 MET A C 1
ATOM 3172 O O . MET A 1 399 ? -17.182 7.366 19.229 1.00 96.31 399 MET A O 1
ATOM 3176 N N . ASP A 1 400 ? -17.341 8.547 17.320 1.00 97.19 400 ASP A N 1
ATOM 3177 C CA . ASP A 1 400 ? -18.783 8.823 17.380 1.00 97.19 400 ASP A CA 1
ATOM 3178 C C . ASP A 1 400 ? -19.630 7.682 16.798 1.00 97.19 400 ASP A C 1
ATOM 3180 O O . ASP A 1 400 ? -20.851 7.685 16.928 1.00 97.19 400 ASP A O 1
ATOM 3184 N N . GLY A 1 401 ? -19.001 6.695 16.149 1.00 96.12 401 GLY A N 1
ATOM 3185 C CA . GLY A 1 401 ? -19.689 5.555 15.539 1.00 96.12 401 GLY A CA 1
ATOM 3186 C C . GLY A 1 401 ? -20.342 5.862 14.190 1.00 96.12 401 GLY A C 1
ATOM 3187 O O . GLY A 1 401 ? -21.090 5.030 13.682 1.00 96.12 401 GLY A O 1
ATOM 3188 N N . LYS A 1 402 ? -20.044 7.022 13.588 1.00 97.31 402 LYS A N 1
ATOM 3189 C CA . LYS A 1 402 ? -20.486 7.376 12.227 1.00 97.31 402 LYS A CA 1
ATOM 3190 C C . LYS A 1 402 ? -19.783 6.514 11.177 1.00 97.31 402 LYS A C 1
ATOM 3192 O O . LYS A 1 402 ? -20.408 6.091 10.208 1.00 97.31 402 LYS A O 1
ATOM 3197 N N . LYS A 1 403 ? -18.503 6.210 11.411 1.00 97.81 403 LYS A N 1
ATOM 3198 C CA . LYS A 1 403 ? -17.706 5.238 10.650 1.00 97.81 403 LYS A CA 1
ATOM 3199 C C . LYS A 1 403 ? -17.293 4.093 11.577 1.00 97.81 403 LYS A C 1
ATOM 3201 O O . LYS A 1 403 ? -16.916 4.330 12.721 1.00 97.81 403 LYS A O 1
ATOM 3206 N N . LEU A 1 404 ? -17.390 2.849 11.108 1.00 98.00 404 LEU A N 1
ATOM 3207 C CA . LEU A 1 404 ? -17.112 1.648 11.926 1.00 98.00 404 LEU A CA 1
ATOM 3208 C C . LEU A 1 404 ? -15.803 0.944 11.551 1.00 98.00 404 LEU A C 1
ATOM 3210 O O . LEU A 1 404 ? -15.359 0.036 12.256 1.00 98.00 404 LEU A O 1
ATOM 3214 N N . VAL A 1 405 ? -15.185 1.374 10.454 1.00 98.44 405 VAL A N 1
ATOM 3215 C CA . VAL A 1 405 ? -13.866 0.930 10.010 1.00 98.44 405 VAL A CA 1
ATOM 3216 C C . VAL A 1 405 ? -12.933 2.124 10.078 1.00 98.44 405 VAL A C 1
ATOM 3218 O O . VAL A 1 405 ? -13.288 3.206 9.620 1.00 98.44 405 VAL A O 1
ATOM 3221 N N . ALA A 1 406 ? -11.745 1.921 10.625 1.00 97.75 406 ALA A N 1
ATOM 3222 C CA . ALA A 1 406 ? -10.651 2.873 10.599 1.00 97.75 406 ALA A CA 1
ATOM 3223 C C . ALA A 1 406 ? -9.433 2.247 9.925 1.00 97.75 406 ALA A C 1
ATOM 3225 O O . ALA A 1 406 ? -9.125 1.084 10.174 1.00 97.75 406 ALA A O 1
ATOM 3226 N N . ILE A 1 407 ? -8.708 3.023 9.128 1.00 97.31 407 ILE A N 1
ATOM 3227 C CA . ILE A 1 407 ? -7.417 2.628 8.569 1.00 97.31 407 ILE A CA 1
ATOM 3228 C C . ILE A 1 407 ? -6.348 3.576 9.092 1.00 97.31 407 ILE A C 1
ATOM 3230 O O . ILE A 1 407 ? -6.485 4.793 8.988 1.00 97.31 407 ILE A O 1
ATOM 3234 N N . ILE A 1 408 ? -5.280 3.020 9.655 1.00 95.38 408 ILE A N 1
ATOM 3235 C CA . ILE A 1 408 ? -4.173 3.777 10.231 1.00 95.38 408 ILE A CA 1
ATOM 3236 C C . ILE A 1 408 ? -2.855 3.431 9.547 1.00 95.38 408 ILE A C 1
ATOM 3238 O O . ILE A 1 408 ? -2.580 2.271 9.239 1.00 95.38 408 ILE A O 1
ATOM 3242 N N . SER A 1 409 ? -2.012 4.452 9.390 1.00 92.31 409 SER A N 1
ATOM 3243 C CA . SER A 1 409 ? -0.594 4.278 9.056 1.00 92.31 409 SER A CA 1
ATOM 3244 C C . SER A 1 409 ? 0.308 4.868 10.129 1.00 92.31 409 SER A C 1
ATOM 3246 O O . SER A 1 409 ? -0.149 5.665 10.953 1.00 92.31 409 SER A O 1
ATOM 3248 N N . GLU A 1 410 ? 1.590 4.502 10.124 1.00 81.31 410 GLU A N 1
ATOM 3249 C CA . GLU A 1 410 ? 2.575 5.054 11.063 1.00 81.31 410 GLU A CA 1
ATOM 3250 C C . GLU A 1 410 ? 2.575 6.593 11.037 1.00 81.31 410 GLU A C 1
ATOM 3252 O O . GLU A 1 410 ? 2.451 7.226 12.084 1.00 81.31 410 GLU A O 1
ATOM 3257 N N . ALA A 1 411 ? 2.594 7.193 9.841 1.00 77.56 411 ALA A N 1
ATOM 3258 C CA . ALA A 1 411 ? 2.628 8.646 9.667 1.00 77.56 411 ALA A CA 1
ATOM 3259 C C . ALA A 1 411 ? 1.344 9.357 10.138 1.00 77.56 411 ALA A C 1
ATOM 3261 O O . ALA A 1 411 ? 1.411 10.456 10.680 1.00 77.56 411 ALA A O 1
ATOM 3262 N N . GLY A 1 412 ? 0.171 8.739 9.952 1.00 75.12 412 GLY A N 1
ATOM 3263 C CA . GLY A 1 412 ? -1.125 9.370 10.249 1.00 75.12 412 GLY A CA 1
ATOM 3264 C C . GLY A 1 412 ? -1.685 9.103 11.649 1.00 75.12 412 GLY A C 1
ATOM 3265 O O . GLY A 1 412 ? -2.649 9.747 12.055 1.00 75.12 412 GLY A O 1
ATOM 3266 N N . SER A 1 413 ? -1.104 8.160 12.398 1.00 74.69 413 SER A N 1
ATOM 3267 C CA . SER A 1 413 ? -1.649 7.698 13.687 1.00 74.69 413 SER A CA 1
ATOM 3268 C C . SER A 1 413 ? -0.901 8.207 14.923 1.00 74.69 413 SER A C 1
ATOM 3270 O O . SER A 1 413 ? -1.257 7.865 16.062 1.00 74.69 413 SER A O 1
ATOM 3272 N N . ALA A 1 414 ? 0.111 9.059 14.731 1.00 74.56 414 ALA A N 1
ATOM 3273 C CA . ALA A 1 414 ? 0.803 9.732 15.822 1.00 74.56 414 ALA A CA 1
ATOM 3274 C C . ALA A 1 414 ? -0.207 10.491 16.706 1.00 74.56 414 ALA A C 1
ATOM 3276 O O . ALA A 1 414 ? -1.055 11.233 16.228 1.00 74.56 414 ALA A O 1
ATOM 3277 N N . GLY A 1 415 ? -0.173 10.241 18.018 1.00 71.50 415 GLY A N 1
ATOM 3278 C CA . GLY A 1 415 ? -1.119 10.839 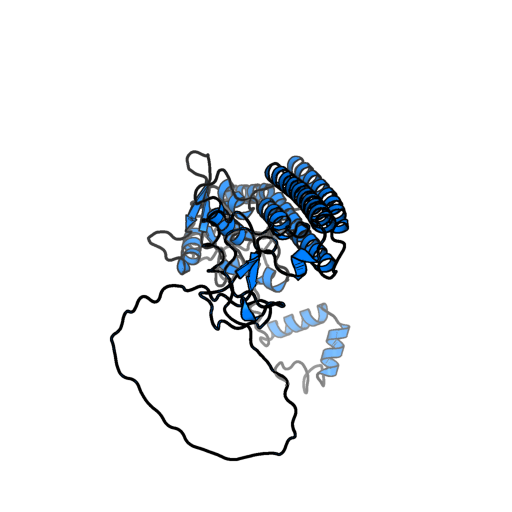18.976 1.00 71.50 415 GLY A CA 1
ATOM 3279 C C . GLY A 1 415 ? -2.574 10.332 18.920 1.00 71.50 415 GLY A C 1
ATOM 3280 O O . GLY A 1 415 ? -3.338 10.604 19.846 1.00 71.50 415 GLY A O 1
ATOM 3281 N N . VAL A 1 416 ? -2.964 9.534 17.920 1.00 85.00 416 VAL A N 1
ATOM 3282 C CA . VAL A 1 416 ? -4.347 9.052 17.764 1.00 85.00 416 VAL A CA 1
ATOM 3283 C C . VAL A 1 416 ? -4.669 7.933 18.764 1.00 85.00 416 VAL A C 1
ATOM 3285 O O . VAL A 1 416 ? -3.803 7.154 19.167 1.00 85.00 416 VAL A O 1
ATOM 3288 N N . SER A 1 417 ? -5.927 7.886 19.204 1.00 89.94 417 SER A N 1
ATOM 3289 C CA . SER A 1 417 ? -6.463 6.971 20.215 1.00 89.94 417 SER A CA 1
ATOM 3290 C C . SER A 1 417 ? -7.800 6.433 19.706 1.00 89.94 417 SER A C 1
ATOM 3292 O O . SER A 1 417 ? -8.714 7.230 19.497 1.00 89.94 417 SER A O 1
ATOM 3294 N N . LEU A 1 418 ? -7.889 5.122 19.484 1.00 95.25 418 LEU A N 1
ATOM 3295 C CA . LEU A 1 418 ? -9.022 4.424 18.860 1.00 95.25 418 LEU A CA 1
ATOM 3296 C C . LEU A 1 418 ? -9.584 3.294 19.737 1.00 95.25 418 LEU A C 1
ATOM 3298 O O . LEU A 1 418 ? -10.405 2.505 19.271 1.00 95.25 418 LEU A O 1
ATOM 3302 N N . GLN A 1 419 ? -9.156 3.179 20.997 1.00 94.06 419 GLN A N 1
ATOM 3303 C CA . GLN A 1 419 ? -9.705 2.199 21.937 1.00 94.06 419 GLN A CA 1
ATOM 3304 C C . GLN A 1 419 ? -11.218 2.378 22.120 1.00 94.06 419 GLN A C 1
ATOM 3306 O O . GLN A 1 419 ? -11.768 3.453 21.874 1.00 94.06 419 GLN A O 1
ATOM 3311 N N . ALA A 1 420 ? -11.894 1.340 22.604 1.00 95.25 420 ALA A N 1
ATOM 3312 C CA . ALA A 1 420 ? -13.288 1.416 23.031 1.00 95.25 420 ALA A CA 1
ATOM 3313 C C . ALA A 1 420 ? -13.422 2.218 24.343 1.00 95.25 420 ALA A C 1
ATOM 3315 O O . ALA A 1 420 ? -13.721 1.649 25.383 1.00 95.25 420 ALA A O 1
ATOM 3316 N N . ASP A 1 421 ? -13.113 3.518 24.340 1.00 89.81 421 ASP A N 1
ATOM 3317 C CA . ASP A 1 421 ? -13.107 4.364 25.544 1.00 89.81 421 ASP A CA 1
ATOM 3318 C C . ASP A 1 421 ? -14.519 4.492 26.137 1.00 89.81 421 ASP A C 1
ATOM 3320 O O . ASP A 1 421 ? -15.458 4.836 25.425 1.00 89.81 421 ASP A O 1
ATOM 3324 N N . ARG A 1 422 ? -14.666 4.286 27.452 1.00 89.44 422 ARG A N 1
ATOM 3325 C CA . ARG A 1 422 ? -15.951 4.423 28.168 1.00 89.44 422 ARG A CA 1
ATOM 3326 C C . ARG A 1 422 ? -16.553 5.829 28.116 1.00 89.44 422 ARG A C 1
ATOM 3328 O O . ARG A 1 422 ? -17.717 6.004 28.454 1.00 89.44 422 ARG A O 1
ATOM 3335 N N . ARG A 1 423 ? -15.759 6.837 27.746 1.00 89.19 423 ARG A N 1
ATOM 3336 C CA . ARG A 1 423 ? -16.217 8.225 27.564 1.00 89.19 423 ARG A CA 1
ATOM 3337 C C . ARG A 1 423 ? -16.711 8.510 26.147 1.00 89.19 423 ARG A C 1
ATOM 3339 O O . ARG A 1 423 ? -17.321 9.549 25.930 1.00 89.19 423 ARG A O 1
ATOM 3346 N N . ALA A 1 424 ? -16.403 7.642 25.187 1.00 91.31 424 ALA A N 1
ATOM 3347 C CA . ALA A 1 424 ? -16.829 7.805 23.806 1.00 91.31 424 ALA A CA 1
ATOM 3348 C C . ALA A 1 424 ? -18.204 7.167 23.575 1.00 91.31 424 ALA A C 1
ATOM 3350 O O . ALA A 1 424 ? -18.615 6.267 24.311 1.00 91.31 424 ALA A O 1
ATOM 3351 N N . ILE A 1 425 ? -18.886 7.615 22.518 1.00 96.31 425 ILE A N 1
ATOM 3352 C CA . ILE A 1 425 ? -20.170 7.051 22.082 1.00 96.31 425 ILE A CA 1
ATOM 3353 C C . ILE A 1 425 ? -19.944 5.633 21.537 1.00 96.31 425 ILE A C 1
ATOM 3355 O O . ILE A 1 425 ? -20.624 4.689 21.934 1.00 96.31 425 ILE A O 1
ATOM 3359 N N . ASN A 1 426 ? -18.945 5.454 20.667 1.00 96.81 426 ASN A N 1
ATOM 3360 C CA . ASN A 1 426 ? -18.625 4.152 20.094 1.00 96.81 426 ASN A CA 1
ATOM 3361 C C . ASN A 1 426 ? -17.763 3.305 21.043 1.00 96.81 426 ASN A C 1
ATOM 3363 O O . ASN A 1 426 ? -16.529 3.365 21.010 1.00 96.81 426 ASN A O 1
ATOM 3367 N N . GLN A 1 427 ? -18.412 2.444 21.824 1.00 96.12 427 GLN A N 1
ATOM 3368 C CA . GLN A 1 427 ? -17.765 1.527 22.775 1.00 96.12 427 GLN A CA 1
ATOM 3369 C C . GLN A 1 427 ? -17.654 0.076 22.272 1.00 96.12 427 GLN A C 1
ATOM 3371 O O . GLN A 1 427 ? -17.266 -0.812 23.033 1.00 96.12 427 GLN A O 1
ATOM 3376 N N . LYS A 1 428 ? -17.974 -0.179 20.995 1.00 97.50 428 LYS A N 1
ATOM 3377 C CA . LYS A 1 428 ? -17.924 -1.523 20.391 1.00 97.50 428 LYS A CA 1
ATOM 3378 C C . LYS A 1 428 ? -16.532 -2.147 20.503 1.00 97.50 428 LYS A C 1
ATOM 3380 O O . LYS A 1 428 ? -15.524 -1.440 20.412 1.00 97.50 428 LYS A O 1
ATOM 3385 N N . ARG A 1 429 ? -16.442 -3.471 20.654 1.00 97.44 429 ARG A N 1
ATOM 3386 C CA . ARG A 1 429 ? -15.138 -4.154 20.732 1.00 97.44 429 ARG A CA 1
ATOM 3387 C C . ARG A 1 429 ? -14.317 -3.874 19.472 1.00 97.44 429 ARG A C 1
ATOM 3389 O O . ARG A 1 429 ? -14.865 -3.827 18.372 1.00 97.44 429 ARG A O 1
ATOM 3396 N N . ARG A 1 430 ? -13.015 -3.624 19.639 1.00 97.81 430 ARG A N 1
ATOM 3397 C CA . ARG A 1 430 ? -12.104 -3.329 18.525 1.00 97.81 430 ARG A CA 1
ATOM 3398 C C . ARG A 1 430 ? -11.486 -4.621 18.001 1.00 97.81 430 ARG A C 1
ATOM 3400 O O . ARG A 1 430 ? -10.898 -5.361 18.783 1.00 97.81 430 ARG A O 1
ATOM 3407 N N . VAL A 1 431 ? -11.579 -4.844 16.697 1.00 98.31 431 VAL A N 1
ATOM 3408 C CA . VAL A 1 431 ? -10.804 -5.845 15.961 1.00 98.31 431 VAL A CA 1
ATOM 3409 C C . VAL A 1 431 ? -9.714 -5.099 15.202 1.00 98.31 431 VAL A C 1
ATOM 3411 O O . VAL A 1 431 ? -10.007 -4.323 14.294 1.00 98.31 431 VAL A O 1
ATOM 3414 N N . HIS A 1 432 ? -8.467 -5.273 15.619 1.00 97.44 432 HIS A N 1
ATOM 3415 C CA . HIS A 1 432 ? -7.305 -4.637 15.021 1.00 97.44 432 HIS A CA 1
ATOM 3416 C C . HIS A 1 432 ? -6.629 -5.619 14.060 1.00 97.44 432 HIS A C 1
ATOM 3418 O O . HIS A 1 432 ? -5.957 -6.550 14.494 1.00 97.44 432 HIS A O 1
ATOM 3424 N N . LEU A 1 433 ? -6.807 -5.392 12.760 1.00 97.12 433 LEU A N 1
ATOM 3425 C CA . LEU A 1 433 ? -6.190 -6.172 11.692 1.00 97.12 433 LEU A CA 1
ATOM 3426 C C . LEU A 1 433 ? -4.821 -5.583 11.351 1.00 97.12 433 LEU A C 1
ATOM 3428 O O . LEU A 1 433 ? -4.729 -4.432 10.917 1.00 97.12 433 LEU A O 1
ATOM 3432 N N . THR A 1 434 ? -3.758 -6.359 11.524 1.00 94.19 434 THR A N 1
ATOM 3433 C CA . THR A 1 434 ? -2.388 -5.915 11.234 1.00 94.19 434 THR A CA 1
ATOM 3434 C C . THR A 1 434 ? -1.967 -6.401 9.855 1.00 94.19 434 THR A C 1
ATOM 3436 O O . THR A 1 434 ? -1.282 -7.410 9.702 1.00 94.19 434 THR A O 1
ATOM 3439 N N . LEU A 1 435 ? -2.376 -5.662 8.823 1.00 93.56 435 LEU A N 1
ATOM 3440 C CA . LEU A 1 435 ? -2.109 -6.019 7.428 1.00 93.56 435 LEU A CA 1
ATOM 3441 C C . LEU A 1 435 ? -0.600 -6.044 7.126 1.00 93.56 435 LEU A C 1
ATOM 3443 O O . LEU A 1 435 ? -0.089 -6.939 6.438 1.00 93.56 435 LEU A O 1
ATOM 3447 N N . GLU A 1 436 ? 0.111 -5.049 7.661 1.00 91.00 436 GLU A N 1
ATOM 3448 C CA . GLU A 1 436 ? 1.542 -4.838 7.473 1.00 91.00 436 GLU A CA 1
ATOM 3449 C C . GLU A 1 436 ? 2.233 -4.590 8.813 1.00 91.00 436 GLU A C 1
ATOM 3451 O O . GLU A 1 436 ? 2.063 -3.535 9.436 1.00 91.00 436 GLU A O 1
ATOM 3456 N N . LEU A 1 437 ? 3.051 -5.552 9.237 1.00 86.69 437 LEU A N 1
ATOM 3457 C CA . LEU A 1 437 ? 3.861 -5.396 10.437 1.00 86.69 437 LEU A CA 1
ATOM 3458 C C . LEU A 1 437 ? 4.954 -4.336 10.216 1.00 86.69 437 LEU A C 1
ATOM 3460 O O . LEU A 1 437 ? 5.637 -4.363 9.185 1.00 86.69 437 LEU A O 1
ATOM 3464 N N . PRO A 1 438 ? 5.158 -3.421 11.179 1.00 85.62 438 PRO A N 1
ATOM 3465 C CA . PRO A 1 438 ? 6.334 -2.566 11.202 1.00 85.62 438 PRO A CA 1
ATOM 3466 C C . PRO A 1 438 ? 7.631 -3.379 11.255 1.00 85.62 438 PRO A C 1
ATOM 3468 O O . PRO A 1 438 ? 7.665 -4.505 11.747 1.00 85.62 438 PRO A O 1
ATOM 3471 N N . TRP A 1 439 ? 8.732 -2.766 10.823 1.00 83.19 439 TRP A N 1
ATOM 3472 C CA . TRP A 1 439 ? 10.057 -3.396 10.859 1.00 83.19 439 TRP A CA 1
ATOM 3473 C C . TRP A 1 439 ? 10.601 -3.613 12.284 1.00 83.19 439 TRP A C 1
ATOM 3475 O O . TRP A 1 439 ? 11.541 -4.386 12.454 1.00 83.19 439 TRP A O 1
ATOM 3485 N N . SER A 1 440 ? 10.045 -2.936 13.299 1.00 85.62 440 SER A N 1
ATOM 3486 C CA . SER A 1 440 ? 10.465 -3.064 14.697 1.00 85.62 440 SER A CA 1
ATOM 3487 C C . SER A 1 440 ? 9.309 -3.408 15.633 1.00 85.62 440 SER A C 1
ATOM 3489 O O . SER A 1 440 ? 8.182 -2.926 15.479 1.00 85.62 440 SER A O 1
ATOM 3491 N N . ALA A 1 441 ? 9.619 -4.206 16.657 1.00 82.81 441 ALA A N 1
ATOM 3492 C CA . ALA A 1 441 ? 8.666 -4.586 17.696 1.00 82.81 441 ALA A CA 1
ATOM 3493 C C . ALA A 1 441 ? 8.119 -3.364 18.453 1.00 82.81 441 ALA A C 1
ATOM 3495 O O . ALA A 1 441 ? 6.925 -3.300 18.730 1.00 82.81 441 ALA A O 1
ATOM 3496 N N . ASP A 1 442 ? 8.954 -2.353 18.714 1.00 83.19 442 ASP A N 1
ATOM 3497 C CA . ASP A 1 442 ? 8.523 -1.125 19.392 1.00 83.19 442 ASP A CA 1
ATOM 3498 C C . ASP A 1 442 ? 7.448 -0.378 18.599 1.00 83.19 442 ASP A C 1
ATOM 3500 O O . ASP A 1 442 ? 6.448 0.067 19.165 1.00 83.19 442 ASP A O 1
ATOM 3504 N N . ARG A 1 443 ? 7.613 -0.275 17.273 1.00 84.62 443 ARG A N 1
ATOM 3505 C CA . ARG A 1 443 ? 6.608 0.338 16.395 1.00 84.62 443 ARG A CA 1
ATOM 3506 C C . ARG A 1 443 ? 5.326 -0.493 16.356 1.00 84.62 443 ARG A C 1
ATOM 3508 O O . ARG A 1 443 ? 4.240 0.081 16.411 1.00 84.62 443 ARG A O 1
ATOM 3515 N N . ALA A 1 444 ? 5.432 -1.823 16.348 1.00 85.50 444 ALA A N 1
ATOM 3516 C CA . ALA A 1 444 ? 4.267 -2.708 16.419 1.00 85.50 444 ALA A CA 1
ATOM 3517 C C . ALA A 1 444 ? 3.487 -2.517 17.733 1.00 85.50 444 ALA A C 1
ATOM 3519 O O . ALA A 1 444 ? 2.274 -2.311 17.717 1.00 85.50 444 ALA A O 1
ATOM 3520 N N . ILE A 1 445 ? 4.180 -2.460 18.874 1.00 85.44 445 ILE A N 1
ATOM 3521 C CA . ILE A 1 445 ? 3.558 -2.196 20.181 1.00 85.44 445 ILE A CA 1
ATOM 3522 C C . ILE A 1 445 ? 2.898 -0.810 20.203 1.00 85.44 445 ILE A C 1
ATOM 3524 O O . ILE A 1 445 ? 1.795 -0.654 20.733 1.00 85.44 445 ILE A O 1
ATOM 3528 N N . GLN A 1 446 ? 3.525 0.206 19.602 1.00 84.38 446 GLN A N 1
ATOM 3529 C CA . GLN A 1 446 ? 2.920 1.535 19.484 1.00 84.38 446 GLN A CA 1
ATOM 3530 C C . GLN A 1 446 ? 1.637 1.526 18.647 1.00 84.38 446 GLN A C 1
ATOM 3532 O O . GLN A 1 446 ? 0.709 2.277 18.970 1.00 84.38 446 GLN A O 1
ATOM 3537 N N . GLN A 1 447 ? 1.575 0.702 17.600 1.00 87.19 447 GLN A N 1
ATOM 3538 C CA . GLN A 1 447 ? 0.387 0.517 16.773 1.00 87.19 447 GLN A CA 1
ATOM 3539 C C . GLN A 1 447 ? -0.724 -0.193 17.556 1.00 87.19 447 GLN A C 1
ATOM 3541 O O . GLN A 1 447 ? -1.849 0.302 17.611 1.00 87.19 447 GLN A O 1
ATOM 3546 N N . PHE A 1 448 ? -0.410 -1.268 18.280 1.00 89.94 448 PHE A N 1
ATOM 3547 C CA . PHE A 1 448 ? -1.367 -1.945 19.165 1.00 89.94 448 PHE A CA 1
ATOM 3548 C C . PHE A 1 448 ? -1.899 -1.014 20.267 1.00 89.94 448 PHE A C 1
ATOM 3550 O O . PHE A 1 448 ? -3.098 -0.968 20.554 1.00 89.94 448 PHE A O 1
ATOM 3557 N N . GLY A 1 449 ? -1.038 -0.147 20.804 1.00 88.44 449 GLY A N 1
ATOM 3558 C CA . GLY A 1 449 ? -1.408 0.902 21.758 1.00 88.44 449 GLY A CA 1
ATOM 3559 C C . GLY A 1 449 ? -2.373 1.971 21.216 1.00 88.44 449 GLY A C 1
ATOM 3560 O O . GLY A 1 449 ? -2.841 2.820 21.983 1.00 88.44 449 GLY A O 1
ATOM 3561 N N . ARG A 1 450 ? -2.704 1.967 19.914 1.00 91.12 450 ARG A N 1
ATOM 3562 C CA . ARG A 1 450 ? -3.779 2.811 19.362 1.00 91.12 450 ARG A CA 1
ATOM 3563 C C . ARG A 1 450 ? -5.159 2.290 19.747 1.00 91.12 450 ARG A C 1
ATOM 3565 O O . ARG A 1 450 ? -6.050 3.102 19.974 1.00 91.12 450 ARG A O 1
ATOM 3572 N N . THR A 1 451 ? -5.327 0.976 19.871 1.00 93.88 451 THR A N 1
ATOM 3573 C CA . THR A 1 451 ? -6.605 0.326 20.209 1.00 93.88 451 THR A CA 1
ATOM 3574 C C . THR A 1 451 ? -6.656 -0.221 21.629 1.00 93.88 451 THR A C 1
ATOM 3576 O O . THR A 1 451 ? -7.741 -0.548 22.100 1.00 93.88 451 THR A O 1
ATOM 3579 N N . HIS A 1 452 ? -5.516 -0.297 22.319 1.00 91.75 452 HIS A N 1
ATOM 3580 C CA . HIS A 1 452 ? -5.419 -0.829 23.674 1.00 91.75 452 HIS A CA 1
ATOM 3581 C C . HIS A 1 452 ? -4.917 0.217 24.664 1.00 91.75 452 HIS A C 1
ATOM 3583 O O . HIS A 1 452 ? -3.722 0.513 24.727 1.00 91.75 452 HIS A O 1
ATOM 3589 N N . ARG A 1 453 ? -5.842 0.794 25.439 1.00 87.19 453 ARG A N 1
ATOM 3590 C CA . ARG A 1 453 ? -5.543 1.837 26.434 1.00 87.19 453 ARG A CA 1
ATOM 3591 C C . ARG A 1 453 ? -6.395 1.695 27.690 1.00 87.19 453 ARG A C 1
ATOM 3593 O O . ARG A 1 453 ? -7.363 0.940 27.736 1.00 87.19 453 ARG A O 1
ATOM 3600 N N . SER A 1 454 ? -6.016 2.428 28.734 1.00 83.56 454 SER A N 1
ATOM 3601 C CA . SER A 1 454 ? -6.782 2.495 29.976 1.00 83.56 454 SER A CA 1
ATOM 3602 C C . SER A 1 454 ? -8.166 3.095 29.716 1.00 83.56 454 SER A C 1
ATOM 3604 O O . SER A 1 454 ? -8.388 3.780 28.718 1.00 83.56 454 SER A O 1
ATOM 3606 N N . ASN A 1 455 ? -9.108 2.819 30.619 1.00 85.25 455 ASN A N 1
ATOM 3607 C CA . ASN A 1 455 ? -10.509 3.235 30.494 1.00 85.25 455 ASN A CA 1
ATOM 3608 C C . ASN A 1 455 ? -11.261 2.658 29.274 1.00 85.25 455 ASN A C 1
ATOM 3610 O O . ASN A 1 455 ? -12.296 3.192 28.877 1.00 85.25 455 ASN A O 1
ATOM 3614 N N . GLN A 1 456 ? -10.773 1.566 28.681 1.00 89.88 456 GLN A N 1
ATOM 3615 C CA . GLN A 1 456 ? -11.512 0.852 27.641 1.00 89.88 456 GLN A CA 1
ATOM 3616 C C . GLN A 1 456 ? -12.665 0.019 28.236 1.00 89.88 456 GLN A C 1
ATOM 3618 O O . GLN A 1 456 ? -12.529 -0.593 29.298 1.00 89.88 456 GLN A O 1
ATOM 3623 N N . ALA A 1 457 ? -13.805 -0.002 27.551 1.00 92.94 457 ALA A N 1
ATOM 3624 C CA . ALA A 1 457 ? -14.968 -0.828 27.852 1.00 92.94 457 ALA A CA 1
ATOM 3625 C C . ALA A 1 457 ? -14.691 -2.312 27.570 1.00 92.94 457 ALA A C 1
ATOM 3627 O O . ALA A 1 457 ? -15.146 -3.176 28.313 1.00 92.94 457 ALA A O 1
ATOM 3628 N N . SER A 1 458 ? -13.894 -2.592 26.538 1.00 94.56 458 SER A N 1
ATOM 3629 C CA . SER A 1 458 ? -13.467 -3.931 26.139 1.00 94.56 458 SER A CA 1
ATOM 3630 C C . SER A 1 458 ? -12.025 -3.909 25.632 1.00 94.56 458 SER A C 1
ATOM 3632 O O . SER A 1 458 ? -11.550 -2.895 25.115 1.00 94.56 458 SER A O 1
ATOM 3634 N N . ALA A 1 459 ? -11.317 -5.024 25.815 1.00 93.56 459 ALA A N 1
ATOM 3635 C CA . ALA A 1 459 ? -9.991 -5.226 25.244 1.00 93.56 459 ALA A CA 1
ATOM 3636 C C . ALA A 1 459 ? -10.095 -5.671 23.767 1.00 93.56 459 ALA A C 1
ATOM 3638 O O . ALA A 1 459 ? -11.081 -6.322 23.396 1.00 93.56 459 ALA A O 1
ATOM 3639 N N . PRO A 1 460 ? -9.118 -5.302 22.919 1.00 96.06 460 PRO A N 1
ATOM 3640 C CA . PRO A 1 460 ? -9.172 -5.577 21.487 1.00 96.06 460 PRO A CA 1
ATOM 3641 C C . PRO A 1 460 ? -8.856 -7.037 21.134 1.00 96.06 460 PRO A C 1
ATOM 3643 O O . PRO A 1 460 ? -8.186 -7.744 21.884 1.00 96.06 460 PRO A O 1
ATOM 3646 N N . GLU A 1 461 ? -9.304 -7.446 19.951 1.00 97.38 461 GLU A N 1
ATOM 3647 C CA . GLU A 1 461 ? -8.852 -8.649 19.245 1.00 97.38 461 GLU A CA 1
ATOM 3648 C C . GLU A 1 461 ? -7.818 -8.224 18.197 1.00 97.38 461 GLU A C 1
ATOM 3650 O O . GLU A 1 461 ? -8.114 -7.354 17.381 1.00 97.38 461 GLU A O 1
ATOM 3655 N N . TYR A 1 462 ? -6.627 -8.809 18.206 1.00 95.88 462 TYR A N 1
ATOM 3656 C CA . TYR A 1 462 ? -5.597 -8.598 17.191 1.00 95.88 462 TYR A CA 1
ATOM 3657 C C . TYR A 1 462 ? -5.584 -9.773 16.223 1.00 95.88 462 TYR A C 1
ATOM 3659 O O . TYR A 1 462 ? -5.522 -10.920 16.672 1.00 95.88 462 TYR A O 1
ATOM 3667 N N . ARG A 1 463 ? -5.639 -9.479 14.921 1.00 92.12 463 ARG A N 1
ATOM 3668 C CA . ARG A 1 463 ? -5.592 -10.482 13.850 1.00 92.12 463 ARG A CA 1
ATOM 3669 C C . ARG A 1 463 ? -4.615 -10.111 12.743 1.00 92.12 463 ARG A C 1
ATOM 3671 O O . ARG A 1 463 ? -4.359 -8.891 12.569 1.00 92.12 463 ARG A O 1
#

Sequence (463 aa):
MVRLGLWGSGTCFSDFHKFLGAMEKGGVGALELVAMDMKARGMYVCRTLSYKGAEFEVVEVALEPDMMEMYKKAAEFWAELRVELLSASAFLVNDKPNSSQLWRLYWSSHQRFFRHMCMSAKVPATVRLAKHALKEDKCVVIGLQSTGEARTEEAVTKYGFELDDFISGPRELLLKFVEEYYPLPEKPEPLGGEVDPVELQRKRHSTASDVSLKGRVRKVARWKPTNDHESGEESETDSVGESTESDDEFQICEICNTEEESKRLLRCSCCGQLFHPSCLVPHITDFPSEDWSCQSCKEKTEEYLIARRAYLAELLKRYDVALDRKSKILEIIRLLDLPNNPLDDIIDQLGGPDRVAEMTGRRGMLVRASSGKGVTYQSRNTKDVTMEMVNMHEKQLFMDGKKLVAIISEAGSAGVSLQADRRAINQKRRVHLTLELPWSADRAIQQFGRTHRSNQASAPEYR

Secondary structure (DSSP, 8-state):
--TTSSSSTTSS-SSHHHHHHHHHHHHHHHHHHHHHHHHHTTSS---PPP-TT-EE-----PPPHHHHHHHHHHHHHHHHHHHHHHHHHHT--S--SHHHHHHHHHHHHHHHHHHHHHHHHTHHHHHHHHHHHHHTT-EEEEE-S---HHHHHHHHHHH-SEESS---HHHHHHHHHHHHHS--PPPPPPPS----TTGGGTGGGSS-S--------------------------------------------TTT---TTGGGPEEPTTT--EE-TTTSSSPP-S--SS----HHHHSS-HHHHHHHHHHHHHHHHHHHHHHHHHHHHHHHHHHS--PPPHHHHHHHHTT-TTTEEEESS-SEEEEE-TTSS-EEEEES--TTS-GGGHHHHHHHHHHTTS-SEEEE-TTT-TT---S-BTTSS--PPEEEEESS--SSHHHHHHHHTTT--TTBSSPPEE-

Organism: NCBI:txid586398

Foldseek 3Di:
DCLLVQEPPPHPHNDDVRVVVVDVVVDPVSVVVVQVVCVVVVSDDPQDDDCVQAAEDDDDQDQDPVL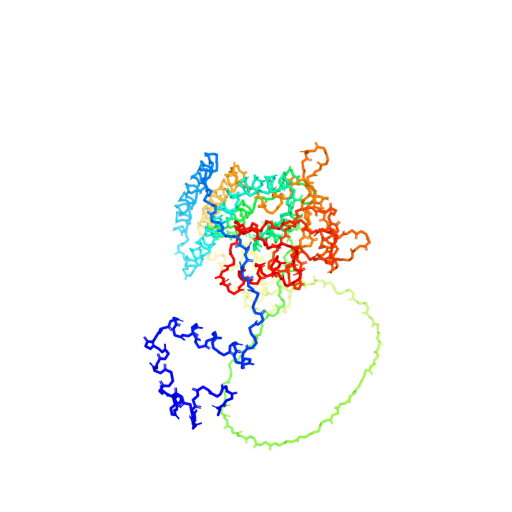VVLVVVVVVLLVVVVVVLVVLVVVQPDDDDCVVVLVVLSVVLVVVLVVQSLLLSCLVVLLVVQVVCVVVVFFEEEEDADQLQVLVVVVCVVPNFWFQDFDFSSLSSQLVSLVPRRRFFDAQDPQPDDDDPPPPVPVPPDDDDDDDDDDDDDDDDDDYDDDDDDDDDDDDDDDDDDDPDDPPPQQAAPQPRDSVPVVQWDQAPRRRGTHHLCSAVVRDPDDDPDHDHGPVVVVQDPVNVVVVVVVSVVSNVRRVVSVVVSVVSSVVSVVRDGGHRSVLSSQVSQPHPQQELEQEPHQWHWTQDPVNGITGIDGLDDPVGDSVCSNVVSLLCCQQVSHRHYYDHLHRCVVAARALAPPTNRQGAYEYEHSDDDPDPVSNVVSLRNHDDPRHPRHHYYD